Protein 6RI6 (pdb70)

Radius of gyration: 21.52 Å; Cα contacts (8 Å, |Δi|>4): 1426; chains: 1; bounding box: 58×52×53 Å

B-factor: mean 12.34, std 6.83, range [4.73, 103.17]

Secondary structure (P-SEA, 3-state):
cccccbbbbbbbbbbbccccbbbbbbbccccccccbbbbccccccccccccccccccccccccccccccccccccccccccccccccccccbbbbbcccccccccccccccccccccccccbbbbbbbbccccccccccccccccbbbbbcccccccccccccbbbbbcbbbcccbbbbcccccccbbbbbbbcccbbbbccccccccbbbbbcccccbbbbbcccccccccbbbbccccccccbbbbbbbccccccbbbbbbbbbcccccccccccccccccccccccccccccccccccccccccccccccccccccccccccccbbbbbbcccccccccccccccccccccaaaaaaacccccccccccccbbbbbccbbbbbbbbccccccccccccccbbbbcccccccccccccccccccccccccccccbbbbbbccccccccccccaaaaaaaccccccccccccccccccccccccaaaaaaaaaacc

Solvent-accessible surface area: 17647 Å² total

Organism: NCBI:txid2721089

Nearest PDB structures (foldseek):
  6rgh-assembly1_A  TM=1.002E+00  e=0.000E+00  Metuloidea murashkinskyi
  5mhv-assembly1_A  TM=1.002E+00  e=0.000E+00  Metuloidea murashkinskyi
  3t6v-assembly1_A  TM=9.988E-01  e=3.165E-100  Steccherinum ochraceum
  5ehf-assembly1_A  TM=9.924E-01  e=7.548E-89  Antrodiella faginea
  1a65-assembly1_A  TM=9.798E-01  e=1.348E-78  Coprinopsis cinerea

CATH classification: 2.60.40.420 (+2 more: 2.60.40.420, 2.60.40.420)

Structure (mmCIF, N/CA/C/O backbone):
data_6RI6
#
_entry.id   6RI6
#
_cell.length_a   56.150
_cell.length_b   84.180
_cell.length_c   112.200
_cell.angle_alpha   90.00
_cell.angle_beta   90.00
_cell.angle_gamma   90.00
#
_symmetry.space_group_name_H-M   'P 21 21 21'
#
loop_
_entity.id
_entity.type
_entity.pdbx_description
1 polymer 'Laccase 2'
2 branched 2-acetamido-2-deoxy-beta-D-glucopyranose-(1-4)-2-acetamido-2-deoxy-beta-D-glucopyranose
3 branched beta-D-mannopyranose-(1-4)-2-acetamido-2-deoxy-beta-D-glucopyranose-(1-4)-2-acetamido-2-deoxy-beta-D-glucopyranose
4 non-polymer 'COPPER (II) ION'
5 non-polymer 'FLUORIDE ION'
6 non-polymer 'OXYGEN MOLECULE'
7 water water
#
loop_
_atom_site.group_PDB
_atom_site.id
_atom_site.type_symbol
_atom_site.label_atom_id
_atom_site.label_alt_id
_atom_site.label_comp_id
_atom_site.label_asym_id
_atom_site.label_entity_id
_atom_site.label_seq_id
_atom_site.pdbx_PDB_ins_code
_atom_site.Cartn_x
_atom_site.Cartn_y
_atom_site.Cartn_z
_atom_site.occupancy
_atom_site.B_iso_or_equiv
_atom_site.auth_seq_id
_atom_site.auth_comp_id
_atom_site.auth_asym_id
_atom_site.auth_atom_id
_atom_site.pdbx_PDB_model_num
ATOM 1 N N . ALA A 1 1 ? 35.602 -5.030 20.623 1.00 36.28 1 ALA A N 1
ATOM 2 C CA . ALA A 1 1 ? 34.280 -4.922 21.300 1.00 30.50 1 ALA A CA 1
ATOM 3 C C . ALA A 1 1 ? 33.096 -5.178 20.353 1.00 17.73 1 ALA A C 1
ATOM 4 O O . ALA A 1 1 ? 31.968 -4.668 20.590 1.00 18.97 1 ALA A O 1
ATOM 13 N N . GLN A 1 2 ? 33.308 -5.969 19.289 1.00 14.38 2 GLN A N 1
ATOM 14 C CA . GLN A 1 2 ? 32.244 -6.472 18.475 1.00 11.68 2 GLN A CA 1
ATOM 15 C C . GLN A 1 2 ? 31.616 -7.679 19.188 1.00 12.43 2 GLN A C 1
ATOM 16 O O . GLN A 1 2 ? 32.275 -8.331 19.995 1.00 16.44 2 GLN A O 1
ATOM 28 N N . ILE A 1 3 ? 30.360 -7.927 18.938 1.00 10.13 3 ILE A N 1
ATOM 29 C CA . ILE A 1 3 ? 29.665 -9.075 19.527 1.00 10.04 3 ILE A CA 1
ATOM 30 C C . ILE A 1 3 ? 29.137 -9.948 18.399 1.00 9.29 3 ILE A C 1
ATOM 31 O O . ILE A 1 3 ? 28.949 -9.499 17.283 1.00 10.74 3 ILE A O 1
ATOM 47 N N . GLY A 1 4 ? 28.877 -11.196 18.718 1.00 10.23 4 GLY A N 1
ATOM 48 C CA . GLY A 1 4 ? 28.376 -12.140 17.757 1.00 10.91 4 GLY A CA 1
ATOM 49 C C . GLY A 1 4 ? 29.456 -13.049 17.223 1.00 10.18 4 GLY A C 1
ATOM 50 O O . GLY A 1 4 ? 30.631 -12.911 17.565 1.00 11.98 4 GLY A O 1
ATOM 54 N N . PRO A 1 5 ? 29.075 -14.025 16.382 1.00 10.03 5 PRO A N 1
ATOM 55 C CA . PRO A 1 5 ? 27.740 -14.126 15.780 1.00 9.54 5 PRO A CA 1
ATOM 56 C C . PRO A 1 5 ? 26.678 -14.712 16.703 1.00 9.28 5 PRO A C 1
ATOM 57 O O . PRO A 1 5 ? 25.478 -14.558 16.401 1.00 9.45 5 PRO A O 1
ATOM 68 N N . VAL A 1 6 ? 27.068 -15.341 17.824 1.00 9.71 6 VAL A N 1
ATOM 69 C CA . VAL A 1 6 ? 26.104 -15.796 18.826 1.00 9.79 6 VAL A CA 1
ATOM 70 C C . VAL A 1 6 ? 26.217 -14.829 20.013 1.00 9.88 6 VAL A C 1
ATOM 71 O O . VAL A 1 6 ? 27.297 -14.687 20.601 1.00 11.62 6 VAL A O 1
ATOM 84 N N . THR A 1 7 ? 25.124 -14.144 20.337 1.00 9.65 7 THR A N 1
ATOM 85 C CA . THR A 1 7 ? 25.153 -13.151 21.398 1.00 9.90 7 THR A CA 1
ATOM 86 C C . THR A 1 7 ? 23.760 -12.870 21.910 1.00 9.41 7 THR A C 1
ATOM 87 O O . THR A 1 7 ? 22.789 -12.957 21.157 1.00 9.76 7 THR A O 1
ATOM 97 N N . ASP A 1 8 ? 23.689 -12.443 23.169 1.00 9.62 8 ASP A N 1
ATOM 98 C CA . ASP A 1 8 ? 22.519 -11.776 23.666 1.00 9.87 8 ASP A CA 1
ATOM 99 C C . ASP A 1 8 ? 22.575 -10.301 23.233 1.00 9.37 8 ASP A C 1
ATOM 100 O O . ASP A 1 8 ? 23.658 -9.752 23.011 1.00 10.51 8 ASP A O 1
ATOM 109 N N . LEU A 1 9 ? 21.407 -9.672 23.192 1.00 8.61 9 LEU A N 1
ATOM 110 C CA . LEU A 1 9 ? 21.321 -8.242 22.881 1.00 8.50 9 LEU A CA 1
ATOM 111 C C . LEU A 1 9 ? 20.140 -7.700 23.678 1.00 8.26 9 LEU A C 1
ATOM 112 O O . LEU A 1 9 ? 18.998 -8.035 23.375 1.00 9.52 9 LEU A O 1
ATOM 128 N N . HIS A 1 10 ? 20.428 -6.878 24.687 1.00 8.52 10 HIS A N 1
ATOM 129 C CA . HIS A 1 10 ? 19.361 -6.319 25.513 1.00 8.53 10 HIS A CA 1
ATOM 130 C C . HIS A 1 10 ? 18.947 -4.964 24.961 1.00 7.86 10 HIS A C 1
ATOM 131 O O . HIS A 1 10 ? 19.790 -4.128 24.601 1.00 8.41 10 HIS A O 1
ATOM 144 N N . ILE A 1 11 ? 17.631 -4.762 24.923 1.00 7.64 11 ILE A N 1
ATOM 145 C CA . ILE A 1 11 ? 17.009 -3.541 24.449 1.00 7.77 11 ILE A CA 1
ATOM 146 C C . ILE A 1 11 ? 16.430 -2.832 25.653 1.00 7.47 11 ILE A C 1
ATOM 147 O O . ILE A 1 11 ? 15.542 -3.367 26.327 1.00 8.12 11 ILE A O 1
ATOM 163 N N . THR A 1 12 ? 16.963 -1.651 25.967 1.00 7.61 12 THR A N 1
ATOM 164 C CA . THR A 1 12 ? 16.632 -0.930 27.185 1.00 8.07 12 THR A CA 1
ATOM 165 C C . THR A 1 12 ? 16.285 0.515 26.890 1.00 7.80 12 THR A C 1
ATOM 166 O O . THR A 1 12 ? 16.592 1.055 25.836 1.00 8.65 12 THR A O 1
ATOM 176 N N . ASN A 1 13 ? 15.685 1.151 27.892 1.00 8.10 13 ASN A N 1
ATOM 177 C CA . ASN A 1 13 ? 15.562 2.590 27.921 1.00 8.16 13 ASN A CA 1
ATOM 178 C C . ASN A 1 13 ? 16.649 3.177 28.810 1.00 8.20 13 ASN A C 1
ATOM 179 O O . ASN A 1 13 ? 16.966 2.656 29.860 1.00 9.78 13 ASN A O 1
ATOM 188 N N . ALA A 1 14 ? 17.185 4.325 28.372 1.00 8.36 14 ALA A N 1
ATOM 189 C CA . ALA A 1 14 ? 18.184 5.052 29.149 1.00 8.73 14 ALA A CA 1
ATOM 190 C C . ALA A 1 14 ? 18.214 6.473 28.628 1.00 8.57 14 ALA A C 1
ATOM 191 O O . ALA A 1 14 ? 17.838 6.737 27.489 1.00 10.07 14 ALA A O 1
ATOM 198 N N . ASN A 1 15 ? 18.725 7.394 29.449 1.00 9.48 15 ASN A N 1
ATOM 199 C CA . ASN A 1 15 ? 19.039 8.723 29.000 1.00 9.92 15 ASN A CA 1
ATOM 200 C C . ASN A 1 15 ? 20.380 8.775 28.275 1.00 10.16 15 ASN A C 1
ATOM 201 O O . ASN A 1 15 ? 21.350 8.153 28.733 1.00 11.80 15 ASN A O 1
ATOM 210 N N . ILE A 1 16 ? 20.431 9.552 27.192 1.00 9.77 16 ILE A N 1
ATOM 211 C CA . ILE A 1 16 ? 21.697 9.834 26.521 1.00 9.78 16 ILE A CA 1
ATOM 212 C C . ILE A 1 16 ? 21.722 11.326 26.152 1.00 9.49 16 ILE A C 1
ATOM 213 O O . ILE A 1 16 ? 20.696 11.980 26.089 1.00 10.72 16 ILE A O 1
ATOM 229 N N . SER A 1 17 ? 22.925 11.810 25.883 1.00 9.97 17 SER A N 1
ATOM 230 C CA . SER A 1 17 ? 23.150 13.200 25.550 1.00 10.51 17 SER A CA 1
ATOM 231 C C . SER A 1 17 ? 24.220 13.320 24.470 1.00 10.99 17 SER A C 1
ATOM 232 O O . SER A 1 17 ? 25.280 13.916 24.699 1.00 13.32 17 SER A O 1
ATOM 239 N N . PRO A 1 18 ? 23.967 12.783 23.278 1.00 9.99 18 PRO A N 1
ATOM 240 C CA . PRO A 1 18 ? 25.029 12.661 22.250 1.00 11.00 18 PRO A CA 1
ATOM 241 C C . PRO A 1 18 ? 25.451 13.992 21.630 1.00 11.20 18 PRO A C 1
ATOM 242 O O . PRO A 1 18 ? 26.503 14.035 20.956 1.00 12.80 18 PRO A O 1
ATOM 253 N N . ASP A 1 19 ? 24.638 15.037 21.845 1.00 10.72 19 ASP A N 1
ATOM 254 C CA . ASP A 1 19 ? 24.873 16.388 21.388 1.00 10.79 19 ASP A CA 1
ATOM 255 C C . ASP A 1 19 ? 24.787 17.376 22.548 1.00 11.61 19 ASP A C 1
ATOM 256 O O . ASP A 1 19 ? 24.626 18.585 22.347 1.00 12.96 19 ASP A O 1
ATOM 265 N N . GLY A 1 20 ? 24.892 16.866 23.772 1.00 12.15 20 GLY A N 1
ATOM 266 C CA . GLY A 1 20 ? 24.793 17.690 24.966 1.00 13.98 20 GLY A CA 1
ATOM 267 C C . GLY A 1 20 ? 23.369 17.903 25.484 1.00 13.48 20 GLY A C 1
ATOM 268 O O . GLY A 1 20 ? 23.182 18.448 26.574 1.00 18.50 20 GLY A O 1
ATOM 272 N N . PHE A 1 21 ? 22.351 17.434 24.783 1.00 12.21 21 PHE A N 1
ATOM 273 C CA . PHE A 1 21 ? 20.955 17.563 25.204 1.00 11.93 21 PHE A CA 1
ATOM 274 C C . PHE A 1 21 ? 20.492 16.194 25.700 1.00 10.97 21 PHE A C 1
ATOM 275 O O . PHE A 1 21 ? 20.572 15.203 24.983 1.00 11.98 21 PHE A O 1
ATOM 292 N N . SER A 1 22 ? 20.021 16.102 26.931 1.00 10.68 22 SER A N 1
ATOM 293 C CA . SER A 1 22 ? 19.602 14.820 27.470 1.00 10.79 22 SER A CA 1
ATOM 294 C C . SER A 1 22 ? 18.170 14.467 27.063 1.00 10.13 22 SER A C 1
ATOM 295 O O . SER A 1 22 ? 17.261 15.288 27.216 1.00 11.39 22 SER A O 1
ATOM 302 N N . ARG A 1 23 ? 17.998 13.237 26.577 1.00 9.49 23 ARG A N 1
ATOM 303 C CA . ARG A 1 23 ? 16.669 12.687 26.348 1.00 9.34 23 ARG A CA 1
ATOM 304 C C . ARG A 1 23 ? 16.706 11.198 26.567 1.00 8.95 23 ARG A C 1
ATOM 305 O O . ARG A 1 23 ? 17.735 10.549 26.380 1.00 9.37 23 ARG A O 1
ATOM 326 N N . PRO A 1 24 ? 15.548 10.610 26.857 1.00 9.21 24 PRO A N 1
ATOM 327 C CA . PRO A 1 24 ? 15.449 9.159 26.904 1.00 9.71 24 PRO A CA 1
ATOM 328 C C . PRO A 1 24 ? 15.525 8.554 25.511 1.00 8.36 24 PRO A C 1
ATOM 329 O O . PRO A 1 24 ? 15.196 9.195 24.525 1.00 9.35 24 PRO A O 1
ATOM 340 N N . ALA A 1 25 ? 15.921 7.292 25.459 1.00 8.12 25 ALA A N 1
ATOM 341 C CA . ALA A 1 25 ? 16.178 6.587 24.192 1.00 7.85 25 ALA A CA 1
ATOM 342 C C . ALA A 1 25 ? 15.803 5.119 24.349 1.00 7.29 25 ALA A C 1
ATOM 343 O O . ALA A 1 25 ? 15.570 4.614 25.453 1.00 8.33 25 ALA A O 1
ATOM 350 N N . VAL A 1 26 ? 15.776 4.448 23.195 1.00 7.20 26 VAL A N 1
ATOM 351 C CA . VAL A 1 26 ? 15.672 2.996 23.052 1.00 7.25 26 VAL A CA 1
ATOM 352 C C . VAL A 1 26 ? 17.019 2.515 22.533 1.00 7.11 26 VAL A C 1
ATOM 353 O O . VAL A 1 26 ? 17.400 2.907 21.436 1.00 7.95 26 VAL A O 1
ATOM 366 N N . LEU A 1 27 ? 17.730 1.729 23.331 1.00 7.38 27 LEU A N 1
ATOM 367 C CA . LEU A 1 27 ? 19.094 1.346 23.019 1.00 7.34 27 LEU A CA 1
ATOM 368 C C . LEU A 1 27 ? 19.266 -0.142 22.966 1.00 7.20 27 LEU A C 1
ATOM 369 O O . LEU A 1 27 ? 18.738 -0.885 23.786 1.00 8.35 27 LEU A O 1
ATOM 385 N N . ALA A 1 28 ? 20.099 -0.580 22.008 1.00 7.07 28 ALA A N 1
ATOM 386 C CA . ALA A 1 28 ? 20.645 -1.925 22.002 1.00 7.61 28 ALA A CA 1
ATOM 387 C C . ALA A 1 28 ? 22.014 -1.897 22.640 1.00 8.00 28 ALA A C 1
ATOM 388 O O . ALA A 1 28 ? 22.853 -1.036 22.338 1.00 8.62 28 ALA A O 1
ATOM 395 N N . GLY A 1 29 ? 22.272 -2.844 23.559 1.00 8.62 29 GLY A N 1
ATOM 396 C CA . GLY A 1 29 ? 23.587 -2.912 24.167 1.00 9.55 29 GLY A CA 1
ATOM 397 C C . GLY A 1 29 ? 23.990 -1.689 24.957 1.00 9.86 29 GLY A C 1
ATOM 398 O O . GLY A 1 29 ? 25.184 -1.475 25.218 1.00 12.01 29 GLY A O 1
ATOM 402 N N . GLY A 1 30 ? 23.031 -0.894 25.391 1.00 9.40 30 GLY A N 1
ATOM 403 C CA . GLY A 1 30 ? 23.321 0.247 26.245 1.00 10.50 30 GLY A CA 1
ATOM 404 C C . GLY A 1 30 ? 23.940 1.444 25.614 1.00 9.54 30 GLY A C 1
ATOM 405 O O . GLY A 1 30 ? 24.299 2.363 26.370 1.00 11.22 30 GLY A O 1
ATOM 409 N N . THR A 1 31 ? 24.090 1.485 24.306 1.00 8.52 31 THR A N 1
ATOM 410 C CA . THR A 1 31 ? 24.800 2.570 23.660 1.00 8.79 31 THR A CA 1
ATOM 411 C C . THR A 1 31 ? 24.072 3.058 22.428 1.00 7.94 31 THR A C 1
ATOM 412 O O . THR A 1 31 ? 23.312 2.307 21.812 1.00 8.18 31 THR A O 1
ATOM 422 N N . PHE A 1 32 ? 24.378 4.295 22.036 1.00 8.46 32 PHE A N 1
ATOM 423 C CA . PHE A 1 32 ? 23.999 4.805 20.733 1.00 7.93 32 PHE A CA 1
ATOM 424 C C . PHE A 1 32 ? 25.227 5.149 19.917 1.00 7.93 32 PHE A C 1
ATOM 425 O O . PHE A 1 32 ? 26.031 5.987 20.368 1.00 9.04 32 PHE A O 1
ATOM 442 N N . PRO A 1 33 ? 25.372 4.649 18.697 1.00 8.05 33 PRO A N 1
ATOM 443 C CA . PRO A 1 33 ? 24.622 3.495 18.158 1.00 7.68 33 PRO A CA 1
ATOM 444 C C . PRO A 1 33 ? 24.900 2.264 18.988 1.00 7.08 33 PRO A C 1
ATOM 445 O O . PRO A 1 33 ? 25.772 2.249 19.870 1.00 7.75 33 PRO A O 1
ATOM 456 N N . GLY A 1 34 ? 24.142 1.217 18.712 1.00 7.04 34 GLY A N 1
ATOM 457 C CA . GLY A 1 34 ? 24.352 -0.051 19.361 1.00 7.30 34 GLY A CA 1
ATOM 458 C C . GLY A 1 34 ? 25.687 -0.647 18.992 1.00 7.69 34 GLY A C 1
ATOM 459 O O . GLY A 1 34 ? 26.362 -0.198 18.048 1.00 8.44 34 GLY A O 1
ATOM 463 N N . PRO A 1 35 ? 26.092 -1.688 19.709 1.00 7.99 35 PRO A N 1
ATOM 464 C CA . PRO A 1 35 ? 27.357 -2.368 19.423 1.00 8.74 35 PRO A CA 1
ATOM 465 C C . PRO A 1 35 ? 27.307 -2.993 18.023 1.00 8.14 35 PRO A C 1
ATOM 466 O O . PRO A 1 35 ? 26.264 -3.365 17.505 1.00 8.43 35 PRO A O 1
ATOM 477 N N . THR A 1 36 ? 28.500 -3.146 17.452 1.00 8.02 36 THR A N 1
ATOM 478 C CA . THR A 1 36 ? 28.609 -3.854 16.192 1.00 7.47 36 THR A CA 1
ATOM 479 C C . THR A 1 36 ? 28.381 -5.340 16.398 1.00 7.32 36 THR A C 1
ATOM 480 O O . THR A 1 36 ? 29.078 -5.961 17.199 1.00 8.82 36 THR A O 1
ATOM 490 N N . ILE A 1 37 ? 27.455 -5.900 15.625 1.00 7.21 37 ILE A N 1
ATOM 491 C CA . ILE A 1 37 ? 27.277 -7.336 15.532 1.00 7.26 37 ILE A CA 1
ATOM 492 C C . ILE A 1 37 ? 28.098 -7.791 14.346 1.00 7.32 37 ILE A C 1
ATOM 493 O O . ILE A 1 37 ? 27.998 -7.194 13.278 1.00 8.09 37 ILE A O 1
ATOM 509 N N . ALA A 1 38 ? 28.915 -8.834 14.514 1.00 7.81 38 ALA A N 1
ATOM 510 C CA . ALA A 1 38 ? 29.824 -9.238 13.458 1.00 7.82 38 ALA A CA 1
ATOM 511 C C . ALA A 1 38 ? 30.022 -10.739 13.447 1.00 7.79 38 ALA A C 1
ATOM 512 O O . ALA A 1 38 ? 29.911 -11.438 14.442 1.00 9.47 38 ALA A O 1
ATOM 519 N N . GLY A 1 39 ? 30.375 -11.201 12.245 1.00 8.04 39 GLY A N 1
ATOM 520 C CA . GLY A 1 39 ? 30.811 -12.566 12.022 1.00 8.54 39 GLY A CA 1
ATOM 521 C C . GLY A 1 39 ? 31.441 -12.644 10.643 1.00 8.27 39 GLY A C 1
ATOM 522 O O . GLY A 1 39 ? 31.719 -11.615 10.027 1.00 8.90 39 GLY A O 1
ATOM 526 N N . ASN A 1 40 ? 31.661 -13.874 10.198 1.00 8.39 40 ASN A N 1
ATOM 527 C CA . ASN A 1 40 ? 32.216 -14.135 8.877 1.00 8.38 40 ASN A CA 1
ATOM 528 C C . ASN A 1 40 ? 31.142 -14.651 7.930 1.00 8.06 40 ASN A C 1
ATOM 529 O O . ASN A 1 40 ? 30.110 -15.187 8.350 1.00 8.40 40 ASN A O 1
ATOM 538 N N . THR A 1 41 ? 31.403 -14.521 6.630 1.00 8.05 41 THR A N 1
ATOM 539 C CA . THR A 1 41 ? 30.467 -15.000 5.635 1.00 8.20 41 THR A CA 1
ATOM 540 C C . THR A 1 41 ? 30.115 -16.453 5.903 1.00 8.10 41 THR A C 1
ATOM 541 O O . THR A 1 41 ? 30.985 -17.272 6.243 1.00 8.76 41 THR A O 1
ATOM 551 N N . GLY A 1 42 ? 28.839 -16.774 5.740 1.0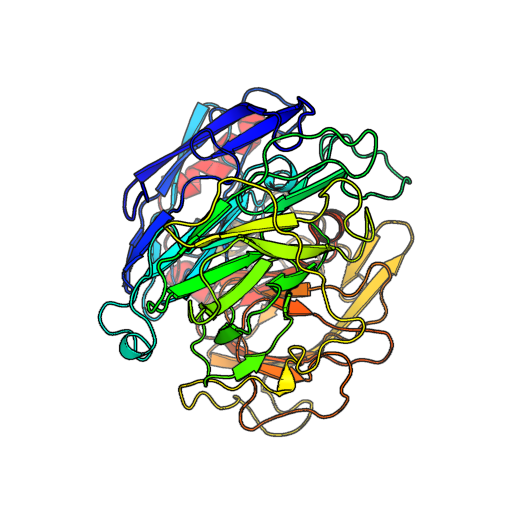0 8.64 42 GLY A N 1
ATOM 552 C CA . GLY A 1 42 ? 28.333 -18.090 5.992 1.00 9.07 42 GLY A CA 1
ATOM 553 C C . GLY A 1 42 ? 28.053 -18.449 7.426 1.00 9.24 42 GLY A C 1
ATOM 554 O O . GLY A 1 42 ? 27.526 -19.539 7.678 1.00 10.96 42 GLY A O 1
ATOM 558 N N . ASP A 1 43 ? 28.386 -17.584 8.375 1.00 8.94 43 ASP A N 1
ATOM 559 C CA . ASP A 1 43 ? 28.172 -17.929 9.763 1.00 9.19 43 ASP A CA 1
ATOM 560 C C . ASP A 1 43 ? 26.679 -18.028 10.111 1.00 8.77 43 ASP A C 1
ATOM 561 O O . ASP A 1 43 ? 25.824 -17.428 9.494 1.00 9.30 43 ASP A O 1
ATOM 570 N N . ASN A 1 44 ? 26.464 -18.798 11.193 1.00 9.44 44 ASN A N 1
ATOM 571 C CA . ASN A 1 44 ? 25.181 -18.836 11.893 1.00 9.11 44 ASN A CA 1
ATOM 572 C C . ASN A 1 44 ? 25.160 -17.754 12.955 1.00 9.18 44 ASN A C 1
ATOM 573 O O . ASN A 1 44 ? 25.874 -17.826 13.954 1.00 12.73 44 ASN A O 1
ATOM 582 N N . PHE A 1 45 ? 24.309 -16.753 12.758 1.00 8.50 45 PHE A N 1
ATOM 583 C CA . PHE A 1 45 ? 24.007 -15.756 13.781 1.00 8.53 45 PHE A CA 1
ATOM 584 C C . PHE A 1 45 ? 22.877 -16.254 14.636 1.00 8.60 45 PHE A C 1
ATOM 585 O O . PHE A 1 45 ? 21.860 -16.739 14.130 1.00 9.43 45 PHE A O 1
ATOM 602 N N . GLN A 1 46 ? 23.058 -16.135 15.953 1.00 8.58 46 GLN A N 1
ATOM 603 C CA A GLN A 1 46 ? 22.011 -16.427 16.919 0.50 9.48 46 GLN A CA 1
ATOM 604 C CA B GLN A 1 46 ? 21.962 -16.351 16.897 0.50 9.16 46 GLN A CA 1
ATOM 605 C C . GLN A 1 46 ? 21.963 -15.205 17.848 1.00 9.20 46 GLN A C 1
ATOM 606 O O . GLN A 1 46 ? 22.793 -15.115 18.763 1.00 9.78 46 GLN A O 1
ATOM 628 N N . ILE A 1 47 ? 21.073 -14.261 17.551 1.00 9.19 47 ILE A N 1
ATOM 629 C CA . ILE A 1 47 ? 21.005 -13.000 18.302 1.00 8.68 47 ILE A CA 1
ATOM 630 C C . ILE A 1 47 ? 19.772 -13.098 19.177 1.00 8.24 47 ILE A C 1
ATOM 631 O O . ILE A 1 47 ? 18.639 -13.016 18.677 1.00 8.96 47 ILE A O 1
ATOM 649 N N . THR A 1 48 ? 19.994 -13.344 20.470 1.00 8.49 48 THR A N 1
ATOM 650 C CA . THR A 1 48 ? 18.853 -13.461 21.398 1.00 8.87 48 THR A CA 1
ATOM 651 C C . THR A 1 48 ? 18.556 -12.075 21.914 1.00 8.41 48 THR A C 1
ATOM 652 O O . THR A 1 48 ? 19.324 -11.525 22.708 1.00 9.23 48 THR A O 1
ATOM 662 N N . VAL A 1 49 ? 17.458 -11.512 21.422 1.00 8.10 49 VAL A N 1
ATOM 663 C CA . VAL A 1 49 ? 17.047 -10.176 21.720 1.00 8.06 49 VAL A CA 1
ATOM 664 C C . VAL A 1 49 ? 16.153 -10.174 22.948 1.00 8.08 49 VAL A C 1
ATOM 665 O O . VAL A 1 49 ? 15.108 -10.826 22.954 1.00 9.27 49 VAL A O 1
ATOM 678 N N . PHE A 1 50 ? 16.615 -9.480 23.993 1.00 7.80 50 PHE A N 1
ATOM 679 C CA . PHE A 1 50 ? 15.873 -9.347 25.262 1.00 8.22 50 PHE A CA 1
ATOM 680 C C . PHE A 1 50 ? 15.203 -7.992 25.252 1.00 8.07 50 PHE A C 1
ATOM 681 O O . PHE A 1 50 ? 15.875 -6.953 25.282 1.00 8.94 50 PHE A O 1
ATOM 698 N N . ASN A 1 51 ? 13.864 -7.996 25.207 1.00 7.66 51 ASN A N 1
ATOM 699 C CA . ASN A 1 51 ? 13.128 -6.752 25.292 1.00 7.68 51 ASN A CA 1
ATOM 700 C C . ASN A 1 51 ? 12.933 -6.364 26.750 1.00 7.88 51 ASN A C 1
ATOM 701 O O . ASN A 1 51 ? 12.133 -7.008 27.447 1.00 8.90 51 ASN A O 1
ATOM 710 N N . ASP A 1 52 ? 13.697 -5.387 27.216 1.00 7.91 52 ASP A N 1
ATOM 711 C CA . ASP A 1 52 ? 13.626 -4.883 28.581 1.00 8.51 52 ASP A CA 1
ATOM 712 C C . ASP A 1 52 ? 13.029 -3.489 28.642 1.00 8.12 52 ASP A C 1
ATOM 713 O O . ASP A 1 52 ? 13.233 -2.739 29.629 1.00 9.20 52 ASP A O 1
ATOM 722 N N . LEU A 1 53 ? 12.284 -3.081 27.638 1.00 7.75 53 LEU A N 1
ATOM 723 C CA . LEU A 1 53 ? 11.744 -1.733 27.555 1.00 7.95 53 LEU A CA 1
ATOM 724 C C . LEU A 1 53 ? 10.568 -1.514 28.508 1.00 7.98 53 LEU A C 1
ATOM 725 O O . LEU A 1 53 ? 9.651 -2.328 28.575 1.00 9.19 53 LEU A O 1
ATOM 741 N N . THR A 1 54 ? 10.556 -0.369 29.183 1.00 7.54 54 THR A N 1
ATOM 742 C CA . THR A 1 54 ? 9.477 -0.055 30.106 1.00 8.10 54 THR A CA 1
ATOM 743 C C . THR A 1 54 ? 8.814 1.278 29.850 1.00 8.21 54 THR A C 1
ATOM 744 O O . THR A 1 54 ? 7.780 1.554 30.462 1.00 9.36 54 THR A O 1
ATOM 754 N N . ASP A 1 55 ? 9.383 2.140 28.993 1.00 8.35 55 ASP A N 1
ATOM 755 C CA . ASP A 1 55 ? 8.862 3.489 28.787 1.00 9.00 55 ASP A CA 1
ATOM 756 C C . ASP A 1 55 ? 7.934 3.509 27.585 1.00 8.55 55 ASP A C 1
ATOM 757 O O . ASP A 1 55 ? 8.384 3.401 26.448 1.00 8.54 55 ASP A O 1
ATOM 766 N N . PRO A 1 56 ? 6.617 3.623 27.778 1.00 9.45 56 PRO A N 1
ATOM 767 C CA . PRO A 1 56 ? 5.702 3.556 26.657 1.00 9.87 56 PRO A CA 1
ATOM 768 C C . PRO A 1 56 ? 5.795 4.713 25.693 1.00 9.15 56 PRO A C 1
ATOM 769 O O . PRO A 1 56 ? 5.287 4.609 24.569 1.00 9.43 56 PRO A O 1
ATOM 780 N N . SER A 1 57 ? 6.468 5.799 26.067 1.00 8.81 57 SER A N 1
ATOM 781 C CA . SER A 1 57 ? 6.582 6.920 25.170 1.00 9.26 57 SER A CA 1
ATOM 782 C C . SER A 1 57 ? 7.404 6.612 23.931 1.00 8.22 57 SER A C 1
ATOM 783 O O . SER A 1 57 ? 7.329 7.366 22.962 1.00 9.47 57 SER A O 1
ATOM 790 N N . MET A 1 58 ? 8.155 5.507 23.949 1.00 7.90 58 MET A N 1
ATOM 791 C CA . MET A 1 58 ? 8.933 5.063 22.780 1.00 7.63 58 MET A CA 1
ATOM 792 C C . MET A 1 58 ? 8.582 3.634 22.333 1.00 7.49 58 MET A C 1
ATOM 793 O O . MET A 1 58 ? 9.279 3.069 21.497 1.00 8.12 58 MET A O 1
ATOM 807 N N . LEU A 1 59 ? 7.458 3.143 22.877 1.00 7.88 59 LEU A N 1
ATOM 808 C CA . LEU A 1 59 ? 6.877 1.819 22.674 1.00 8.15 59 LEU A CA 1
ATOM 809 C C . LEU A 1 59 ? 7.667 0.791 23.474 1.00 7.93 59 LEU A C 1
ATOM 810 O O . LEU A 1 59 ? 8.882 0.720 23.394 1.00 8.40 59 LEU A O 1
ATOM 826 N N . THR A 1 60 ? 6.930 -0.063 24.222 1.00 7.88 60 THR A N 1
ATOM 827 C CA . THR A 1 60 ? 7.599 -1.107 24.977 1.00 7.98 60 THR A CA 1
ATOM 828 C C . THR A 1 60 ? 7.711 -2.440 24.244 1.00 7.71 60 THR A C 1
ATOM 829 O O . THR A 1 60 ? 8.360 -3.341 24.763 1.00 9.21 60 THR A O 1
ATOM 839 N N . ASP A 1 61 ? 7.093 -2.539 23.071 1.00 7.67 61 ASP A N 1
ATOM 840 C CA . ASP A 1 61 ? 7.307 -3.683 22.181 1.00 7.77 61 ASP A CA 1
ATOM 841 C C . ASP A 1 61 ? 8.517 -3.389 21.296 1.00 7.49 61 ASP A C 1
ATOM 842 O O . ASP A 1 61 ? 8.894 -2.227 21.130 1.00 7.91 61 ASP A O 1
ATOM 851 N N . THR A 1 62 ? 9.085 -4.432 20.652 1.00 7.29 62 THR A N 1
ATOM 852 C CA . THR A 1 62 ? 10.159 -4.181 19.687 1.00 7.03 62 THR A CA 1
ATOM 853 C C . THR A 1 62 ? 10.253 -5.332 18.708 1.00 6.90 62 THR A C 1
ATOM 854 O O . THR A 1 62 ? 9.708 -6.418 18.929 1.00 7.77 62 THR A O 1
ATOM 864 N N . SER A 1 63 ? 10.950 -5.090 17.607 1.00 6.77 63 SER A N 1
ATOM 865 C CA . SER A 1 63 ? 11.272 -6.120 16.628 1.00 6.75 63 SER A CA 1
ATOM 866 C C . SER A 1 63 ? 12.491 -5.608 15.886 1.00 6.44 63 SER A C 1
ATOM 867 O O . SER A 1 63 ? 12.574 -4.394 15.658 1.00 7.05 63 SER A O 1
ATOM 874 N N . ILE A 1 64 ? 13.452 -6.476 15.552 1.00 6.55 64 ILE A N 1
ATOM 875 C CA . ILE A 1 64 ? 14.707 -6.022 14.951 1.00 6.37 64 ILE A CA 1
ATOM 876 C C . ILE A 1 64 ? 14.886 -6.678 13.594 1.00 5.87 64 ILE A C 1
ATOM 877 O O . ILE A 1 64 ? 14.718 -7.873 13.439 1.00 6.48 64 ILE A O 1
ATOM 893 N N . HIS A 1 65 ? 15.255 -5.816 12.623 1.00 6.02 65 HIS A N 1
ATOM 894 C CA . HIS A 1 65 ? 15.601 -6.253 11.275 1.00 5.85 65 HIS A CA 1
ATOM 895 C C . HIS A 1 65 ? 17.094 -6.133 11.040 1.00 5.74 65 HIS A C 1
ATOM 896 O O . HIS A 1 65 ? 17.764 -5.196 11.501 1.00 6.33 65 HIS A O 1
ATOM 910 N N . TRP A 1 66 ? 17.601 -7.102 10.265 1.00 5.65 66 TRP A N 1
ATOM 911 C CA . TRP A 1 66 ? 19.023 -7.243 9.947 1.00 5.74 66 TRP A CA 1
ATOM 912 C C . TRP A 1 66 ? 19.137 -6.794 8.496 1.00 5.57 66 TRP A C 1
ATOM 913 O O . TRP A 1 66 ? 18.873 -7.568 7.547 1.00 6.11 66 TRP A O 1
ATOM 934 N N . HIS A 1 67 ? 19.395 -5.511 8.324 1.00 5.69 67 HIS A N 1
ATOM 935 C CA . HIS A 1 67 ? 19.200 -4.846 7.033 1.00 5.70 67 HIS A CA 1
ATOM 936 C C . HIS A 1 67 ? 20.185 -5.342 5.989 1.00 5.79 67 HIS A C 1
ATOM 937 O O . HIS A 1 67 ? 21.392 -5.214 6.144 1.00 6.92 67 HIS A O 1
ATOM 951 N N . GLY A 1 68 ? 19.612 -5.861 4.896 1.00 5.68 68 GLY A N 1
ATOM 952 C CA . GLY A 1 68 ? 20.397 -6.308 3.769 1.00 5.98 68 GLY A CA 1
ATOM 953 C C . GLY A 1 68 ? 20.761 -7.773 3.797 1.00 5.80 68 GLY A C 1
ATOM 954 O O . GLY A 1 68 ? 21.320 -8.262 2.810 1.00 6.49 68 GLY A O 1
ATOM 958 N N . LEU A 1 69 ? 20.477 -8.485 4.882 1.00 5.72 69 LEU A N 1
ATOM 959 C CA . LEU A 1 69 ? 20.708 -9.922 4.960 1.00 6.13 69 LEU A CA 1
ATOM 960 C C . LEU A 1 69 ? 19.496 -10.638 4.400 1.00 6.22 69 LEU A C 1
ATOM 961 O O . LEU A 1 69 ? 18.363 -10.324 4.739 1.00 7.44 69 LEU A O 1
ATOM 987 N N . PHE A 1 70 ? 19.737 -11.605 3.486 1.00 6.17 70 PHE A N 1
ATOM 988 C CA . PHE A 1 70 ? 18.652 -12.110 2.665 1.00 6.65 70 PHE A CA 1
ATOM 989 C C . PHE A 1 70 ? 17.670 -13.024 3.383 1.00 6.47 70 PHE A C 1
ATOM 990 O O . PHE A 1 70 ? 16.540 -13.176 2.902 1.00 6.69 70 PHE A O 1
ATOM 1007 N N . GLN A 1 71 ? 18.088 -13.664 4.483 1.00 6.34 71 GLN A N 1
ATOM 1008 C CA . GLN A 1 71 ? 17.150 -14.470 5.271 1.00 6.50 71 GLN A CA 1
ATOM 1009 C C . GLN A 1 71 ? 16.547 -15.600 4.470 1.00 6.59 71 GLN A C 1
ATOM 1010 O O . GLN A 1 71 ? 15.400 -16.013 4.720 1.00 6.83 71 GLN A O 1
ATOM 1022 N N . LYS A 1 72 ? 17.298 -16.197 3.529 1.00 6.85 72 LYS A N 1
ATOM 1023 C CA . LYS A 1 72 ? 16.710 -17.260 2.715 1.00 7.32 72 LYS A CA 1
ATOM 1024 C C . LYS A 1 72 ? 16.421 -18.468 3.574 1.00 7.07 72 LYS A C 1
ATOM 1025 O O . LYS A 1 72 ? 17.309 -19.015 4.240 1.00 7.91 72 LYS A O 1
ATOM 1044 N N . GLY A 1 73 ? 15.158 -18.906 3.582 1.00 7.47 73 GLY A N 1
ATOM 1045 C CA . GLY A 1 73 ? 14.712 -19.993 4.430 1.00 7.90 73 GLY A CA 1
ATOM 1046 C C . GLY A 1 73 ? 14.440 -19.603 5.860 1.00 7.96 73 GLY A C 1
ATOM 1047 O O . GLY A 1 73 ? 14.003 -20.477 6.630 1.00 8.83 73 GLY A O 1
ATOM 1051 N N . THR A 1 74 ? 14.678 -18.339 6.225 1.00 7.35 74 THR A N 1
ATOM 1052 C CA . THR A 1 74 ? 14.446 -17.830 7.564 1.00 7.76 74 THR A CA 1
ATOM 1053 C C . THR A 1 74 ? 13.690 -16.509 7.499 1.00 7.17 74 THR A C 1
ATOM 1054 O O . THR A 1 74 ? 13.986 -15.562 8.234 1.00 7.21 74 THR A O 1
ATOM 1064 N N . ASN A 1 75 ? 12.646 -16.448 6.653 1.00 7.08 75 ASN A N 1
ATOM 1065 C CA . ASN A 1 75 ? 11.893 -15.213 6.538 1.00 6.84 75 ASN A CA 1
ATOM 1066 C C . ASN A 1 75 ? 11.330 -14.749 7.871 1.00 6.78 75 ASN A C 1
ATOM 1067 O O . ASN A 1 75 ? 11.191 -13.554 8.121 1.00 6.85 75 ASN A O 1
ATOM 1076 N N . TRP A 1 76 ? 10.989 -15.725 8.740 1.00 6.80 76 TRP A N 1
ATOM 1077 C CA . TRP A 1 76 ? 10.474 -15.430 10.077 1.00 7.09 76 TRP A CA 1
ATOM 1078 C C . TRP A 1 76 ? 11.424 -14.631 10.956 1.00 7.05 76 TRP A C 1
ATOM 1079 O O . TRP A 1 76 ? 10.958 -14.102 11.974 1.00 7.36 76 TRP A O 1
ATOM 1100 N N . ALA A 1 77 ? 12.703 -14.592 10.605 1.00 6.81 77 ALA A N 1
ATOM 1101 C CA . ALA A 1 77 ? 13.729 -13.887 11.391 1.00 6.81 77 ALA A CA 1
ATOM 1102 C C . ALA A 1 77 ? 14.033 -12.501 10.833 1.00 6.56 77 ALA A C 1
ATOM 1103 O O . ALA A 1 77 ? 14.917 -11.814 11.330 1.00 6.97 77 ALA A O 1
ATOM 1110 N N . ASP A 1 78 ? 13.308 -12.073 9.780 1.00 6.40 78 ASP A N 1
ATOM 1111 C CA . ASP A 1 78 ? 13.678 -10.836 9.091 1.00 6.08 78 ASP A CA 1
ATOM 1112 C C . ASP A 1 78 ? 13.410 -9.575 9.928 1.00 6.31 78 ASP A C 1
ATOM 1113 O O . ASP A 1 78 ? 14.085 -8.563 9.754 1.00 6.68 78 ASP A O 1
ATOM 1122 N N . GLY A 1 79 ? 12.374 -9.600 10.775 1.00 6.36 79 GLY A N 1
ATOM 1123 C CA . GLY A 1 79 ? 12.122 -8.496 11.680 1.00 6.68 79 GLY A CA 1
ATOM 1124 C C . GLY A 1 79 ? 11.027 -7.462 11.379 1.00 6.63 79 GLY A C 1
ATOM 1125 O O . GLY A 1 79 ? 10.608 -6.815 12.350 1.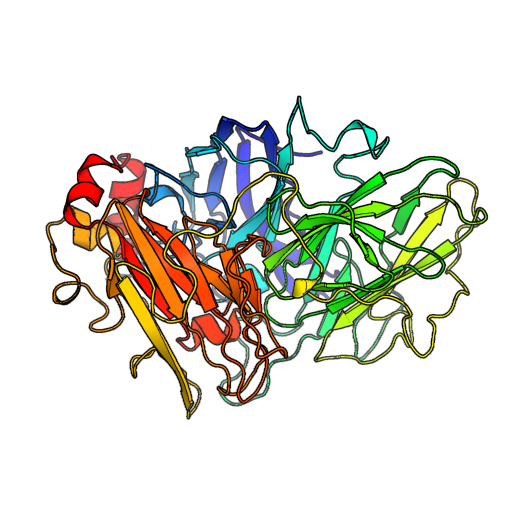00 7.39 79 GLY A O 1
ATOM 1129 N N . PRO A 1 80 ? 10.565 -7.204 10.158 1.00 6.22 80 PRO A N 1
ATOM 1130 C CA . PRO A 1 80 ? 9.569 -6.113 10.019 1.00 6.50 80 PRO A CA 1
ATOM 1131 C C . PRO A 1 80 ? 8.256 -6.481 10.694 1.00 6.43 80 PRO A C 1
ATOM 1132 O O . PRO A 1 80 ? 7.599 -7.481 10.380 1.00 6.90 80 PRO A O 1
ATOM 1143 N N . ALA A 1 81 ? 7.837 -5.624 11.625 1.00 7.24 81 ALA A N 1
ATOM 1144 C CA . ALA A 1 81 ? 6.644 -5.908 12.424 1.00 7.62 81 ALA A CA 1
ATOM 1145 C C . ALA A 1 81 ? 5.435 -5.989 11.509 1.00 7.09 81 ALA A C 1
ATOM 1146 O O . ALA A 1 81 ? 5.189 -5.133 10.660 1.00 8.05 81 ALA A O 1
ATOM 1153 N N . PHE A 1 82 ? 4.656 -7.059 11.716 1.00 6.96 82 PHE A N 1
ATOM 1154 C CA . PHE A 1 82 ? 3.410 -7.321 11.015 1.00 7.52 82 PHE A CA 1
ATOM 1155 C C . PHE A 1 82 ? 3.624 -7.700 9.546 1.00 7.19 82 PHE A C 1
ATOM 1156 O O . PHE A 1 82 ? 2.641 -7.943 8.827 1.00 7.88 82 PHE A O 1
ATOM 1173 N N . VAL A 1 83 ? 4.880 -7.882 9.145 1.00 7.08 83 VAL A N 1
ATOM 1174 C CA . VAL A 1 83 ? 5.208 -8.476 7.868 1.00 6.81 83 VAL A CA 1
ATOM 1175 C C . VAL A 1 83 ? 5.698 -9.902 8.099 1.00 6.85 83 VAL A C 1
ATOM 1176 O O . VAL A 1 83 ? 5.118 -10.852 7.580 1.00 7.74 83 VAL A O 1
ATOM 1189 N N . THR A 1 84 ? 6.733 -10.050 8.940 1.00 6.51 84 THR A N 1
ATOM 1190 C CA . THR A 1 84 ? 7.286 -11.365 9.224 1.00 6.48 84 THR A CA 1
ATOM 1191 C C . THR A 1 84 ? 7.105 -11.836 10.662 1.00 6.87 84 THR A C 1
ATOM 1192 O O . THR A 1 84 ? 7.362 -13.006 10.922 1.00 7.78 84 THR A O 1
ATOM 1202 N N . GLN A 1 85 ? 6.681 -10.959 11.579 1.00 6.89 85 GLN A N 1
ATOM 1203 C CA . GLN A 1 85 ? 6.475 -11.388 12.948 1.00 7.03 85 GLN A CA 1
ATOM 1204 C C . GLN A 1 85 ? 5.538 -10.404 13.649 1.00 7.02 85 GLN A C 1
ATOM 1205 O O . GLN A 1 85 ? 5.435 -9.244 13.255 1.00 7.69 85 GLN A O 1
ATOM 1217 N N . CYS A 1 86 ? 4.945 -10.852 14.774 1.00 7.36 86 CYS A N 1
ATOM 1218 C CA . CYS A 1 86 ? 4.474 -9.904 15.753 1.00 7.73 86 CYS A CA 1
ATOM 1219 C C . CYS A 1 86 ? 5.640 -9.417 16.604 1.00 7.46 86 CYS A C 1
ATOM 1220 O O . CYS A 1 86 ? 6.602 -10.149 16.809 1.00 7.75 86 CYS A O 1
ATOM 1225 N N . PRO A 1 87 ? 5.550 -8.194 17.158 1.00 7.77 87 PRO A N 1
ATOM 1226 C CA . PRO A 1 87 ? 6.612 -7.709 18.039 1.00 7.74 87 PRO A CA 1
ATOM 1227 C C . PRO A 1 87 ? 6.825 -8.605 19.252 1.00 7.50 87 PRO A C 1
ATOM 1228 O O . PRO A 1 87 ? 5.897 -9.244 19.746 1.00 8.55 87 PRO A O 1
ATOM 1239 N N . ILE A 1 88 ? 8.043 -8.532 19.759 1.00 7.64 88 ILE A N 1
ATOM 1240 C CA . ILE A 1 88 ? 8.435 -9.076 21.059 1.00 7.70 88 ILE A CA 1
ATOM 1241 C C . ILE A 1 88 ? 7.899 -8.145 22.149 1.00 7.82 88 ILE A C 1
ATOM 1242 O O . ILE A 1 88 ? 8.116 -6.928 22.057 1.00 8.21 88 ILE A O 1
ATOM 1258 N N . ILE A 1 89 ? 7.232 -8.697 23.155 1.00 8.50 89 ILE A N 1
ATOM 1259 C CA . ILE A 1 89 ? 6.720 -7.873 24.234 1.00 9.00 89 ILE A CA 1
ATOM 1260 C C . ILE A 1 89 ? 7.737 -7.731 25.345 1.00 9.13 89 ILE A C 1
ATOM 1261 O O . ILE A 1 89 ? 8.680 -8.517 25.468 1.00 9.43 89 ILE A O 1
ATOM 1277 N N . THR A 1 90 ? 7.532 -6.706 26.193 1.00 9.19 90 THR A N 1
ATOM 1278 C CA . THR A 1 90 ? 8.493 -6.460 27.242 1.00 9.76 90 THR A CA 1
ATOM 1279 C C . THR A 1 90 ? 8.550 -7.620 28.214 1.00 9.87 90 THR A C 1
ATOM 1280 O O . THR A 1 90 ? 7.552 -8.277 28.507 1.00 10.69 90 THR A O 1
ATOM 1290 N N . GLY A 1 91 ? 9.744 -7.870 28.705 1.00 10.15 91 GLY A N 1
ATOM 1291 C CA . GLY A 1 91 ? 9.992 -8.962 29.613 1.00 11.04 91 GLY A CA 1
ATOM 1292 C C . GLY A 1 91 ? 10.194 -10.303 28.936 1.00 11.62 91 GLY A C 1
ATOM 1293 O O . GLY A 1 91 ? 10.379 -11.311 29.638 1.00 14.15 91 GLY A O 1
ATOM 1297 N N . GLN A 1 92 ? 10.171 -10.324 27.627 1.00 9.94 92 GLN A N 1
ATOM 1298 C CA . GLN A 1 92 ? 10.381 -11.543 26.863 1.00 10.06 92 GLN A CA 1
ATOM 1299 C C . GLN A 1 92 ? 11.602 -11.367 25.955 1.00 9.48 92 GLN A C 1
ATOM 1300 O O . GLN A 1 92 ? 12.107 -10.271 25.748 1.00 9.75 92 GLN A O 1
ATOM 1312 N N . SER A 1 93 ? 12.059 -12.495 25.432 1.00 10.45 93 SER A N 1
ATOM 1313 C CA . SER A 1 93 ? 13.183 -12.522 24.507 1.00 9.78 93 SER A CA 1
ATOM 1314 C C . SER A 1 93 ? 12.866 -13.385 23.311 1.00 9.61 93 SER A C 1
ATOM 1315 O O . SER A 1 93 ? 11.923 -14.187 23.342 1.00 10.69 93 SER A O 1
ATOM 1322 N N . PHE A 1 94 ? 13.689 -13.263 22.269 1.00 9.44 94 PHE A N 1
ATOM 1323 C CA . PHE A 1 94 ? 13.453 -13.993 21.015 1.00 9.17 94 PHE A CA 1
ATOM 1324 C C . PHE A 1 94 ? 14.779 -14.183 20.309 1.00 8.58 94 PHE A C 1
ATOM 1325 O O . PHE A 1 94 ? 15.537 -13.228 20.135 1.00 8.99 94 PHE A O 1
ATOM 1342 N N . ASP A 1 95 ? 15.060 -15.434 19.918 1.00 9.06 95 ASP A N 1
ATOM 1343 C CA . ASP A 1 95 ? 16.308 -15.771 19.231 1.00 9.09 95 ASP A CA 1
ATOM 1344 C C . ASP A 1 95 ? 16.146 -15.667 17.721 1.00 8.66 95 ASP A C 1
ATOM 1345 O O . ASP A 1 95 ? 15.507 -16.507 17.073 1.00 9.94 95 ASP A O 1
ATOM 1354 N N . TYR A 1 96 ? 16.759 -14.636 17.161 1.00 8.11 96 TYR A N 1
ATOM 1355 C CA . TYR A 1 96 ? 16.889 -14.497 15.703 1.00 7.83 96 TYR A CA 1
ATOM 1356 C C . TYR A 1 96 ? 18.072 -15.374 15.282 1.00 7.96 96 TYR A C 1
ATOM 1357 O O . TYR A 1 96 ? 19.225 -15.020 15.472 1.00 8.70 96 TYR A O 1
ATOM 1374 N N . ASN A 1 97 ? 17.729 -16.544 14.706 1.00 8.56 97 ASN A N 1
ATOM 1375 C CA . ASN A 1 97 ? 18.678 -17.621 14.404 1.00 8.71 97 ASN A CA 1
ATOM 1376 C C . ASN A 1 97 ? 18.693 -17.811 12.894 1.00 8.39 97 ASN A C 1
ATOM 1377 O O . ASN A 1 97 ? 17.727 -18.330 12.336 1.00 9.97 97 ASN A O 1
ATOM 1386 N N . PHE A 1 98 ? 19.748 -17.328 12.234 1.00 8.03 98 PHE A N 1
ATOM 1387 C CA . PHE A 1 98 ? 19.793 -17.320 10.785 1.00 8.08 98 PHE A CA 1
ATOM 1388 C C . PHE A 1 98 ? 21.215 -17.485 10.317 1.00 7.90 98 PHE A C 1
ATOM 1389 O O . PHE A 1 98 ? 22.156 -17.477 11.111 1.00 9.21 98 PHE A O 1
ATOM 1406 N N . ASN A 1 99 ? 21.393 -17.680 9.021 1.00 8.30 99 ASN A N 1
ATOM 1407 C CA . ASN A 1 99 ? 22.711 -17.841 8.424 1.00 8.42 99 ASN A CA 1
ATOM 1408 C C . ASN A 1 99 ? 22.898 -16.785 7.349 1.00 8.04 99 ASN A C 1
ATOM 1409 O O . ASN A 1 99 ? 21.918 -16.262 6.814 1.00 8.36 99 ASN A O 1
ATOM 1418 N N . VAL A 1 100 ? 24.162 -16.509 7.023 1.00 8.13 100 VAL A N 1
ATOM 1419 C CA . VAL A 1 100 ? 24.492 -15.499 6.004 1.00 7.92 100 VAL A CA 1
ATOM 1420 C C . VAL A 1 100 ? 25.339 -16.125 4.877 1.00 8.16 100 VAL A C 1
ATOM 1421 O O . VAL A 1 100 ? 26.437 -15.622 4.521 1.00 9.55 100 VAL A O 1
ATOM 1444 N N . PRO A 1 101 ? 24.831 -17.173 4.217 1.00 8.39 101 PRO A N 1
ATOM 1445 C CA . PRO A 1 101 ? 25.547 -17.715 3.068 1.00 8.81 101 PRO A CA 1
ATOM 1446 C C . PRO A 1 101 ? 25.660 -16.687 1.959 1.00 8.29 101 PRO A C 1
ATOM 1447 O O . PRO A 1 101 ? 24.712 -15.966 1.682 1.00 8.39 101 PRO A O 1
ATOM 1458 N N . GLY A 1 102 ? 26.806 -16.669 1.285 1.00 8.64 102 GLY A N 1
ATOM 1459 C CA . GLY A 1 102 ? 26.940 -15.916 0.068 1.00 8.90 102 GLY A CA 1
ATOM 1460 C C . GLY A 1 102 ? 26.942 -14.406 0.207 1.00 8.41 102 GLY A C 1
ATOM 1461 O O . GLY A 1 102 ? 26.857 -13.712 -0.804 1.00 10.92 102 GLY A O 1
ATOM 1465 N N . GLN A 1 103 ? 26.996 -13.898 1.438 1.00 7.56 103 GLN A N 1
ATOM 1466 C CA . GLN A 1 103 ? 27.031 -12.469 1.672 1.00 7.32 103 GLN A CA 1
ATOM 1467 C C . GLN A 1 103 ? 28.241 -12.112 2.507 1.00 7.17 103 GLN A C 1
ATOM 1468 O O . GLN A 1 103 ? 28.587 -12.837 3.461 1.00 7.87 103 GLN A O 1
ATOM 1480 N N . ALA A 1 104 ? 28.836 -10.973 2.206 1.00 7.11 104 ALA A N 1
ATOM 1481 C CA . ALA A 1 104 ? 29.952 -10.444 2.991 1.00 7.10 104 ALA A CA 1
ATOM 1482 C C . ALA A 1 104 ? 30.011 -8.956 2.679 1.00 6.99 104 ALA A C 1
ATOM 1483 O O . ALA A 1 104 ? 30.016 -8.578 1.502 1.00 8.06 104 ALA A O 1
ATOM 1490 N N . GLY A 1 105 ? 30.036 -8.132 3.708 1.00 6.82 105 GLY A N 1
ATOM 1491 C CA . GLY A 1 105 ? 30.020 -6.712 3.516 1.00 6.76 105 GLY A CA 1
ATOM 1492 C C . GLY A 1 105 ? 29.510 -6.012 4.748 1.00 6.39 105 GLY A C 1
ATOM 1493 O O . GLY A 1 105 ? 29.539 -6.555 5.854 1.00 7.12 105 GLY A O 1
ATOM 1497 N N . THR A 1 106 ? 29.055 -4.788 4.526 1.00 6.27 106 THR A N 1
ATOM 1498 C CA . THR A 1 106 ? 28.676 -3.870 5.576 1.00 6.22 106 THR A CA 1
ATOM 1499 C C . THR A 1 106 ? 27.155 -3.737 5.599 1.00 6.08 106 THR A C 1
ATOM 1500 O O . THR A 1 106 ? 26.571 -3.345 4.573 1.00 6.40 106 THR A O 1
ATOM 1510 N N . PHE A 1 107 ? 26.558 -4.058 6.728 1.00 6.16 107 PHE A N 1
ATOM 1511 C CA . PHE A 1 107 ? 25.125 -4.068 6.940 1.00 6.04 107 PHE A CA 1
ATOM 1512 C C . PHE A 1 107 ? 24.831 -3.271 8.224 1.00 5.95 107 PHE A C 1
ATOM 1513 O O . PHE A 1 107 ? 25.704 -2.625 8.779 1.00 6.59 107 PHE A O 1
ATOM 1530 N N . TRP A 1 108 ? 23.576 -3.328 8.697 1.00 5.91 108 TRP A N 1
ATOM 1531 C CA . TRP A 1 108 ? 23.224 -2.698 9.955 1.00 5.70 108 TRP A CA 1
ATOM 1532 C C . TRP A 1 108 ? 21.960 -3.376 10.487 1.00 5.66 108 TRP A C 1
ATOM 1533 O O . TRP A 1 108 ? 21.337 -4.155 9.756 1.00 6.56 108 TRP A O 1
ATOM 1554 N N . TYR A 1 109 ? 21.635 -3.101 11.727 1.00 5.88 109 TYR A N 1
ATOM 1555 C CA . TYR A 1 109 ? 20.424 -3.611 12.332 1.00 5.82 109 TYR A CA 1
ATOM 1556 C C . TYR A 1 109 ? 19.660 -2.448 12.942 1.00 5.59 109 TYR A C 1
ATOM 1557 O O . TYR A 1 109 ? 20.247 -1.448 13.371 1.00 6.09 109 TYR A O 1
ATOM 1574 N N . HIS A 1 110 ? 18.338 -2.589 13.002 1.00 5.84 110 HIS A N 1
ATOM 1575 C CA . HIS A 1 110 ? 17.518 -1.516 13.502 1.00 6.11 110 HIS A CA 1
ATOM 1576 C C . HIS A 1 110 ? 16.166 -2.032 13.909 1.00 5.59 110 HIS A C 1
ATOM 1577 O O . HIS A 1 110 ? 15.658 -3.017 13.374 1.00 6.14 110 HIS A O 1
ATOM 1591 N N . SER A 1 111 ? 15.517 -1.325 14.858 1.00 5.86 111 SER A N 1
ATOM 1592 C CA . SER A 1 111 ? 14.109 -1.619 15.103 1.00 5.98 111 SER A CA 1
ATOM 1593 C C . SER A 1 111 ? 13.339 -1.500 13.798 1.00 5.84 111 SER A C 1
ATOM 1594 O O . SER A 1 111 ? 13.600 -0.628 12.956 1.00 6.13 111 SER A O 1
ATOM 1601 N N . HIS A 1 112 ? 12.325 -2.360 13.686 1.00 5.99 112 HIS A N 1
ATOM 1602 C CA . HIS A 1 112 ? 11.436 -2.332 12.539 1.00 6.03 112 HIS A CA 1
ATOM 1603 C C . HIS A 1 112 ? 9.990 -2.356 13.015 1.00 6.54 112 HIS A C 1
ATOM 1604 O O . HIS A 1 112 ? 9.137 -3.007 12.414 1.00 7.42 112 HIS A O 1
ATOM 1618 N N . LEU A 1 113 ? 9.754 -1.617 14.106 1.00 6.82 113 LEU A N 1
ATOM 1619 C CA . LEU A 1 113 ? 8.413 -1.357 14.646 1.00 7.02 113 LEU A CA 1
ATOM 1620 C C . LEU A 1 113 ? 8.216 0.158 14.637 1.00 6.69 113 LEU A C 1
ATOM 1621 O O . LEU A 1 113 ? 8.986 0.875 15.280 1.00 7.39 113 LEU A O 1
ATOM 1637 N N . SER A 1 114 ? 7.179 0.634 13.953 1.00 7.15 114 SER A N 1
ATOM 1638 C CA . SER A 1 114 ? 6.874 2.048 13.950 1.00 7.50 114 SER A CA 1
ATOM 1639 C C . SER A 1 114 ? 8.138 2.841 13.593 1.00 7.14 114 SER A C 1
ATOM 1640 O O . SER A 1 114 ? 8.926 2.395 12.757 1.00 8.10 114 SER A O 1
ATOM 1647 N N . THR A 1 115 ? 8.324 3.982 14.235 1.00 7.29 115 THR A N 1
ATOM 1648 C CA . THR A 1 115 ? 9.496 4.843 14.081 1.00 7.17 115 THR A CA 1
ATOM 1649 C C . THR A 1 115 ? 10.478 4.666 15.211 1.00 6.87 115 THR A C 1
ATOM 1650 O O . THR A 1 115 ? 11.315 5.516 15.485 1.00 7.28 115 THR A O 1
ATOM 1660 N N . GLN A 1 116 ? 10.438 3.492 15.870 1.00 6.72 116 GLN A N 1
ATOM 1661 C CA . GLN A 1 116 ? 11.271 3.258 17.040 1.00 6.59 116 GLN A CA 1
ATOM 1662 C C . GLN A 1 116 ? 12.767 3.308 16.740 1.00 6.30 116 GLN A C 1
ATOM 1663 O O . GLN A 1 116 ? 13.528 3.670 17.643 1.00 6.75 116 GLN A O 1
ATOM 1675 N N . TYR A 1 117 ? 13.225 2.949 15.538 1.00 6.28 117 TYR A N 1
ATOM 1676 C CA . TYR A 1 117 ? 14.671 3.011 15.364 1.00 6.21 117 TYR A CA 1
ATOM 1677 C C . TYR A 1 117 ? 15.164 4.447 15.480 1.00 6.19 117 TYR A C 1
ATOM 1678 O O . TYR A 1 117 ? 16.324 4.670 15.877 1.00 6.45 117 TYR A O 1
ATOM 1695 N N . CYS A 1 118 ? 14.329 5.438 15.169 1.00 6.23 118 CYS A N 1
ATOM 1696 C CA . CYS A 1 118 ? 14.752 6.810 15.317 1.00 6.51 118 CYS A CA 1
ATOM 1697 C C . CYS A 1 118 ? 15.099 7.121 16.780 1.00 6.57 118 CYS A C 1
ATOM 1698 O O . CYS A 1 118 ? 16.018 7.901 17.058 1.00 7.19 118 CYS A O 1
ATOM 1705 N N . ASP A 1 119 ? 14.376 6.498 17.724 1.00 6.48 119 ASP A N 1
ATOM 1706 C CA . ASP A 1 119 ? 14.604 6.685 19.140 1.00 6.85 119 ASP A CA 1
ATOM 1707 C C . ASP A 1 119 ? 15.868 6.003 19.666 1.00 6.83 119 ASP A C 1
ATOM 1708 O O . ASP A 1 119 ? 16.182 6.162 20.852 1.00 7.25 119 ASP A O 1
ATOM 1717 N N . GLY A 1 120 ? 16.604 5.262 18.821 1.00 6.63 120 GLY A N 1
ATOM 1718 C CA . GLY A 1 120 ? 17.955 4.870 19.151 1.00 6.83 120 GLY A CA 1
ATOM 1719 C C . GLY A 1 120 ? 18.360 3.468 18.817 1.00 6.31 120 GLY A C 1
ATOM 1720 O O . GLY A 1 120 ? 19.545 3.170 18.911 1.00 6.73 120 GLY A O 1
ATOM 1724 N N . LEU A 1 121 ? 17.439 2.614 18.404 1.00 6.40 121 LEU A N 1
ATOM 1725 C CA . LEU A 1 121 ? 17.755 1.193 18.229 1.00 6.12 121 LEU A CA 1
ATOM 1726 C C . LEU A 1 121 ? 18.293 0.991 16.808 1.00 5.96 121 LEU A C 1
ATOM 1727 O O . LEU A 1 121 ? 17.552 0.654 15.877 1.00 6.16 121 LEU A O 1
ATOM 1743 N N . ARG A 1 122 ? 19.596 1.214 16.669 1.00 6.08 122 ARG A N 1
ATOM 1744 C CA . ARG A 1 122 ? 20.282 1.161 15.371 1.00 6.50 122 ARG A CA 1
ATOM 1745 C C . ARG A 1 122 ? 21.731 0.866 15.655 1.00 6.24 122 ARG A C 1
ATOM 1746 O O . ARG A 1 122 ? 22.316 1.496 16.543 1.00 7.45 122 ARG A O 1
ATOM 1767 N N . GLY A 1 123 ? 22.358 -0.024 14.872 1.00 6.24 123 GLY A N 1
ATOM 1768 C CA . GLY A 1 123 ? 23.780 -0.267 15.033 1.00 7.13 123 GLY A CA 1
ATOM 1769 C C . GLY A 1 123 ? 24.343 -0.985 13.828 1.00 6.82 123 GLY A C 1
ATOM 1770 O O . GLY A 1 123 ? 23.598 -1.468 12.978 1.00 6.72 123 GLY A O 1
ATOM 1774 N N . PRO A 1 124 ? 25.677 -1.069 13.715 1.00 7.00 124 PRO A N 1
ATOM 1775 C CA . PRO A 1 124 ? 26.306 -1.721 12.568 1.00 7.15 124 PRO A CA 1
ATOM 1776 C C . PRO A 1 124 ? 26.275 -3.227 12.661 1.00 6.74 124 PRO A C 1
ATOM 1777 O O . PRO A 1 124 ? 26.264 -3.806 13.745 1.00 7.43 124 PRO A O 1
ATOM 1788 N N . PHE A 1 125 ? 26.350 -3.871 11.479 1.00 6.56 125 PHE A N 1
ATOM 1789 C CA . PHE A 1 125 ? 26.333 -5.329 11.383 1.00 6.49 125 PHE A CA 1
ATOM 1790 C C . PHE A 1 125 ? 27.303 -5.672 10.269 1.00 6.55 125 PHE A C 1
ATOM 1791 O O . PHE A 1 125 ? 27.041 -5.323 9.111 1.00 7.25 125 PHE A O 1
ATOM 1808 N N . VAL A 1 126 ? 28.444 -6.291 10.586 1.00 6.62 126 VAL A N 1
ATOM 1809 C CA . VAL A 1 126 ? 29.495 -6.510 9.589 1.00 6.77 126 VAL A CA 1
ATOM 1810 C C . VAL A 1 126 ? 29.726 -7.992 9.416 1.00 6.70 126 VAL A C 1
ATOM 1811 O O . VAL A 1 126 ? 29.905 -8.730 10.378 1.00 7.88 126 VAL A O 1
ATOM 1824 N N . VAL A 1 127 ? 29.721 -8.416 8.127 1.00 6.84 127 VAL A N 1
ATOM 1825 C CA . VAL A 1 127 ? 30.005 -9.793 7.774 1.00 6.91 127 VAL A CA 1
ATOM 1826 C C . VAL A 1 127 ? 31.345 -9.771 7.015 1.00 7.27 127 VAL A C 1
ATOM 1827 O O . VAL A 1 127 ? 31.398 -9.359 5.858 1.00 7.35 127 VAL A O 1
ATOM 1840 N N . TYR A 1 128 ? 32.414 -10.161 7.711 1.00 8.16 128 TYR A N 1
ATOM 1841 C CA . TYR A 1 128 ? 33.747 -10.160 7.128 1.00 8.22 128 TYR A CA 1
ATOM 1842 C C . TYR A 1 128 ? 33.936 -11.324 6.159 1.00 7.94 128 TYR A C 1
ATOM 1843 O O . TYR A 1 128 ? 33.278 -12.353 6.261 1.00 9.02 128 TYR A O 1
ATOM 1860 N N . ASP A 1 129 ? 34.890 -11.159 5.244 1.00 8.65 129 ASP A N 1
ATOM 1861 C CA . ASP A 1 129 ? 35.234 -12.208 4.273 1.00 8.70 129 ASP A CA 1
ATOM 1862 C C . ASP A 1 129 ? 36.695 -12.597 4.497 1.00 8.70 129 ASP A C 1
ATOM 1863 O O . ASP A 1 129 ? 37.586 -11.808 4.192 1.00 9.10 129 ASP A O 1
ATOM 1872 N N . PRO A 1 130 ? 36.947 -13.814 5.005 1.00 9.07 130 PRO A N 1
ATOM 1873 C CA . PRO A 1 130 ? 38.318 -14.255 5.196 1.00 10.49 130 PRO A CA 1
ATOM 1874 C C . PRO A 1 130 ? 39.139 -14.272 3.921 1.00 10.67 130 PRO A C 1
ATOM 1875 O O . PRO A 1 130 ? 40.362 -14.287 3.980 1.00 13.49 130 PRO A O 1
ATOM 1886 N N . ASN A 1 131 ? 38.476 -14.353 2.769 1.00 9.90 131 ASN A N 1
ATOM 1887 C CA . ASN A 1 131 ? 39.100 -14.405 1.452 1.00 11.71 131 ASN A CA 1
ATOM 1888 C C . ASN A 1 131 ? 38.660 -13.191 0.613 1.00 11.50 131 ASN A C 1
ATOM 1889 O O . ASN A 1 131 ? 38.534 -13.268 -0.577 1.00 13.36 131 ASN A O 1
ATOM 1901 N N . ASP A 1 132 ? 38.477 -12.039 1.294 1.00 10.34 132 ASP A N 1
ATOM 1902 C CA . ASP A 1 132 ? 37.952 -10.831 0.641 1.00 10.18 132 ASP A CA 1
ATOM 1903 C C . ASP A 1 132 ? 38.787 -10.526 -0.596 1.00 10.73 132 ASP A C 1
ATOM 1904 O O . ASP A 1 132 ? 40.018 -10.340 -0.464 1.00 11.02 132 ASP A O 1
ATOM 1913 N N . PRO A 1 133 ? 38.193 -10.377 -1.767 1.00 10.28 133 PRO A N 1
ATOM 1914 C CA . PRO A 1 133 ? 38.997 -10.041 -2.949 1.00 10.91 133 PRO A CA 1
ATOM 1915 C C . PRO A 1 133 ? 39.611 -8.663 -2.867 1.00 10.46 133 PRO A C 1
ATOM 1916 O O . PRO A 1 133 ? 40.537 -8.382 -3.615 1.00 12.04 133 PRO A O 1
ATOM 1927 N N . ASN A 1 134 ? 39.100 -7.787 -1.982 1.00 9.98 134 ASN A N 1
ATOM 1928 C CA . ASN A 1 134 ? 39.647 -6.485 -1.773 1.00 9.97 134 ASN A CA 1
ATOM 1929 C C . ASN A 1 134 ? 40.685 -6.409 -0.652 1.00 10.13 134 ASN A C 1
ATOM 1930 O O . ASN A 1 134 ? 41.157 -5.302 -0.355 1.00 10.65 134 ASN A O 1
ATOM 1939 N N . ALA A 1 135 ? 41.051 -7.535 -0.042 1.00 10.50 135 ALA A N 1
ATOM 1940 C CA . ALA A 1 135 ? 41.883 -7.485 1.175 1.00 11.05 135 ALA A CA 1
ATOM 1941 C C . ALA A 1 135 ? 43.199 -6.762 0.999 1.00 10.43 135 ALA A C 1
ATOM 1942 O O . ALA A 1 135 ? 43.688 -6.134 1.932 1.00 11.95 135 ALA A O 1
ATOM 1949 N N . SER A 1 136 ? 43.811 -6.882 -0.176 1.00 10.25 136 SER A N 1
ATOM 1950 C CA . SER A 1 136 ? 45.126 -6.299 -0.385 1.00 10.66 136 SER A CA 1
ATOM 1951 C C . SER A 1 136 ? 45.089 -4.803 -0.613 1.00 9.88 136 SER A C 1
ATOM 1952 O O . SER A 1 136 ? 46.144 -4.195 -0.742 1.00 11.78 136 SER A O 1
ATOM 1963 N N . LEU A 1 137 ? 43.901 -4.189 -0.632 1.00 10.27 137 LEU A N 1
ATOM 1964 C CA . LEU A 1 137 ? 43.792 -2.763 -0.839 1.00 10.66 137 LEU A CA 1
ATOM 1965 C C . LEU A 1 137 ? 43.956 -1.941 0.457 1.00 10.80 137 LEU A C 1
ATOM 1966 O O . LEU A 1 137 ? 44.017 -0.705 0.391 1.00 12.45 137 LEU A O 1
ATOM 1982 N N . TYR A 1 138 ? 44.001 -2.593 1.616 1.00 10.46 138 TYR A N 1
ATOM 1983 C CA . TYR A 1 138 ? 44.086 -1.867 2.876 1.00 10.84 138 TYR A CA 1
ATOM 1984 C C . TYR A 1 138 ? 44.766 -2.728 3.909 1.00 11.07 138 TYR A C 1
ATOM 1985 O O . TYR A 1 138 ? 44.945 -3.942 3.767 1.00 11.89 138 TYR A O 1
ATOM 2002 N N . ASP A 1 139 ? 45.150 -2.045 4.995 1.00 11.31 139 ASP A N 1
ATOM 2003 C CA . ASP A 1 139 ? 45.863 -2.598 6.103 1.00 12.32 139 ASP A CA 1
ATOM 2004 C C . ASP A 1 139 ? 44.968 -2.856 7.310 1.00 12.79 139 ASP A C 1
ATOM 2005 O O . ASP A 1 139 ? 45.224 -3.782 8.058 1.00 20.09 139 ASP A O 1
ATOM 2014 N N . VAL A 1 140 ? 44.000 -1.996 7.577 1.00 10.41 140 VAL A N 1
ATOM 2015 C CA . VAL A 1 140 ? 43.232 -2.004 8.817 1.00 10.19 140 VAL A CA 1
ATOM 2016 C C . VAL A 1 140 ? 41.739 -2.059 8.447 1.00 9.15 140 VAL A C 1
ATOM 2017 O O . VAL A 1 140 ? 41.277 -1.254 7.642 1.00 9.92 140 VAL A O 1
ATOM 2030 N N . ASP A 1 141 ? 41.018 -2.974 9.105 1.00 9.62 141 ASP A N 1
ATOM 2031 C CA . ASP A 1 141 ? 39.553 -3.113 8.906 1.00 9.32 141 ASP A CA 1
ATOM 2032 C C . ASP A 1 141 ? 39.007 -3.732 10.175 1.00 9.29 141 ASP A C 1
ATOM 2033 O O . ASP A 1 141 ? 39.144 -4.932 10.374 1.00 10.86 141 ASP A O 1
ATOM 2042 N N . ASP A 1 142 ? 38.455 -2.902 11.066 1.00 9.42 142 ASP A N 1
ATOM 2043 C CA . ASP A 1 142 ? 38.003 -3.410 12.370 1.00 10.06 142 ASP A CA 1
ATOM 2044 C C . ASP A 1 142 ? 37.001 -2.437 12.934 1.00 9.03 142 ASP A C 1
ATOM 2045 O O . ASP A 1 142 ? 36.454 -1.588 12.223 1.00 9.33 142 ASP A O 1
ATOM 2054 N N . ASP A 1 143 ? 36.652 -2.570 14.215 1.00 9.74 143 ASP A N 1
ATOM 2055 C CA . ASP A 1 143 ? 35.602 -1.714 14.737 1.00 10.08 143 ASP A CA 1
ATOM 2056 C C . ASP A 1 143 ? 35.962 -0.246 14.680 1.00 10.32 143 ASP A C 1
ATOM 2057 O O . ASP A 1 143 ? 35.073 0.608 14.650 1.00 12.79 143 ASP A O 1
ATOM 2066 N N . THR A 1 144 ? 37.260 0.082 14.658 1.00 10.09 144 THR A N 1
ATOM 2067 C CA . THR A 1 144 ? 37.737 1.457 14.619 1.00 10.90 144 THR A CA 1
ATOM 2068 C C . THR A 1 144 ? 37.623 2.084 13.239 1.00 10.29 144 THR A C 1
ATOM 2069 O O . THR A 1 144 ? 37.863 3.279 13.104 1.00 13.37 144 THR A O 1
ATOM 2079 N N . THR A 1 145 ? 37.246 1.311 12.218 1.00 8.75 145 THR A N 1
ATOM 2080 C CA . THR A 1 145 ? 37.116 1.838 10.874 1.00 8.54 145 THR A CA 1
ATOM 2081 C C . THR A 1 145 ? 35.658 1.896 10.419 1.00 7.78 145 THR A C 1
ATOM 2082 O O . THR A 1 145 ? 35.400 2.216 9.267 1.00 8.78 145 THR A O 1
ATOM 2092 N N . ILE A 1 146 ? 34.710 1.649 11.306 1.00 8.04 146 ILE A N 1
ATOM 2093 C CA . ILE A 1 146 ? 33.289 1.822 11.009 1.00 7.80 146 ILE A CA 1
ATOM 2094 C C . ILE A 1 146 ? 32.916 3.277 11.306 1.00 7.88 146 ILE A C 1
ATOM 2095 O O . ILE A 1 146 ? 33.264 3.800 12.380 1.00 9.44 146 ILE A O 1
ATOM 2111 N N . ILE A 1 147 ? 32.238 3.915 10.371 1.00 7.24 147 ILE A N 1
ATOM 2112 C CA . ILE A 1 147 ? 31.790 5.303 10.509 1.00 7.44 147 ILE A CA 1
ATOM 2113 C C . ILE A 1 147 ? 30.270 5.297 10.333 1.00 6.83 147 ILE A C 1
ATOM 2114 O O . ILE A 1 147 ? 29.798 5.060 9.226 1.00 8.24 147 ILE A O 1
ATOM 2130 N N . THR A 1 148 ? 29.522 5.580 11.391 1.00 6.77 148 THR A N 1
ATOM 2131 C CA . THR A 1 148 ? 28.083 5.698 11.288 1.00 6.58 148 THR A CA 1
ATOM 2132 C C . THR A 1 148 ? 27.677 7.158 11.174 1.00 6.46 148 THR A C 1
ATOM 2133 O O . THR A 1 148 ? 28.230 8.039 11.859 1.00 7.06 148 THR A O 1
ATOM 2143 N N . LEU A 1 149 ? 26.672 7.403 10.335 1.00 6.30 149 LEU A N 1
ATOM 2144 C CA . LEU A 1 149 ? 26.042 8.721 10.177 1.00 6.47 149 LEU A CA 1
ATOM 2145 C C . LEU A 1 149 ? 24.607 8.616 10.630 1.00 6.31 149 LEU A C 1
ATOM 2146 O O . LEU A 1 149 ? 23.855 7.779 10.115 1.00 7.09 149 LEU A O 1
ATOM 2162 N N . ALA A 1 150 ? 24.223 9.461 11.600 1.00 6.74 150 ALA A N 1
ATOM 2163 C CA . ALA A 1 150 ? 22.890 9.397 12.182 1.00 6.79 150 ALA A CA 1
ATOM 2164 C C . ALA A 1 150 ? 22.299 10.773 12.335 1.00 6.72 150 ALA A C 1
ATOM 2165 O O . ALA A 1 150 ? 22.964 11.730 12.740 1.00 8.09 150 ALA A O 1
ATOM 2172 N N . ASP A 1 151 ? 20.991 10.847 12.108 1.00 6.58 151 ASP A N 1
ATOM 2173 C CA . ASP A 1 151 ? 20.160 11.963 12.498 1.00 6.66 151 ASP A CA 1
ATOM 2174 C C . ASP A 1 151 ? 19.663 11.735 13.932 1.00 6.77 151 ASP A C 1
ATOM 2175 O O . ASP A 1 151 ? 19.341 10.613 14.317 1.00 8.09 151 ASP A O 1
ATOM 2184 N N . TRP A 1 152 ? 19.573 12.825 14.682 1.00 7.28 152 TRP A N 1
ATOM 2185 C CA . TRP A 1 152 ? 19.175 12.726 16.083 1.00 7.28 152 TRP A CA 1
ATOM 2186 C C . TRP A 1 152 ? 18.189 13.837 16.382 1.00 7.34 152 TRP A C 1
ATOM 2187 O O . TRP A 1 152 ? 18.390 14.983 15.958 1.00 8.41 152 TRP A O 1
ATOM 2208 N N . TYR A 1 153 ? 17.125 13.465 17.094 1.00 7.46 153 TYR A N 1
ATOM 2209 C CA . TYR A 1 153 ? 15.992 14.346 17.341 1.00 8.05 153 TYR A CA 1
ATOM 2210 C C . TYR A 1 153 ? 15.858 14.591 18.831 1.00 7.89 153 TYR A C 1
ATOM 2211 O O . TYR A 1 153 ? 15.965 13.675 19.626 1.00 8.82 153 TYR A O 1
ATOM 2228 N N . HIS A 1 154 ? 15.523 15.823 19.216 1.00 8.36 154 HIS A N 1
ATOM 2229 C CA . HIS A 1 154 ? 15.232 16.087 20.625 1.00 8.93 154 HIS A CA 1
ATOM 2230 C C . HIS A 1 154 ? 13.822 15.656 20.985 1.00 9.43 154 HIS A C 1
ATOM 2231 O O . HIS A 1 154 ? 13.627 15.145 22.096 1.00 13.69 154 HIS A O 1
ATOM 2244 N N . THR A 1 155 ? 12.882 15.790 20.087 1.00 9.47 155 THR A N 1
ATOM 2245 C CA . THR A 1 155 ? 11.529 15.312 20.240 1.00 9.20 155 THR A CA 1
ATOM 2246 C C . THR A 1 155 ? 11.492 13.808 20.002 1.00 8.67 155 THR A C 1
ATOM 2247 O O . THR A 1 155 ? 12.071 13.330 19.046 1.00 9.38 155 THR A O 1
ATOM 2257 N N . LEU A 1 156 ? 10.801 13.087 20.875 1.00 8.91 156 LEU A N 1
ATOM 2258 C CA . LEU A 1 156 ? 10.632 11.645 20.741 1.00 8.52 156 LEU A CA 1
ATOM 2259 C C . LEU A 1 156 ? 9.819 11.311 19.495 1.00 8.33 156 LEU A C 1
ATOM 2260 O O . LEU A 1 156 ? 8.890 12.034 19.112 1.00 9.57 156 LEU A O 1
ATOM 2270 N N . ALA A 1 157 ? 10.147 10.181 18.853 1.00 7.83 157 ALA A N 1
ATOM 2271 C CA . ALA A 1 157 ? 9.504 9.815 17.588 1.00 8.28 157 ALA A CA 1
ATOM 2272 C C . ALA A 1 157 ? 8.003 9.730 17.676 1.00 8.80 157 ALA A C 1
ATOM 2273 O O . ALA A 1 157 ? 7.302 10.215 16.760 1.00 10.21 157 ALA A O 1
ATOM 2280 N N . GLN A 1 158 ? 7.465 9.133 18.743 1.00 8.78 158 GLN A N 1
ATOM 2281 C CA . GLN A 1 158 ? 6.033 9.008 18.894 1.00 9.91 158 GLN A CA 1
ATOM 2282 C C . GLN A 1 158 ? 5.349 10.328 19.186 1.00 10.99 158 GLN A C 1
ATOM 2283 O O . GLN A 1 158 ? 4.129 10.406 19.130 1.00 14.36 158 GLN A O 1
ATOM 2295 N N . GLN A 1 159 ? 6.136 11.339 19.566 1.00 11.22 159 GLN A N 1
ATOM 2296 C CA . GLN A 1 159 ? 5.662 12.632 20.028 1.00 12.25 159 GLN A CA 1
ATOM 2297 C C . GLN A 1 159 ? 5.861 13.709 18.987 1.00 12.41 159 GLN A C 1
ATOM 2298 O O . GLN A 1 159 ? 5.625 14.864 19.275 1.00 14.51 159 GLN A O 1
ATOM 2310 N N . GLU A 1 160 ? 6.262 13.345 17.769 1.00 12.61 160 GLU A N 1
ATOM 2311 C CA . GLU A 1 160 ? 6.395 14.308 16.712 1.00 13.59 160 GLU A CA 1
ATOM 2312 C C . GLU A 1 160 ? 4.984 14.742 16.368 1.00 16.79 160 GLU A C 1
ATOM 2313 O O . GLU A 1 160 ? 4.144 13.893 15.998 1.00 20.33 160 GLU A O 1
ATOM 2325 N N . PRO A 1 161 ? 4.668 16.052 16.498 1.00 17.95 161 PRO A N 1
ATOM 2326 C CA . PRO A 1 161 ? 3.281 16.453 16.328 1.00 22.68 161 PRO A CA 1
ATOM 2327 C C . PRO A 1 161 ? 2.765 16.244 14.928 1.00 26.21 161 PRO A C 1
ATOM 2328 O O . PRO A 1 161 ? 3.442 16.465 13.960 1.00 30.06 161 PRO A O 1
ATOM 2339 N N . ILE A 1 162 ? 1.496 15.845 14.854 1.00 32.35 162 ILE A N 1
ATOM 2340 C CA . ILE A 1 162 ? 0.748 15.734 13.592 1.00 37.07 162 ILE A CA 1
ATOM 2341 C C . ILE A 1 162 ? 0.694 17.102 12.907 1.00 33.29 162 ILE A C 1
ATOM 2342 O O . ILE A 1 162 ? 0.332 18.095 13.535 1.00 39.82 162 ILE A O 1
ATOM 2358 N N . GLY A 1 163 ? 1.094 17.164 11.637 1.00 35.09 163 GLY A N 1
ATOM 2359 C CA . GLY A 1 163 ? 0.980 18.403 10.851 1.00 34.60 163 GLY A CA 1
ATOM 2360 C C . GLY A 1 163 ? 2.100 19.436 10.946 1.00 33.16 163 GLY A C 1
ATOM 2361 O O . GLY A 1 163 ? 2.002 20.509 10.326 1.00 35.51 163 GLY A O 1
ATOM 2365 N N . ALA A 1 164 ? 3.156 19.133 11.706 1.00 29.72 164 ALA A N 1
ATOM 2366 C CA . ALA A 1 164 ? 4.365 19.958 11.768 1.00 29.18 164 ALA A CA 1
ATOM 2367 C C . ALA A 1 164 ? 5.515 19.237 11.024 1.00 25.27 164 ALA A C 1
ATOM 2368 O O . ALA A 1 164 ? 5.551 18.027 10.973 1.00 22.28 164 ALA A O 1
ATOM 2375 N N . ALA A 1 165 ? 6.404 19.990 10.395 1.00 19.57 165 ALA A N 1
ATOM 2376 C CA . ALA A 1 165 ? 7.535 19.445 9.680 1.00 13.94 165 ALA A CA 1
ATOM 2377 C C . ALA A 1 165 ? 8.493 18.801 10.654 1.00 14.44 165 ALA A C 1
ATOM 2378 O O . ALA A 1 165 ? 8.767 19.380 11.720 1.00 21.14 165 ALA A O 1
ATOM 2385 N N . ILE A 1 166 ? 8.999 17.641 10.287 1.00 11.59 166 ILE A N 1
ATOM 2386 C CA . ILE A 1 166 ? 9.936 16.893 11.126 1.00 11.03 166 ILE A CA 1
ATOM 2387 C C . ILE A 1 166 ? 11.329 17.141 10.565 1.00 11.14 166 ILE A C 1
ATOM 2388 O O . ILE A 1 166 ? 11.621 16.796 9.428 1.00 13.42 166 ILE A O 1
ATOM 2404 N N A THR A 1 167 ? 12.211 17.769 11.347 0.50 10.68 167 THR A N 1
ATOM 2405 N N B THR A 1 167 ? 12.220 17.590 11.447 0.50 11.11 167 THR A N 1
ATOM 2406 C CA A THR A 1 167 ? 13.655 17.736 11.074 0.50 10.04 167 THR A CA 1
ATOM 2407 C CA B THR A 1 167 ? 13.576 17.978 11.129 0.50 12.67 167 THR A CA 1
ATOM 2408 C C . THR A 1 167 ? 14.434 17.446 12.327 1.00 10.09 167 THR A C 1
ATOM 2409 O O . THR A 1 167 ? 13.978 17.562 13.459 1.00 10.57 167 THR A O 1
ATOM 2428 N N . ALA A 1 168 ? 15.644 16.958 12.063 1.00 9.50 168 ALA A N 1
ATOM 2429 C CA . ALA A 1 168 ? 16.525 16.548 13.147 1.00 8.71 168 ALA A CA 1
ATOM 2430 C C . ALA A 1 168 ? 17.121 17.782 13.837 1.00 8.84 168 ALA A C 1
ATOM 2431 O O . ALA A 1 168 ? 17.082 18.903 13.345 1.00 10.15 168 ALA A O 1
ATOM 2438 N N . ASP A 1 169 ? 17.690 17.515 15.006 1.00 8.47 169 ASP A N 1
ATOM 2439 C CA . ASP A 1 169 ? 18.379 18.510 15.815 1.00 8.67 169 ASP A CA 1
ATOM 2440 C C . ASP A 1 169 ? 19.873 18.367 15.846 1.00 8.57 169 ASP A C 1
ATOM 2441 O O . ASP A 1 169 ? 20.547 19.305 16.300 1.00 9.70 169 ASP A O 1
ATOM 2450 N N . ALA A 1 170 ? 20.450 17.249 15.386 1.00 8.34 170 ALA A N 1
ATOM 2451 C CA . ALA A 1 170 ? 21.897 17.078 15.328 1.00 8.46 170 ALA A CA 1
ATOM 2452 C C . ALA A 1 170 ? 22.199 15.986 14.326 1.00 7.87 170 ALA A C 1
ATOM 2453 O O . ALA A 1 170 ? 21.433 15.036 14.162 1.00 8.76 170 ALA A O 1
ATOM 2460 N N . THR A 1 171 ? 23.358 16.113 13.705 1.00 7.69 171 THR A N 1
ATOM 2461 C CA . THR A 1 171 ? 24.047 15.019 13.008 1.00 7.46 171 THR A CA 1
ATOM 2462 C C . THR A 1 171 ? 25.048 14.394 13.940 1.00 7.23 171 THR A C 1
ATOM 2463 O O . THR A 1 171 ? 25.888 15.122 14.514 1.00 8.03 171 THR A O 1
ATOM 2473 N N . LEU A 1 172 ? 24.985 13.077 14.082 1.00 7.05 172 LEU A N 1
ATOM 2474 C CA . LEU A 1 172 ? 25.907 12.329 14.921 1.00 7.16 172 LEU A CA 1
ATOM 2475 C C . LEU A 1 172 ? 26.768 11.446 14.031 1.00 7.00 172 LEU A C 1
ATOM 2476 O O . LEU A 1 172 ? 26.248 10.661 13.219 1.00 7.74 172 LEU A O 1
ATOM 2492 N N . ILE A 1 173 ? 28.090 11.561 14.205 1.00 7.20 173 ILE A N 1
ATOM 2493 C CA . ILE A 1 173 ? 29.055 10.736 13.495 1.00 7.04 173 ILE A CA 1
ATOM 2494 C C . ILE A 1 173 ? 29.680 9.862 14.548 1.00 7.36 173 ILE A C 1
ATOM 2495 O O . ILE A 1 173 ? 30.203 10.393 15.549 1.00 7.73 173 ILE A O 1
ATOM 2511 N N . ASN A 1 174 ? 29.576 8.552 14.416 1.00 7.45 174 ASN A N 1
ATOM 2512 C CA . ASN A 1 174 ? 30.025 7.645 15.483 1.00 7.70 174 ASN A CA 1
ATOM 2513 C C . ASN A 1 174 ? 29.417 8.049 16.824 1.00 7.99 174 ASN A C 1
ATOM 2514 O O . ASN A 1 174 ? 30.075 7.993 17.876 1.00 9.41 174 ASN A O 1
ATOM 2523 N N . GLY A 1 175 ? 28.142 8.445 16.799 1.00 7.76 175 GLY A N 1
ATOM 2524 C CA . GLY A 1 175 ? 27.394 8.701 18.014 1.00 8.22 175 GLY A CA 1
ATOM 2525 C C . GLY A 1 175 ? 27.523 10.069 18.649 1.00 8.02 175 GLY A C 1
ATOM 2526 O O . GLY A 1 175 ? 26.861 10.308 19.646 1.00 9.34 175 GLY A O 1
ATOM 2530 N N . LEU A 1 176 ? 28.365 10.955 18.091 1.00 7.92 176 LEU A N 1
ATOM 2531 C CA . LEU A 1 176 ? 28.603 12.256 18.697 1.00 8.14 176 LEU A CA 1
ATOM 2532 C C . LEU A 1 176 ? 28.479 13.329 17.645 1.00 7.92 176 LEU A C 1
ATOM 2533 O O . LEU A 1 176 ? 28.817 13.146 16.476 1.00 7.77 176 LEU A O 1
ATOM 2549 N N . GLY A 1 177 ? 28.013 14.501 18.067 1.00 8.70 177 GLY A N 1
ATOM 2550 C CA . GLY A 1 177 ? 27.946 15.641 17.202 1.00 8.47 177 GLY A CA 1
ATOM 2551 C C . GLY A 1 177 ? 27.234 16.759 17.928 1.00 9.58 177 GLY A C 1
ATOM 2552 O O . GLY A 1 177 ? 26.878 16.589 19.062 1.00 15.94 177 GLY A O 1
ATOM 2556 N N . ARG A 1 178 ? 27.074 17.913 17.274 1.00 9.23 178 ARG A N 1
ATOM 2557 C CA . ARG A 1 178 ? 26.589 19.088 17.959 1.00 9.31 178 ARG A CA 1
ATOM 2558 C C . ARG A 1 178 ? 25.224 19.499 17.424 1.00 9.03 178 ARG A C 1
ATOM 2559 O O . ARG A 1 178 ? 24.853 19.283 16.254 1.00 9.47 178 ARG A O 1
ATOM 2580 N N . SER A 1 179 ? 24.440 20.113 18.298 1.00 9.89 179 SER A N 1
ATOM 2581 C CA . SER A 1 179 ? 23.078 20.472 17.943 1.00 10.17 179 SER A CA 1
ATOM 2582 C C . SER A 1 179 ? 23.016 21.679 17.018 1.00 10.20 179 SER A C 1
ATOM 2583 O O . SER A 1 179 ? 23.832 22.617 17.129 1.00 11.57 179 SER A O 1
ATOM 2590 N N . PHE A 1 180 ? 22.034 21.688 16.122 1.00 10.78 180 PHE A N 1
ATOM 2591 C CA . PHE A 1 180 ? 21.916 22.765 15.133 1.00 11.54 180 PHE A CA 1
ATOM 2592 C C . PHE A 1 180 ? 21.504 24.096 15.743 1.00 13.27 180 PHE A C 1
ATOM 2593 O O . PHE A 1 180 ? 21.887 25.132 15.235 1.00 17.09 180 PHE A O 1
ATOM 2610 N N . THR A 1 181 ? 20.667 24.038 16.774 1.00 13.93 181 THR A N 1
ATOM 2611 C CA . THR A 1 181 ? 20.251 25.216 17.518 1.00 16.20 181 THR A CA 1
ATOM 2612 C C . THR A 1 181 ? 20.718 25.035 18.929 1.00 15.90 181 THR A C 1
ATOM 2613 O O . THR A 1 181 ? 20.952 23.914 19.395 1.00 15.68 181 THR A O 1
ATOM 2623 N N . ASN A 1 182 ? 20.919 26.165 19.618 1.00 17.96 182 ASN A N 1
ATOM 2624 C CA . ASN A 1 182 ? 21.488 26.108 20.962 1.00 19.95 182 ASN A CA 1
ATOM 2625 C C . ASN A 1 182 ? 22.754 25.257 21.022 1.00 18.27 182 ASN A C 1
ATOM 2626 O O . ASN A 1 182 ? 22.950 24.396 21.906 1.00 20.37 182 ASN A O 1
ATOM 2635 N N . THR A 1 183 ? 23.615 25.474 20.040 1.00 17.84 183 THR A N 1
ATOM 2636 C CA . THR A 1 183 ? 24.778 24.623 19.882 1.00 16.49 183 THR A CA 1
ATOM 2637 C C . THR A 1 183 ? 25.688 24.741 21.090 1.00 18.44 183 THR A C 1
ATOM 2638 O O . THR A 1 183 ? 26.044 25.852 21.518 1.00 21.06 183 THR A O 1
ATOM 2648 N N . THR A 1 184 ? 26.087 23.612 21.645 1.00 17.49 184 THR A N 1
ATOM 2649 C CA . THR A 1 184 ? 27.130 23.621 22.662 1.00 18.71 184 THR A CA 1
ATOM 2650 C C . THR A 1 184 ? 28.326 22.814 22.207 1.00 15.50 184 THR A C 1
ATOM 2651 O O . THR A 1 184 ? 28.231 21.953 21.319 1.00 14.63 184 THR A O 1
ATOM 2661 N N . ALA A 1 185 ? 29.464 23.107 22.801 1.00 16.50 185 ALA A N 1
ATOM 2662 C CA . ALA A 1 185 ? 30.723 22.511 22.391 1.00 15.59 185 ALA A CA 1
ATOM 2663 C C . ALA A 1 185 ? 30.922 21.151 23.003 1.00 14.28 185 ALA A C 1
ATOM 2664 O O . ALA A 1 185 ? 31.928 20.901 23.649 1.00 17.04 185 ALA A O 1
ATOM 2671 N N . SER A 1 186 ? 29.951 20.274 22.771 1.00 13.25 186 SER A N 1
ATOM 2672 C CA . SER A 1 186 ? 29.994 18.904 23.241 1.00 13.05 186 SER A CA 1
ATOM 2673 C C . SER A 1 186 ? 31.061 18.126 22.465 1.00 10.83 186 SER A C 1
ATOM 2674 O O . SER A 1 186 ? 31.461 18.538 21.359 1.00 11.02 186 SER A O 1
ATOM 2681 N N . PRO A 1 187 ? 31.523 16.973 22.965 1.00 10.97 187 PRO A N 1
ATOM 2682 C CA . PRO A 1 187 ? 32.614 16.312 22.302 1.00 10.91 187 PRO A CA 1
ATOM 2683 C C . PRO A 1 187 ? 32.263 15.843 20.893 1.00 9.91 187 PRO A C 1
ATOM 2684 O O . PRO A 1 187 ? 31.189 15.291 20.646 1.00 11.55 187 PRO A O 1
ATOM 2695 N N . LEU A 1 188 ? 33.229 15.984 20.001 1.00 9.67 188 LEU A N 1
ATOM 2696 C CA . LEU A 1 188 ? 33.163 15.416 18.648 1.00 9.22 188 LEU A CA 1
ATOM 2697 C C . LEU A 1 188 ? 33.836 14.062 18.610 1.00 9.22 188 LEU A C 1
ATOM 2698 O O . LEU A 1 188 ? 34.808 13.791 19.342 1.00 9.96 188 LEU A O 1
ATOM 2714 N N . SER A 1 189 ? 33.366 13.202 17.696 1.00 8.44 189 SER A N 1
ATOM 2715 C CA . SER A 1 189 ? 34.046 11.947 17.468 1.00 8.26 189 SER A CA 1
ATOM 2716 C C . SER A 1 189 ? 35.410 12.167 16.815 1.00 8.46 189 SER A C 1
ATOM 2717 O O . SER A 1 189 ? 35.551 13.049 15.951 1.00 8.98 189 SER A O 1
ATOM 2724 N N . VAL A 1 190 ? 36.347 11.286 17.169 1.00 8.86 190 VAL A N 1
ATOM 2725 C CA . VAL A 1 190 ? 37.686 11.270 16.599 1.00 9.18 190 VAL A CA 1
ATOM 2726 C C . VAL A 1 190 ? 37.890 9.927 15.962 1.00 9.31 190 VAL A C 1
ATOM 2727 O O . VAL A 1 190 ? 37.676 8.890 16.609 1.00 10.33 190 VAL A O 1
ATOM 2740 N N . ILE A 1 191 ? 38.315 9.913 14.703 1.00 9.35 191 ILE A N 1
ATOM 2741 C CA . ILE A 1 191 ? 38.722 8.716 13.990 1.00 9.92 191 ILE A CA 1
ATOM 2742 C C . ILE A 1 191 ? 40.233 8.848 13.843 1.00 10.43 191 ILE A C 1
ATOM 2743 O O . ILE A 1 191 ? 40.699 9.849 13.298 1.00 10.74 191 ILE A O 1
ATOM 2761 N N . THR A 1 192 ? 40.968 7.881 14.351 1.00 11.49 192 THR A N 1
ATOM 2762 C CA . THR A 1 192 ? 42.414 7.960 14.383 1.00 12.03 192 THR A CA 1
ATOM 2763 C C . THR A 1 192 ? 43.038 7.055 13.330 1.00 11.92 192 THR A C 1
ATOM 2764 O O . THR A 1 192 ? 42.621 5.918 13.161 1.00 14.08 192 THR A O 1
ATOM 2774 N N . VAL A 1 193 ? 44.028 7.603 12.618 1.00 11.25 193 VAL A N 1
ATOM 2775 C CA . VAL A 1 193 ? 44.772 6.865 11.614 1.00 11.82 193 VAL A CA 1
ATOM 2776 C C . VAL A 1 193 ? 46.276 7.096 11.852 1.00 11.97 193 VAL A C 1
ATOM 2777 O O . VAL A 1 193 ? 46.687 8.052 12.518 1.00 13.91 193 VAL A O 1
ATOM 2790 N N . GLN A 1 194 ? 47.067 6.180 11.286 1.00 13.02 194 GLN A N 1
ATOM 2791 C CA . GLN A 1 194 ? 48.521 6.250 11.330 1.00 13.61 194 GLN A CA 1
ATOM 2792 C C . GLN A 1 194 ? 49.064 6.582 9.945 1.00 13.89 194 GLN A C 1
ATOM 2793 O O . GLN A 1 194 ? 48.743 5.863 8.993 1.00 13.83 194 GLN A O 1
ATOM 2805 N N . SER A 1 195 ? 49.879 7.641 9.857 1.00 14.95 195 SER A N 1
ATOM 2806 C CA . SER A 1 195 ? 50.492 8.050 8.603 1.00 14.74 195 SER A CA 1
ATOM 2807 C C . SER A 1 195 ? 51.119 6.852 7.893 1.00 14.15 195 SER A C 1
ATOM 2808 O O . SER A 1 195 ? 51.911 6.090 8.456 1.00 16.03 195 SER A O 1
ATOM 2815 N N . GLY A 1 196 ? 50.762 6.672 6.636 1.00 12.99 196 GLY A N 1
ATOM 2816 C CA . GLY A 1 196 ? 51.268 5.613 5.785 1.00 13.12 196 GLY A CA 1
ATOM 2817 C C . GLY A 1 196 ? 50.378 4.401 5.664 1.00 12.93 196 GLY A C 1
ATOM 2818 O O . GLY A 1 196 ? 50.500 3.687 4.686 1.00 14.67 196 GLY A O 1
ATOM 2822 N N . LYS A 1 197 ? 49.454 4.184 6.593 1.00 13.46 197 LYS A N 1
ATOM 2823 C CA . LYS A 1 197 ? 48.583 3.035 6.505 1.00 13.76 197 LYS A CA 1
ATOM 2824 C C . LYS A 1 197 ? 47.318 3.362 5.680 1.00 12.53 197 LYS A C 1
ATOM 2825 O O . LYS A 1 197 ? 46.982 4.504 5.434 1.00 14.09 197 LYS A O 1
ATOM 2844 N N . ARG A 1 198 ? 46.662 2.277 5.308 1.00 11.47 198 ARG A N 1
ATOM 2845 C CA A ARG A 1 198 ? 45.447 2.324 4.501 0.50 10.57 198 ARG A CA 1
ATOM 2846 C CA B ARG A 1 198 ? 45.401 2.309 4.493 0.50 11.26 198 ARG A CA 1
ATOM 2847 C C . ARG A 1 198 ? 44.312 1.623 5.280 1.00 10.02 198 ARG A C 1
ATOM 2848 O O . ARG A 1 198 ? 44.535 0.553 5.861 1.00 10.43 198 ARG A O 1
ATOM 2888 N N . TYR A 1 199 ? 43.134 2.209 5.238 1.00 9.64 199 TYR A N 1
ATOM 2889 C CA . TYR A 1 199 ? 42.025 1.792 6.080 1.00 9.11 199 TYR A CA 1
ATOM 2890 C C . TYR A 1 199 ? 40.807 1.482 5.228 1.00 8.75 199 TYR A C 1
ATOM 2891 O O . TYR A 1 199 ? 40.446 2.251 4.338 1.00 9.58 199 TYR A O 1
ATOM 2908 N N . ARG A 1 200 ? 40.127 0.376 5.572 1.00 8.42 200 ARG A N 1
ATOM 2909 C CA . ARG A 1 200 ? 38.795 0.101 4.994 1.00 8.23 200 ARG A CA 1
ATOM 2910 C C . ARG A 1 200 ? 37.778 0.792 5.884 1.00 7.75 200 ARG A C 1
ATOM 2911 O O . ARG A 1 200 ? 37.359 0.255 6.918 1.00 8.74 200 ARG A O 1
ATOM 2932 N N . MET A 1 201 ? 37.391 1.998 5.503 1.00 7.72 201 MET A N 1
ATOM 2933 C CA . MET A 1 201 ? 36.341 2.719 6.225 1.00 7.39 201 MET A CA 1
ATOM 2934 C C . MET A 1 201 ? 34.993 2.200 5.760 1.00 7.13 201 MET A C 1
ATOM 2935 O O . MET A 1 201 ? 34.685 2.211 4.575 1.00 8.45 201 MET A O 1
ATOM 2957 N N . ARG A 1 202 ? 34.206 1.735 6.715 1.00 6.83 202 ARG A N 1
ATOM 2958 C CA . ARG A 1 202 ? 32.872 1.175 6.453 1.00 6.77 202 ARG A CA 1
ATOM 2959 C C . ARG A 1 202 ? 31.864 2.225 6.884 1.00 6.61 202 ARG A C 1
ATOM 2960 O O . ARG A 1 202 ? 31.599 2.418 8.066 1.00 7.20 202 ARG A O 1
ATOM 2981 N N . LEU A 1 203 ? 31.356 2.948 5.885 1.00 6.60 203 LEU A N 1
ATOM 2982 C CA . LEU A 1 203 ? 30.472 4.094 6.066 1.00 6.45 203 LEU A CA 1
ATOM 2983 C C . LEU A 1 203 ? 29.027 3.597 6.042 1.00 6.25 203 LEU A C 1
ATOM 2984 O O . LEU A 1 203 ? 28.575 3.037 5.048 1.00 6.93 203 LEU A O 1
ATOM 3000 N N . VAL A 1 204 ? 28.328 3.812 7.147 1.00 6.22 204 VAL A N 1
ATOM 3001 C CA . VAL A 1 204 ? 26.975 3.272 7.335 1.00 6.17 204 VAL A CA 1
ATOM 3002 C C . VAL A 1 204 ? 26.037 4.429 7.612 1.00 5.98 204 VAL A C 1
ATOM 3003 O O . VAL A 1 204 ? 26.186 5.115 8.629 1.00 6.67 204 VAL A O 1
ATOM 3016 N N . SER A 1 205 ? 25.043 4.627 6.743 1.00 6.05 205 SER A N 1
ATOM 3017 C CA . SER A 1 205 ? 23.949 5.537 7.086 1.00 6.01 205 SER A CA 1
ATOM 3018 C C . SER A 1 205 ? 22.921 4.773 7.913 1.00 5.74 205 SER A C 1
ATOM 301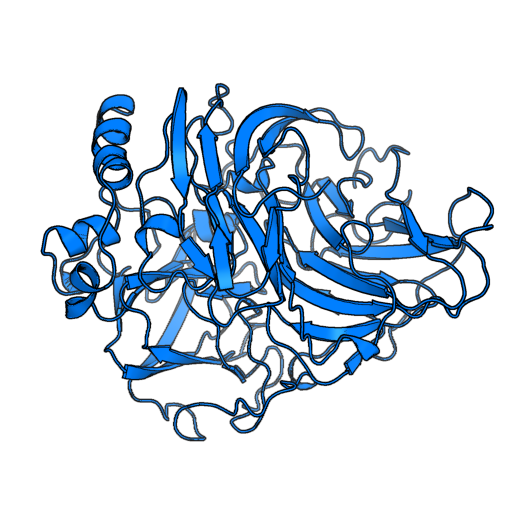9 O O . SER A 1 205 ? 22.256 3.879 7.404 1.00 6.65 205 SER A O 1
ATOM 3026 N N . ILE A 1 206 ? 22.788 5.194 9.174 1.00 5.85 206 ILE A N 1
ATOM 3027 C CA . ILE A 1 206 ? 21.735 4.701 10.050 1.00 6.06 206 ILE A CA 1
ATOM 3028 C C . ILE A 1 206 ? 20.642 5.780 10.189 1.00 5.76 206 ILE A C 1
ATOM 3029 O O . ILE A 1 206 ? 19.901 5.816 11.170 1.00 6.51 206 ILE A O 1
ATOM 3045 N N . SER A 1 207 ? 20.506 6.616 9.168 1.00 6.25 207 SER A N 1
ATOM 3046 C CA . SER A 1 207 ? 19.555 7.710 9.183 1.00 6.34 207 SER A CA 1
ATOM 3047 C C . SER A 1 207 ? 18.112 7.238 9.159 1.00 6.01 207 SER A C 1
ATOM 3048 O O . SER A 1 207 ? 17.770 6.286 8.431 1.00 6.56 207 SER A O 1
ATOM 3055 N N . CYS A 1 208 ? 17.262 7.960 9.892 1.00 6.22 208 CYS A N 1
ATOM 3056 C CA . CYS A 1 208 ? 15.821 7.900 9.746 1.00 6.44 208 CYS A CA 1
ATOM 3057 C C . CYS A 1 208 ? 15.290 8.759 8.617 1.00 6.23 208 CYS A C 1
ATOM 3058 O O . CYS A 1 208 ? 14.104 8.640 8.281 1.00 7.04 208 CYS A O 1
ATOM 3065 N N . ASP A 1 209 ? 16.100 9.650 8.052 1.00 6.33 209 ASP A N 1
ATOM 3066 C CA . ASP A 1 209 ? 15.568 10.580 7.042 1.00 6.55 209 ASP A CA 1
ATOM 3067 C C . ASP A 1 209 ? 16.669 11.162 6.163 1.00 6.42 209 ASP A C 1
ATOM 3068 O O . ASP A 1 209 ? 16.770 10.772 4.998 1.00 7.09 209 ASP A O 1
ATOM 3077 N N . PRO A 1 210 ? 17.486 12.119 6.639 1.00 6.70 210 PRO A N 1
ATOM 3078 C CA . PRO A 1 210 ? 18.322 12.835 5.682 1.00 6.72 210 PRO A CA 1
ATOM 3079 C C . PRO A 1 210 ? 19.341 11.964 4.997 1.00 6.51 210 PRO A C 1
ATOM 3080 O O . PRO A 1 210 ? 19.864 10.985 5.557 1.00 6.93 210 PRO A O 1
ATOM 3091 N N . ASN A 1 211 ? 19.651 12.403 3.774 1.00 6.55 211 ASN A N 1
ATOM 3092 C CA . ASN A 1 211 ? 20.871 11.999 3.099 1.00 6.49 211 ASN A CA 1
ATOM 3093 C C . ASN A 1 211 ? 22.001 12.945 3.523 1.00 6.53 211 ASN A C 1
ATOM 3094 O O . ASN A 1 211 ? 21.734 14.079 3.923 1.00 7.36 211 ASN A O 1
ATOM 3103 N N . TYR A 1 212 ? 23.232 12.449 3.439 1.00 6.47 212 TYR A N 1
ATOM 3104 C CA . TYR A 1 212 ? 24.394 13.229 3.830 1.00 6.81 212 TYR A CA 1
ATOM 3105 C C . TYR A 1 212 ? 25.360 13.369 2.672 1.00 7.16 212 TYR A C 1
ATOM 3106 O O . TYR A 1 212 ? 25.604 12.397 1.944 1.00 7.90 212 TYR A O 1
ATOM 3123 N N . LEU A 1 213 ? 25.957 14.554 2.550 1.00 6.76 213 LEU A N 1
ATOM 3124 C CA . LEU A 1 213 ? 27.137 14.750 1.701 1.00 7.48 213 LEU A CA 1
ATOM 3125 C C . LEU A 1 213 ? 28.337 14.551 2.581 1.00 7.08 213 LEU A C 1
ATOM 3126 O O . LEU A 1 213 ? 28.650 15.406 3.445 1.00 7.81 213 LEU A O 1
ATOM 3142 N N . PHE A 1 214 ? 29.005 13.404 2.439 1.00 7.20 214 PHE A N 1
ATOM 3143 C CA . PHE A 1 214 ? 30.098 12.993 3.309 1.00 7.21 214 PHE A CA 1
ATOM 3144 C C . PHE A 1 214 ? 31.437 13.244 2.623 1.00 7.08 214 PHE A C 1
ATOM 3145 O O . PHE A 1 214 ? 31.627 12.872 1.453 1.00 7.55 214 PHE A O 1
ATOM 3162 N N . SER A 1 215 ? 32.360 13.886 3.334 1.00 7.75 215 SER A N 1
ATOM 3163 C CA . SER A 1 215 ? 33.709 14.108 2.812 1.00 8.06 215 SER A CA 1
ATOM 3164 C C . SER A 1 215 ? 34.682 14.219 3.959 1.00 8.13 215 SER A C 1
ATOM 3165 O O . SER A 1 215 ? 34.301 14.341 5.119 1.00 8.32 215 SER A O 1
ATOM 3172 N N . ILE A 1 216 ? 35.969 14.171 3.612 1.00 8.86 216 ILE A N 1
ATOM 3173 C CA . ILE A 1 216 ? 37.055 14.276 4.555 1.00 9.11 216 ILE A CA 1
ATOM 3174 C C . ILE A 1 216 ? 38.046 15.273 3.983 1.00 9.25 216 ILE A C 1
ATOM 3175 O O . ILE A 1 216 ? 38.644 15.036 2.934 1.00 10.40 216 ILE A O 1
ATOM 3191 N N . ASP A 1 217 ? 38.227 16.403 4.670 1.00 9.38 217 ASP A N 1
ATOM 3192 C CA . ASP A 1 217 ? 39.100 17.452 4.112 1.00 10.05 217 ASP A CA 1
ATOM 3193 C C . ASP A 1 217 ? 40.470 16.851 3.836 1.00 10.77 217 ASP A C 1
ATOM 3194 O O . ASP A 1 217 ? 41.032 16.104 4.659 1.00 10.86 217 ASP A O 1
ATOM 3203 N N . GLY A 1 218 ? 41.029 17.236 2.698 1.00 11.25 218 GLY A N 1
ATOM 3204 C CA . GLY A 1 218 ? 42.380 16.877 2.333 1.00 12.85 218 GLY A CA 1
ATOM 3205 C C . GLY A 1 218 ? 42.509 15.509 1.761 1.00 12.49 218 GLY A C 1
ATOM 3206 O O . GLY A 1 218 ? 43.603 15.156 1.270 1.00 14.27 218 GLY A O 1
ATOM 3210 N N . HIS A 1 219 ? 41.450 14.700 1.823 1.00 11.59 219 HIS A N 1
ATOM 3211 C CA . HIS A 1 219 ? 41.545 13.305 1.497 1.00 11.69 219 HIS A CA 1
ATOM 3212 C C A HIS A 1 219 ? 40.558 13.024 0.363 0.50 8.60 219 HIS A C 1
ATOM 3213 C C B HIS A 1 219 ? 40.529 12.585 0.542 0.50 15.89 219 HIS A C 1
ATOM 3214 O O A HIS A 1 219 ? 39.578 13.713 0.142 0.50 7.84 219 HIS A O 1
ATOM 3215 O O B HIS A 1 219 ? 39.297 12.541 0.791 0.50 22.03 219 HIS A O 1
ATOM 3228 N N A ASP A 1 220 ? 40.801 11.896 -0.294 0.50 8.34 220 ASP A N 1
ATOM 3229 N N B ASP A 1 220 ? 41.045 11.812 -0.400 0.50 13.00 220 ASP A N 1
ATOM 3230 C CA A ASP A 1 220 ? 39.817 11.273 -1.172 0.50 8.71 220 ASP A CA 1
ATOM 3231 C CA B ASP A 1 220 ? 40.170 11.061 -1.320 0.50 11.68 220 ASP A CA 1
ATOM 3232 C C . ASP A 1 220 ? 39.579 9.827 -0.673 1.00 9.60 220 ASP A C 1
ATOM 3233 O O . ASP A 1 220 ? 40.084 9.399 0.358 1.00 10.79 220 ASP A O 1
ATOM 3250 N N . MET A 1 221 ? 38.607 9.204 -1.339 1.00 8.90 221 MET A N 1
ATOM 3251 C CA . MET A 1 221 ? 37.972 7.991 -0.821 1.00 8.79 221 MET A CA 1
ATOM 3252 C C . MET A 1 221 ? 37.806 7.036 -1.995 1.00 8.46 221 MET A C 1
ATOM 3253 O O . MET A 1 221 ? 37.185 7.421 -2.988 1.00 10.33 221 MET A O 1
ATOM 3267 N N . THR A 1 222 ? 38.316 5.811 -1.877 1.00 8.25 222 THR A N 1
ATOM 3268 C CA . THR A 1 222 ? 38.232 4.866 -2.999 1.00 8.30 222 THR A CA 1
ATOM 3269 C C . THR A 1 222 ? 37.199 3.807 -2.676 1.00 7.92 222 THR A C 1
ATOM 3270 O O . THR A 1 222 ? 37.446 2.913 -1.853 1.00 8.02 222 THR A O 1
ATOM 3280 N N . ILE A 1 223 ? 36.014 3.922 -3.265 1.00 7.77 223 ILE A N 1
ATOM 3281 C CA . ILE A 1 223 ? 34.920 3.008 -2.968 1.00 7.55 223 ILE A CA 1
ATOM 3282 C C . ILE A 1 223 ? 35.227 1.612 -3.495 1.00 7.31 223 ILE A C 1
ATOM 3283 O O . ILE A 1 223 ? 35.627 1.451 -4.655 1.00 8.16 223 ILE A O 1
ATOM 3299 N N . ILE A 1 224 ? 35.005 0.619 -2.635 1.00 7.16 224 ILE A N 1
ATOM 3300 C CA . ILE A 1 224 ? 35.227 -0.786 -2.926 1.00 7.27 224 ILE A CA 1
ATOM 3301 C C . ILE A 1 224 ? 34.032 -1.673 -2.617 1.00 6.94 224 ILE A C 1
ATOM 3302 O O . ILE A 1 224 ? 34.086 -2.881 -2.873 1.00 7.36 224 ILE A O 1
ATOM 3318 N N . GLU A 1 225 ? 32.978 -1.122 -2.001 1.00 6.76 225 GLU A N 1
ATOM 3319 C CA . GLU A 1 225 ? 31.798 -1.912 -1.633 1.00 6.58 225 GLU A CA 1
ATOM 3320 C C . GLU A 1 225 ? 30.613 -0.950 -1.602 1.00 6.35 225 GLU A C 1
ATOM 3321 O O . GLU A 1 225 ? 30.745 0.167 -1.106 1.00 6.90 225 GLU A O 1
ATOM 3333 N N . VAL A 1 226 ? 29.456 -1.434 -2.075 1.00 6.28 226 VAL A N 1
ATOM 3334 C CA . VAL A 1 226 ? 28.201 -0.672 -2.126 1.00 6.14 226 VAL A CA 1
ATOM 3335 C C . VAL A 1 226 ? 27.111 -1.581 -1.562 1.00 5.92 226 VAL A C 1
ATOM 3336 O O . VAL A 1 226 ? 26.785 -2.595 -2.179 1.00 6.20 226 VAL A O 1
ATOM 3349 N N . ASP A 1 227 ? 26.552 -1.232 -0.388 1.00 6.03 227 ASP A N 1
ATOM 3350 C CA . ASP A 1 227 ? 25.452 -2.033 0.176 1.00 5.83 227 ASP A CA 1
ATOM 3351 C C . ASP A 1 227 ? 25.730 -3.543 0.140 1.00 6.01 227 ASP A C 1
ATOM 3352 O O . ASP A 1 227 ? 24.879 -4.335 -0.251 1.00 6.58 227 ASP A O 1
ATOM 3361 N N . GLY A 1 228 ? 26.934 -3.951 0.573 1.00 6.32 228 GLY A N 1
ATOM 3362 C CA . GLY A 1 228 ? 27.277 -5.358 0.583 1.00 6.88 228 GLY A CA 1
ATOM 3363 C C . GLY A 1 228 ? 27.873 -5.921 -0.679 1.00 7.19 228 GLY A C 1
ATOM 3364 O O . GLY A 1 228 ? 28.339 -7.064 -0.673 1.00 9.39 228 GLY A O 1
ATOM 3368 N N . VAL A 1 229 ? 27.872 -5.156 -1.767 1.00 6.60 229 VAL A N 1
ATOM 3369 C CA . VAL A 1 229 ? 28.316 -5.649 -3.069 1.00 6.92 229 VAL A CA 1
ATOM 3370 C C . VAL A 1 229 ? 29.693 -5.081 -3.383 1.00 6.93 229 VAL A C 1
ATOM 3371 O O . VAL A 1 229 ? 29.878 -3.861 -3.461 1.00 7.22 229 VAL A O 1
ATOM 3384 N N . ASN A 1 230 ? 30.668 -5.958 -3.592 1.00 7.01 230 ASN A N 1
ATOM 3385 C CA . ASN 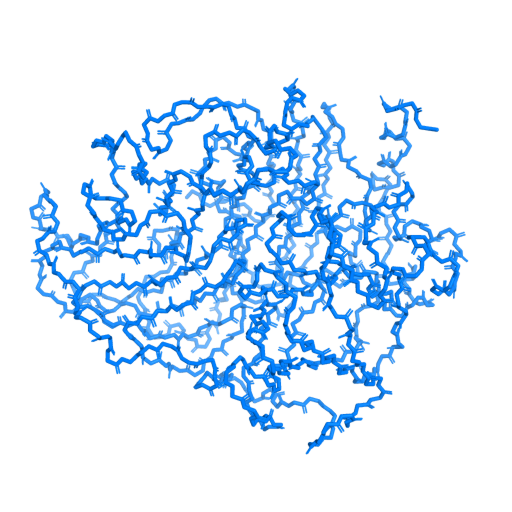A 1 230 ? 32.000 -5.488 -3.943 1.00 7.32 230 ASN A CA 1
ATOM 3386 C C . ASN A 1 230 ? 31.958 -4.720 -5.257 1.00 7.12 230 ASN A C 1
ATOM 3387 O O . ASN A 1 230 ? 31.309 -5.166 -6.220 1.00 7.46 230 ASN A O 1
ATOM 3396 N N . SER A 1 231 ? 32.652 -3.591 -5.299 1.00 7.28 231 SER A N 1
ATOM 3397 C CA . SER A 1 231 ? 32.722 -2.770 -6.487 1.00 7.41 231 SER A CA 1
ATOM 3398 C C . SER A 1 231 ? 34.145 -2.710 -7.020 1.00 7.49 231 SER A C 1
ATOM 3399 O O . SER A 1 231 ? 35.106 -2.882 -6.274 1.00 8.40 231 SER A O 1
ATOM 3406 N N . GLN A 1 232 ? 34.259 -2.375 -8.304 1.00 8.00 232 GLN A N 1
ATOM 3407 C CA . GLN A 1 232 ? 35.510 -1.844 -8.830 1.00 8.30 232 GLN A CA 1
ATOM 3408 C C . GLN A 1 232 ? 35.887 -0.601 -8.041 1.00 8.38 232 GLN A C 1
ATOM 3409 O O . GLN A 1 232 ? 35.029 0.121 -7.534 1.00 8.59 232 GLN A O 1
ATOM 3427 N N . GLN A 1 233 ? 37.182 -0.329 -7.926 1.00 8.81 233 GLN A N 1
ATOM 3428 C CA . GLN A 1 233 ? 37.646 0.847 -7.204 1.00 8.89 233 GLN A CA 1
ATOM 3429 C C . GLN A 1 233 ? 37.148 2.098 -7.918 1.00 9.05 233 GLN A C 1
ATOM 3430 O O . GLN A 1 233 ? 37.376 2.267 -9.113 1.00 11.12 233 GLN A O 1
ATOM 3442 N N . LEU A 1 234 ? 36.526 3.006 -7.165 1.00 8.44 234 LEU A N 1
ATOM 3443 C CA . LEU A 1 234 ? 36.063 4.278 -7.690 1.00 8.57 234 LEU A CA 1
ATOM 3444 C C . LEU A 1 234 ? 36.470 5.381 -6.732 1.00 8.46 234 LEU A C 1
ATOM 3445 O O . LEU A 1 234 ? 36.000 5.436 -5.606 1.00 8.78 234 LEU A O 1
ATOM 3461 N N . THR A 1 235 ? 37.384 6.257 -7.165 1.00 9.34 235 THR A N 1
ATOM 3462 C CA . THR A 1 235 ? 37.873 7.324 -6.290 1.00 9.31 235 THR A CA 1
ATOM 3463 C C . THR A 1 235 ? 36.976 8.546 -6.411 1.00 9.23 235 THR A C 1
ATOM 3464 O O . THR A 1 235 ? 36.694 9.026 -7.521 1.00 10.94 235 THR A O 1
ATOM 3474 N N . VAL A 1 236 ? 36.532 9.029 -5.267 1.00 8.67 236 VAL A N 1
ATOM 3475 C CA . VAL A 1 236 ? 35.670 10.197 -5.148 1.00 8.51 236 VAL A CA 1
ATOM 3476 C C . VAL A 1 236 ? 36.191 11.083 -4.045 1.00 8.67 236 VAL A C 1
ATOM 3477 O O . VAL A 1 236 ? 36.963 10.647 -3.193 1.00 9.79 236 VAL A O 1
ATOM 3490 N N . ASP A 1 237 ? 35.753 12.348 -4.014 1.00 8.61 237 ASP A N 1
ATOM 3491 C CA . ASP A 1 237 ? 36.055 13.221 -2.890 1.00 8.65 237 ASP A CA 1
ATOM 3492 C C . ASP A 1 237 ? 34.820 13.627 -2.094 1.00 8.25 237 ASP A C 1
ATOM 3493 O O . ASP A 1 237 ? 34.960 14.343 -1.103 1.00 8.98 237 ASP A O 1
ATOM 3502 N N . GLN A 1 238 ? 33.639 13.127 -2.463 1.00 8.57 238 GLN A N 1
ATOM 3503 C CA . GLN A 1 238 ? 32.422 13.353 -1.713 1.00 8.51 238 GLN A CA 1
ATOM 3504 C C . GLN A 1 238 ? 31.485 12.223 -2.033 1.00 8.37 238 GLN A C 1
ATOM 3505 O O . GLN A 1 238 ? 31.447 11.778 -3.183 1.00 8.81 238 GLN A O 1
ATOM 3517 N N . ILE A 1 239 ? 30.751 11.748 -1.024 1.00 7.86 239 ILE A N 1
ATOM 3518 C CA . ILE A 1 239 ? 29.758 10.704 -1.181 1.00 7.64 239 ILE A CA 1
ATOM 3519 C C . ILE A 1 239 ? 28.422 11.199 -0.685 1.00 7.58 239 ILE A C 1
ATOM 3520 O O . ILE A 1 239 ? 28.279 11.462 0.529 1.00 7.95 239 ILE A O 1
ATOM 3536 N N . GLN A 1 240 ? 27.425 11.294 -1.561 1.00 7.33 240 GLN A N 1
ATOM 3537 C CA . GLN A 1 240 ? 26.049 11.515 -1.138 1.00 7.76 240 GLN A CA 1
ATOM 3538 C C . GLN A 1 240 ? 25.466 10.156 -0.784 1.00 7.32 240 GLN A C 1
ATOM 3539 O O . GLN A 1 240 ? 25.325 9.299 -1.662 1.00 8.48 240 GLN A O 1
ATOM 3551 N N . ILE A 1 241 ? 25.191 9.955 0.502 1.00 6.80 241 ILE A N 1
ATOM 3552 C CA . ILE A 1 241 ? 24.754 8.673 1.033 1.00 6.53 241 ILE A CA 1
ATOM 3553 C C . ILE A 1 241 ? 23.350 8.834 1.603 1.00 6.27 241 ILE A C 1
ATOM 3554 O O . ILE A 1 241 ? 23.091 9.677 2.468 1.00 6.78 241 ILE A O 1
ATOM 3570 N N . PHE A 1 242 ? 22.434 8.006 1.089 1.00 6.05 242 PHE A N 1
ATOM 3571 C CA . PHE A 1 242 ? 21.026 8.058 1.477 1.00 6.24 242 PHE A CA 1
ATOM 3572 C C . PHE A 1 242 ? 20.758 7.113 2.634 1.00 5.97 242 PHE A C 1
ATOM 3573 O O . PHE A 1 242 ? 21.557 6.217 2.931 1.00 6.22 242 PHE A O 1
ATOM 3590 N N . ALA A 1 243 ? 19.608 7.327 3.271 1.00 6.18 243 ALA A N 1
ATOM 3591 C CA . ALA A 1 243 ? 19.255 6.542 4.460 1.00 5.92 243 ALA A CA 1
ATOM 3592 C C . ALA A 1 243 ? 19.394 5.063 4.159 1.00 5.65 243 ALA A C 1
ATOM 3593 O O . ALA A 1 243 ? 18.848 4.562 3.189 1.00 6.29 243 ALA A O 1
ATOM 3600 N N . ALA A 1 244 ? 20.113 4.360 5.054 1.00 5.65 244 ALA A N 1
ATOM 3601 C CA . ALA A 1 244 ? 20.260 2.912 5.071 1.00 5.67 244 ALA A CA 1
ATOM 3602 C C . ALA A 1 244 ? 21.323 2.349 4.125 1.00 5.48 244 ALA A C 1
ATOM 3603 O O . ALA A 1 244 ? 21.586 1.156 4.177 1.00 5.88 244 ALA A O 1
ATOM 3610 N N . GLN A 1 245 ? 21.926 3.205 3.284 1.00 5.54 245 GLN A N 1
ATOM 3611 C CA . GLN A 1 245 ? 22.992 2.778 2.392 1.00 5.58 245 GLN A CA 1
ATOM 3612 C C . GLN A 1 245 ? 24.306 2.591 3.153 1.00 5.63 245 GLN A C 1
ATOM 3613 O O . GLN A 1 245 ? 24.508 3.130 4.242 1.00 5.95 245 GLN A O 1
ATOM 3625 N N . ARG A 1 246 ? 25.201 1.814 2.529 1.00 5.73 246 ARG A N 1
ATOM 3626 C CA . ARG A 1 246 ? 26.543 1.624 3.041 1.00 5.88 246 ARG A CA 1
ATOM 3627 C C . ARG A 1 246 ? 27.549 1.700 1.908 1.00 5.90 246 ARG A C 1
ATOM 3628 O O . ARG A 1 246 ? 27.269 1.233 0.792 1.00 6.44 246 ARG A O 1
ATOM 3649 N N . TYR A 1 247 ? 28.724 2.204 2.228 1.00 6.26 247 TYR A N 1
ATOM 3650 C CA . TYR A 1 247 ? 29.892 2.099 1.331 1.00 6.72 247 TYR A CA 1
ATOM 3651 C C . TYR A 1 247 ? 31.082 1.681 2.142 1.00 7.29 247 TYR A C 1
ATOM 3652 O O . TYR A 1 247 ? 31.250 2.186 3.243 1.00 9.41 247 TYR A O 1
ATOM 3669 N N . SER A 1 248 ? 31.950 0.844 1.582 1.00 6.83 248 SER A N 1
ATOM 3670 C CA . SER A 1 248 ? 33.319 0.825 2.084 1.00 6.87 248 SER A CA 1
ATOM 3671 C C . SER A 1 248 ? 34.186 1.642 1.168 1.00 6.86 248 SER A C 1
ATOM 3672 O O . SER A 1 248 ? 34.044 1.553 -0.056 1.00 7.25 248 SER A O 1
ATOM 3679 N N . PHE A 1 249 ? 35.101 2.409 1.742 1.00 7.11 249 PHE A N 1
ATOM 3680 C CA . PHE A 1 249 ? 36.074 3.124 0.949 1.00 7.74 249 PHE A CA 1
ATOM 3681 C C . PHE A 1 249 ? 37.440 2.971 1.594 1.00 7.58 249 PHE A C 1
ATOM 3682 O O . PHE A 1 249 ? 37.568 2.947 2.822 1.00 8.36 249 PHE A O 1
ATOM 3699 N N . VAL A 1 250 ? 38.459 2.901 0.746 1.00 7.98 250 VAL A N 1
ATOM 3700 C CA . VAL A 1 250 ? 39.829 2.960 1.218 1.00 8.53 250 VAL A CA 1
ATOM 3701 C C . VAL A 1 250 ? 40.194 4.410 1.491 1.00 8.44 250 VAL A C 1
ATOM 3702 O O . VAL A 1 250 ? 40.062 5.277 0.615 1.00 8.98 250 VAL A O 1
ATOM 3715 N N . LEU A 1 251 ? 40.648 4.646 2.728 1.00 8.65 251 LEU A N 1
ATOM 3716 C CA . LEU A 1 251 ? 41.254 5.912 3.140 1.00 9.28 251 LEU A CA 1
ATOM 3717 C C . LEU A 1 251 ? 42.724 5.667 3.257 1.00 9.80 251 LEU A C 1
ATOM 3718 O O . LEU A 1 251 ? 43.180 4.821 4.054 1.00 10.38 251 LEU A O 1
ATOM 3741 N N . ASN A 1 252 ? 43.507 6.368 2.441 1.00 10.20 252 ASN A N 1
ATOM 3742 C CA . ASN A 1 252 ? 44.981 6.318 2.510 1.00 11.10 252 ASN A CA 1
ATOM 3743 C C . ASN A 1 252 ? 45.391 7.473 3.425 1.00 11.45 252 ASN A C 1
ATOM 3744 O O . ASN A 1 252 ? 45.070 8.637 3.128 1.00 13.56 252 ASN A O 1
ATOM 3759 N N . ALA A 1 253 ? 46.067 7.144 4.527 1.00 10.59 253 ALA A N 1
ATOM 3760 C CA . ALA A 1 253 ? 46.521 8.176 5.473 1.00 10.77 253 ALA A CA 1
ATOM 3761 C C . ALA A 1 253 ? 47.804 8.817 4.900 1.00 11.35 253 ALA A C 1
ATOM 3762 O O . ALA A 1 253 ? 48.892 8.660 5.443 1.00 12.99 253 ALA A O 1
ATOM 3769 N N . ASN A 1 254 ? 47.615 9.559 3.813 1.00 12.21 254 ASN A N 1
ATOM 3770 C CA . ASN A 1 254 ? 48.707 10.055 2.965 1.00 12.89 254 ASN A CA 1
ATOM 3771 C C . ASN A 1 254 ? 48.853 11.557 2.987 1.00 13.43 254 ASN A C 1
ATOM 3772 O O . ASN A 1 254 ? 49.520 12.124 2.099 1.00 15.15 254 ASN A O 1
ATOM 3781 N N . GLN A 1 255 ? 48.229 12.233 3.952 1.00 12.12 255 GLN A N 1
ATOM 3782 C CA . GLN A 1 255 ? 48.353 13.656 4.120 1.00 11.66 255 GLN A CA 1
ATOM 3783 C C . GLN A 1 255 ? 49.290 13.933 5.316 1.00 11.17 255 GLN A C 1
ATOM 3784 O O . GLN A 1 255 ? 49.605 13.049 6.108 1.00 11.81 255 GLN A O 1
ATOM 3796 N N . PRO A 1 256 ? 49.738 15.173 5.478 1.00 11.68 256 PRO A N 1
ATOM 3797 C CA . PRO A 1 256 ? 50.630 15.463 6.617 1.00 11.95 256 PRO A CA 1
ATOM 3798 C C . PRO A 1 256 ? 49.978 15.099 7.920 1.00 11.47 256 PRO A C 1
ATOM 3799 O O . PRO A 1 256 ? 48.788 15.305 8.136 1.00 12.21 256 PRO A O 1
ATOM 3810 N N . VAL A 1 257 ? 50.779 14.614 8.870 1.00 11.80 257 VAL A N 1
ATOM 3811 C CA . VAL A 1 257 ? 50.249 14.369 10.213 1.00 11.91 257 VAL A CA 1
ATOM 3812 C C . VAL A 1 257 ? 49.569 15.627 10.710 1.00 12.02 257 VAL A C 1
ATOM 3813 O O . VAL A 1 257 ? 50.161 16.728 10.725 1.00 13.90 257 VAL A O 1
ATOM 3826 N N . GLY A 1 258 ? 48.321 15.468 11.142 1.00 11.87 258 GLY A N 1
ATOM 3827 C CA . GLY A 1 258 ? 47.507 16.601 11.503 1.00 11.67 258 GLY A CA 1
ATOM 3828 C C . GLY A 1 258 ? 46.093 16.177 11.789 1.00 10.86 258 GLY A C 1
ATOM 3829 O O . GLY A 1 258 ? 45.790 14.990 11.932 1.00 11.53 258 GLY A O 1
ATOM 3833 N N . ASN A 1 259 ? 45.230 17.187 11.838 1.00 10.60 259 ASN A N 1
ATOM 3834 C CA . ASN A 1 259 ? 43.797 17.071 12.082 1.00 10.24 259 ASN A CA 1
ATOM 3835 C C . ASN A 1 259 ? 43.024 17.560 10.871 1.00 9.75 259 ASN A C 1
ATOM 3836 O O . ASN A 1 259 ? 43.326 18.628 10.346 1.00 10.74 259 ASN A O 1
ATOM 3845 N N . TYR A 1 260 ? 42.022 16.779 10.466 1.00 9.50 260 TYR A N 1
ATOM 3846 C CA . TYR A 1 260 ? 41.258 17.074 9.271 1.00 9.02 260 TYR A CA 1
ATOM 3847 C C . TYR A 1 260 ? 39.786 16.960 9.584 1.00 9.02 260 TYR A C 1
ATOM 3848 O O . TYR A 1 260 ? 39.372 15.974 10.215 1.00 9.52 260 TYR A O 1
ATOM 3865 N N . TRP A 1 261 ? 38.948 17.887 9.129 1.00 8.76 261 TRP A N 1
ATOM 3866 C CA . TRP A 1 261 ? 37.518 17.740 9.375 1.00 8.63 261 TRP A CA 1
ATOM 3867 C C . TRP A 1 261 ? 36.931 16.592 8.534 1.00 8.39 261 TRP A C 1
ATOM 3868 O O . TRP A 1 261 ? 37.173 16.487 7.351 1.00 9.63 261 TRP A O 1
ATOM 3889 N N . ILE A 1 262 ? 36.080 15.825 9.211 1.00 8.43 262 ILE A N 1
ATOM 3890 C CA . ILE A 1 262 ? 35.157 14.880 8.599 1.00 8.13 262 ILE A CA 1
ATOM 3891 C C . ILE A 1 262 ? 33.791 15.583 8.556 1.00 7.79 262 ILE A C 1
ATOM 3892 O O . ILE A 1 262 ? 33.322 16.072 9.596 1.00 8.59 262 ILE A O 1
ATOM 3908 N N . ARG A 1 263 ? 33.183 15.649 7.384 1.00 7.75 263 ARG A N 1
ATOM 3909 C CA . ARG A 1 263 ? 31.972 16.417 7.156 1.00 7.93 263 ARG A CA 1
ATOM 3910 C C . ARG A 1 263 ? 30.850 15.493 6.753 1.00 7.28 263 ARG A C 1
ATOM 3911 O O . ARG A 1 263 ? 31.026 14.623 5.889 1.00 7.94 263 ARG A O 1
ATOM 3932 N N . ALA A 1 264 ? 29.656 15.735 7.313 1.00 7.24 264 ALA A N 1
ATOM 3933 C CA . ALA A 1 264 ? 28.456 14.998 6.896 1.00 7.45 264 ALA A CA 1
ATOM 3934 C C . ALA A 1 264 ? 27.310 16.003 6.875 1.00 7.22 264 ALA A C 1
ATOM 3935 O O . ALA A 1 264 ? 26.742 16.311 7.912 1.00 7.93 264 ALA A O 1
ATOM 3942 N N . GLN A 1 265 ? 27.024 16.550 5.688 1.00 7.55 265 GLN A N 1
ATOM 3943 C CA . GLN A 1 265 ? 26.017 17.613 5.555 1.00 7.65 265 GLN A CA 1
ATOM 3944 C C . GLN A 1 265 ? 24.667 17.003 5.243 1.00 7.40 265 GLN A C 1
ATOM 3945 O O . GLN A 1 265 ? 24.487 16.487 4.121 1.00 7.64 265 GLN A O 1
ATOM 3957 N N . PRO A 1 266 ? 23.680 17.048 6.147 1.00 7.39 266 PRO A N 1
ATOM 3958 C CA . PRO A 1 266 ? 22.354 16.524 5.822 1.00 7.43 266 PRO A CA 1
ATOM 3959 C C . PRO A 1 266 ? 21.613 17.435 4.848 1.00 7.81 266 PRO A C 1
ATOM 3960 O O . PRO A 1 266 ? 21.862 18.648 4.788 1.00 8.82 266 PRO A O 1
ATOM 3971 N N . ASN A 1 267 ? 20.632 16.874 4.141 1.00 7.63 267 ASN A N 1
ATOM 3972 C CA . ASN A 1 267 ? 19.855 17.645 3.193 1.00 8.16 267 ASN A CA 1
ATOM 3973 C C . ASN A 1 267 ? 18.755 18.474 3.852 1.00 9.59 267 ASN A C 1
ATOM 3974 O O . ASN A 1 267 ? 18.123 19.277 3.154 1.00 13.37 267 ASN A O 1
ATOM 3983 N N . SER A 1 268 ? 18.493 18.286 5.112 1.00 9.05 268 SER A N 1
ATOM 3984 C CA . SER A 1 268 ? 17.588 19.067 5.923 1.00 9.45 268 SER A CA 1
ATOM 3985 C C . SER A 1 268 ? 18.292 19.283 7.272 1.00 9.17 268 SER A C 1
ATOM 3986 O O . SER A 1 268 ? 19.305 18.667 7.554 1.00 10.08 268 SER A O 1
ATOM 3993 N N . GLY A 1 269 ? 17.704 20.132 8.103 1.00 10.11 269 GLY A N 1
ATOM 3994 C CA . GLY A 1 269 ? 18.369 20.492 9.338 1.00 10.93 269 GLY A CA 1
ATOM 3995 C C . GLY A 1 269 ? 19.500 21.485 9.078 1.00 10.71 269 GLY A C 1
ATOM 3996 O O . GLY A 1 269 ? 19.509 22.195 8.078 1.00 11.46 269 GLY A O 1
ATOM 4000 N N . GLY A 1 270 ? 20.451 21.557 10.006 1.00 10.88 270 GLY A N 1
ATOM 4001 C CA . GLY A 1 270 ? 21.424 22.624 9.970 1.00 11.47 270 GLY A CA 1
ATOM 4002 C C . GLY A 1 270 ? 22.331 22.550 8.756 1.00 10.97 270 GLY A C 1
ATOM 4003 O O . GLY A 1 270 ? 22.848 21.484 8.402 1.00 10.81 270 GLY A O 1
ATOM 4007 N N . GLN A 1 271 ? 22.501 23.699 8.120 1.00 11.78 271 GLN A N 1
ATOM 4008 C CA . GLN A 1 271 ? 23.342 23.827 6.941 1.00 12.31 271 GLN A CA 1
ATOM 4009 C C . GLN A 1 271 ? 24.668 24.459 7.342 1.00 12.47 271 GLN A C 1
ATOM 4010 O O . GLN A 1 271 ? 24.723 25.495 8.020 1.00 15.24 271 GLN A O 1
ATOM 4022 N N . GLY A 1 272 ? 25.752 23.826 6.920 1.00 11.72 272 GLY A N 1
ATOM 4023 C CA . GLY A 1 272 ? 27.091 24.294 7.217 1.00 12.77 272 GLY A CA 1
ATOM 4024 C C . GLY A 1 272 ? 27.634 23.643 8.462 1.00 11.33 272 GLY A C 1
ATOM 4025 O O . GLY A 1 272 ? 27.186 22.596 8.906 1.00 10.88 272 GLY A O 1
ATOM 4029 N N . PHE A 1 273 ? 28.678 24.284 9.007 1.00 11.44 273 PHE A N 1
ATOM 4030 C CA . PHE A 1 273 ? 29.533 23.695 10.008 1.00 11.29 273 PHE A CA 1
ATOM 4031 C C . PHE A 1 273 ? 29.811 24.632 11.165 1.00 12.66 273 PHE A C 1
ATOM 4032 O O . PHE A 1 273 ? 30.742 24.391 11.957 1.00 13.11 273 PHE A O 1
ATOM 4049 N N . ASP A 1 274 ? 29.014 25.695 11.289 1.00 13.47 274 ASP A N 1
ATOM 4050 C CA . ASP A 1 274 ? 29.228 26.663 12.370 1.00 15.45 274 ASP A CA 1
ATOM 4051 C C . ASP A 1 274 ? 29.195 25.949 13.727 1.00 13.94 274 ASP A C 1
ATOM 4052 O O . ASP A 1 274 ? 28.306 25.172 14.011 1.00 13.31 274 ASP A O 1
ATOM 4061 N N . GLY A 1 275 ? 30.163 26.286 14.570 1.00 14.69 275 GLY A N 1
ATOM 4062 C CA . GLY A 1 275 ? 30.229 25.707 15.905 1.00 13.31 275 GLY A CA 1
ATOM 4063 C C . GLY A 1 275 ? 30.592 24.231 15.943 1.00 12.15 275 GLY A C 1
ATOM 4064 O O . GLY A 1 275 ? 30.511 23.582 16.977 1.00 12.37 275 GLY A O 1
ATOM 4068 N N . GLY A 1 276 ? 30.977 23.687 14.788 1.00 12.28 276 GLY A N 1
ATOM 4069 C CA . GLY A 1 276 ? 31.322 22.285 14.686 1.00 11.36 276 GLY A CA 1
ATOM 4070 C C . GLY A 1 276 ? 30.145 21.331 14.524 1.00 9.71 276 GLY A C 1
ATOM 4071 O O . GLY A 1 276 ? 30.319 20.134 14.736 1.00 10.35 276 GLY A O 1
ATOM 4075 N N . ILE A 1 277 ? 28.972 21.838 14.114 1.00 9.88 277 ILE A N 1
ATOM 4076 C CA . ILE A 1 277 ? 27.918 20.937 13.693 1.00 8.98 277 ILE A CA 1
ATOM 4077 C C . ILE A 1 277 ? 28.326 20.134 12.455 1.00 8.24 277 ILE A C 1
ATOM 4078 O O . ILE A 1 277 ? 29.224 20.560 11.705 1.00 8.80 277 ILE A O 1
ATOM 4094 N N . ASN A 1 278 ? 27.668 19.016 12.247 1.00 7.83 278 ASN A N 1
ATOM 4095 C CA . ASN A 1 278 ? 27.861 18.231 11.013 1.00 7.58 278 ASN A CA 1
ATOM 4096 C C . ASN A 1 278 ? 29.303 17.746 10.813 1.00 7.61 278 ASN A C 1
ATOM 4097 O O . ASN A 1 278 ? 29.731 17.510 9.697 1.00 8.08 278 ASN A O 1
ATOM 4106 N N . SER A 1 279 ? 30.023 17.573 11.932 1.00 7.79 279 SER A N 1
ATOM 4107 C CA . SER A 1 279 ? 31.461 17.392 11.900 1.00 8.33 279 SER A CA 1
ATOM 4108 C C . SER A 1 279 ? 31.946 16.297 12.843 1.00 7.88 279 SER A C 1
ATOM 4109 O O . SER A 1 279 ? 31.400 16.080 13.936 1.00 8.33 279 SER A O 1
ATOM 4116 N N . ALA A 1 280 ? 33.058 15.691 12.453 1.00 8.00 280 ALA A N 1
ATOM 4117 C CA . ALA A 1 280 ? 33.921 14.854 13.286 1.00 8.03 280 ALA A CA 1
ATOM 4118 C C . ALA A 1 280 ? 35.370 15.182 12.920 1.00 7.99 280 ALA A C 1
ATOM 4119 O O . ALA A 1 280 ? 35.622 16.032 12.055 1.00 8.45 280 ALA A O 1
ATOM 4126 N N . ILE A 1 281 ? 36.311 14.511 13.570 1.00 8.33 281 ILE A N 1
ATOM 4127 C CA . ILE A 1 281 ? 37.730 14.817 13.385 1.00 8.36 281 ILE A CA 1
ATOM 4128 C C . ILE A 1 281 ? 38.465 13.557 12.962 1.00 8.27 281 ILE A C 1
ATOM 4129 O O . ILE A 1 281 ? 38.380 12.529 13.633 1.00 9.21 281 ILE A O 1
ATOM 4145 N N . LEU A 1 282 ? 39.227 13.670 11.871 1.00 8.69 282 LEU A N 1
ATOM 4146 C CA . LEU A 1 282 ? 40.227 12.673 11.490 1.00 9.15 282 LEU A CA 1
ATOM 4147 C C . LEU A 1 282 ? 41.551 13.139 12.061 1.00 9.16 282 LEU A C 1
ATOM 4148 O O . LEU A 1 282 ? 42.053 14.184 11.707 1.00 10.18 282 LEU A O 1
ATOM 4164 N N . ARG A 1 283 ? 42.083 12.353 12.989 1.00 9.50 283 ARG A N 1
ATOM 4165 C CA . ARG A 1 283 ? 43.339 12.704 13.687 1.00 10.33 283 ARG A CA 1
ATOM 4166 C C . ARG A 1 283 ? 44.406 11.672 13.379 1.00 10.66 283 ARG A C 1
ATOM 4167 O O . ARG A 1 283 ? 44.206 10.458 13.579 1.00 11.78 283 ARG A O 1
ATOM 4188 N N . TYR A 1 284 ? 45.550 12.139 12.892 1.00 10.69 284 TYR A N 1
ATOM 4189 C CA . TYR A 1 284 ? 46.697 11.270 12.713 1.00 11.17 284 TYR A CA 1
ATOM 4190 C C . TYR A 1 284 ? 47.407 11.071 14.064 1.00 11.56 284 TYR A C 1
ATOM 4191 O O . TYR A 1 284 ? 47.561 12.007 14.846 1.00 13.16 284 TYR A O 1
ATOM 4208 N N . GLU A 1 285 ? 47.912 9.857 14.261 1.00 12.75 285 GLU A N 1
ATOM 4209 C CA . GLU A 1 285 ? 48.783 9.621 15.401 1.00 14.55 285 GLU A CA 1
ATOM 4210 C C . GLU A 1 285 ? 49.928 10.610 15.371 1.00 14.38 285 GLU A C 1
ATOM 4211 O O . GLU A 1 285 ? 50.553 10.820 14.345 1.00 15.37 285 GLU A O 1
ATOM 4223 N N . GLY A 1 286 ? 50.179 11.213 16.532 1.00 16.39 286 GLY A N 1
ATOM 4224 C CA . GLY A 1 286 ? 51.216 12.230 16.681 1.00 18.34 286 GLY A CA 1
ATOM 4225 C C . GLY A 1 286 ? 50.759 13.659 16.446 1.00 17.43 286 GLY A C 1
ATOM 4226 O O . GLY A 1 286 ? 51.523 14.584 16.716 1.00 19.44 286 GLY A O 1
ATOM 4230 N N . ALA A 1 287 ? 49.532 13.853 15.942 1.00 15.38 287 ALA A N 1
ATOM 4231 C CA . ALA A 1 287 ? 49.007 15.193 15.781 1.00 14.82 287 ALA A CA 1
ATOM 4232 C C . ALA A 1 287 ? 48.691 15.816 17.135 1.00 14.71 287 ALA A C 1
ATOM 4233 O O . ALA A 1 287 ? 48.414 15.117 18.091 1.00 16.04 287 ALA A O 1
ATOM 4240 N N . THR A 1 288 ? 48.711 17.133 17.192 1.00 16.30 288 THR A N 1
ATOM 4241 C CA . THR A 1 288 ? 48.257 17.863 18.344 1.00 18.20 288 THR A CA 1
ATOM 4242 C C . THR A 1 288 ? 46.763 17.587 18.585 1.00 16.41 288 THR A C 1
ATOM 4243 O O . THR A 1 288 ? 45.997 17.430 17.655 1.00 17.62 288 THR A O 1
ATOM 4253 N N . VAL A 1 289 ? 46.362 17.505 19.847 1.00 16.40 289 VAL A N 1
ATOM 4254 C CA . VAL A 1 289 ? 44.960 17.318 20.196 1.00 16.44 289 VAL A CA 1
ATOM 4255 C C . VAL A 1 289 ? 44.289 18.673 20.154 1.00 15.61 289 VAL A C 1
ATOM 4256 O O . VAL A 1 289 ? 44.317 19.444 21.104 1.00 19.32 289 VAL A O 1
ATOM 4269 N N . GLU A 1 290 ? 43.734 18.992 18.990 1.00 15.16 290 GLU A N 1
ATOM 4270 C CA . GLU A 1 290 ? 43.116 20.269 18.709 1.00 14.44 290 GLU A CA 1
ATOM 4271 C C . GLU A 1 290 ? 42.202 20.068 17.507 1.00 13.26 290 GLU A C 1
ATOM 4272 O O . GLU A 1 290 ? 42.331 19.093 16.768 1.00 13.86 290 GLU A O 1
ATOM 4284 N N . ASP A 1 291 ? 41.296 20.997 17.287 1.00 12.02 291 ASP A N 1
ATOM 4285 C CA . ASP A 1 291 ? 40.413 20.900 16.163 1.00 11.47 291 ASP A CA 1
ATOM 4286 C C . ASP A 1 291 ? 41.164 21.090 14.858 1.00 11.47 291 ASP A C 1
ATOM 4287 O O . ASP A 1 291 ? 42.140 21.878 14.798 1.00 12.01 291 ASP A O 1
ATOM 4296 N N . PRO A 1 292 ? 40.710 20.479 13.771 1.00 10.74 292 PRO A N 1
ATOM 4297 C CA . PRO A 1 292 ? 41.219 20.826 12.461 1.00 10.09 292 PRO A CA 1
ATOM 4298 C C . PRO A 1 292 ? 41.024 22.300 12.147 1.00 9.75 292 PRO A C 1
ATOM 4299 O O . PRO A 1 292 ? 40.077 22.943 12.615 1.00 11.59 292 PRO A O 1
ATOM 4310 N N . THR A 1 293 ? 41.877 22.786 11.258 1.00 9.30 293 THR A N 1
ATOM 4311 C CA . THR A 1 293 ? 41.749 24.100 10.681 1.00 9.96 293 THR A CA 1
ATOM 4312 C C . THR A 1 293 ? 41.523 24.071 9.173 1.00 9.71 293 THR A C 1
ATOM 4313 O O . THR A 1 293 ? 41.544 25.107 8.508 1.00 11.25 293 THR A O 1
ATOM 4323 N N . THR A 1 294 ? 41.271 22.896 8.620 1.00 9.57 294 THR A N 1
ATOM 4324 C CA . THR A 1 294 ? 41.046 22.710 7.209 1.00 10.44 294 THR A CA 1
ATOM 4325 C C . THR A 1 294 ? 39.702 23.253 6.781 1.00 9.88 294 THR A C 1
ATOM 4326 O O . THR A 1 294 ? 38.796 23.455 7.594 1.00 11.14 294 THR A O 1
ATOM 4336 N N . THR A 1 295 ? 39.575 23.502 5.480 1.00 11.84 295 THR A N 1
ATOM 4337 C CA . THR A 1 295 ? 38.302 23.903 4.897 1.00 14.50 295 THR A CA 1
ATOM 4338 C C . THR A 1 295 ? 37.930 22.967 3.746 1.00 13.73 295 THR A C 1
ATOM 4339 O O . THR A 1 295 ? 38.814 22.421 3.073 1.00 17.97 295 THR A O 1
ATOM 4349 N N . ALA A 1 296 ? 36.646 22.870 3.486 1.00 12.35 296 ALA A N 1
ATOM 4350 C CA . ALA A 1 296 ? 36.160 22.191 2.300 1.00 11.06 296 ALA A CA 1
ATOM 4351 C C . ALA A 1 296 ? 36.421 23.050 1.070 1.00 9.52 296 ALA A C 1
ATOM 4352 O O . ALA A 1 296 ? 36.484 24.291 1.194 1.00 10.49 296 ALA A O 1
ATOM 4359 N N . PRO A 1 297 ? 36.456 22.460 -0.110 1.00 9.89 297 PRO A N 1
ATOM 4360 C CA . PRO A 1 297 ? 36.384 23.250 -1.324 1.00 9.15 297 PRO A CA 1
ATOM 4361 C C . PRO A 1 297 ? 34.995 23.856 -1.493 1.00 9.14 297 PRO A C 1
ATOM 4362 O O . PRO A 1 297 ? 34.040 23.370 -0.896 1.00 10.16 297 PRO A O 1
ATOM 4373 N N . THR A 1 298 ? 34.909 24.860 -2.369 1.00 9.20 298 THR A N 1
ATOM 4374 C CA . THR A 1 298 ? 33.603 25.360 -2.741 1.00 9.74 298 THR A CA 1
ATOM 4375 C C . THR A 1 298 ? 32.838 24.349 -3.573 1.00 10.15 298 THR A C 1
ATOM 4376 O O . THR A 1 298 ? 31.618 24.198 -3.437 1.00 12.34 298 THR A O 1
ATOM 4386 N N . THR A 1 299 ? 33.550 23.660 -4.464 1.00 10.81 299 THR A N 1
ATOM 4387 C CA . THR A 1 299 ? 32.988 22.665 -5.355 1.00 11.20 299 THR A CA 1
ATOM 4388 C C . THR A 1 299 ? 33.872 21.438 -5.282 1.00 10.25 299 THR A C 1
ATOM 4389 O O . THR A 1 299 ? 35.109 21.536 -5.458 1.00 10.84 299 THR A O 1
ATOM 4399 N N . PHE A 1 300 ? 33.278 20.282 -5.072 1.00 10.21 300 PHE A N 1
ATOM 4400 C CA . PHE A 1 300 ? 34.000 19.027 -5.020 1.00 10.35 300 PHE A CA 1
ATOM 4401 C C . PHE A 1 300 ? 34.385 18.599 -6.425 1.00 11.18 300 PHE A C 1
ATOM 4402 O O . PHE A 1 300 ? 33.658 18.863 -7.391 1.00 13.79 300 PHE A O 1
ATOM 4419 N N . SER A 1 301 ? 35.559 17.982 -6.537 1.00 10.95 301 SER A N 1
ATOM 4420 C CA . SER A 1 301 ? 36.087 17.633 -7.837 1.00 12.22 301 SER A CA 1
ATOM 4421 C C . SER A 1 301 ? 35.543 16.355 -8.446 1.00 11.05 301 SER A C 1
ATOM 4422 O O . SER A 1 301 ? 35.473 16.215 -9.678 1.00 12.73 301 SER A O 1
ATOM 4429 N N . ASN A 1 302 ? 35.220 15.391 -7.594 1.00 10.13 302 ASN A N 1
ATOM 4430 C CA . ASN A 1 302 ? 34.878 14.034 -8.026 1.00 10.38 302 ASN A CA 1
ATOM 4431 C C . ASN A 1 302 ? 33.797 13.481 -7.136 1.00 9.87 302 ASN A C 1
ATOM 4432 O O . ASN A 1 302 ? 34.015 12.493 -6.418 1.00 10.07 302 ASN A O 1
ATOM 4441 N N . PRO A 1 303 ? 32.608 14.086 -7.124 1.00 9.60 303 PRO A N 1
ATOM 4442 C CA . PRO A 1 303 ? 31.529 13.535 -6.311 1.00 9.90 303 PRO A CA 1
ATOM 4443 C C . PRO A 1 303 ? 31.124 12.154 -6.840 1.00 9.42 303 PRO A C 1
ATOM 4444 O O . PRO A 1 303 ? 31.189 11.873 -8.042 1.00 9.86 303 PRO A O 1
ATOM 4455 N N . LEU A 1 304 ? 30.648 11.312 -5.942 1.00 8.98 304 LEU A N 1
ATOM 4456 C CA . LEU A 1 304 ? 30.066 10.044 -6.360 1.00 8.34 304 LEU A CA 1
ATOM 4457 C C . LEU A 1 304 ? 28.836 10.301 -7.233 1.00 8.43 304 LEU A C 1
ATOM 4458 O O . LEU A 1 304 ? 27.917 11.053 -6.873 1.00 9.47 304 LEU A O 1
ATOM 4474 N N . VAL A 1 305 ? 28.801 9.575 -8.363 1.00 8.49 305 VAL A N 1
ATOM 4475 C CA . VAL A 1 305 ? 27.644 9.494 -9.246 1.00 8.35 305 VAL A CA 1
ATOM 4476 C C . VAL A 1 305 ? 27.350 7.998 -9.379 1.00 8.03 305 VAL A C 1
ATOM 4477 O O . VAL A 1 305 ? 28.287 7.209 -9.665 1.00 8.33 305 VAL A O 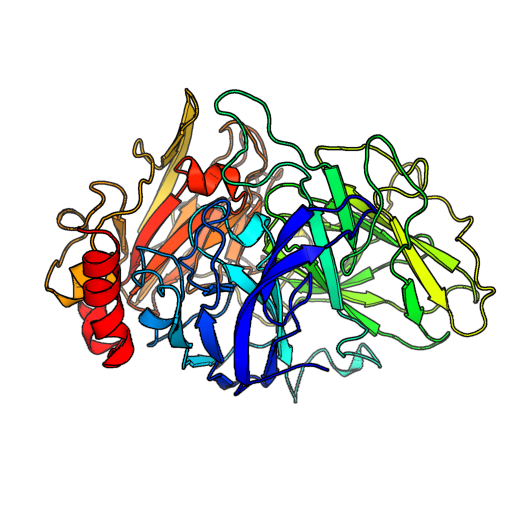1
ATOM 4490 N N . GLU A 1 306 ? 26.130 7.563 -9.114 1.00 7.47 306 GLU A N 1
ATOM 4491 C CA . GLU A 1 306 ? 25.859 6.145 -8.960 1.00 7.29 306 GLU A CA 1
ATOM 4492 C C . GLU A 1 306 ? 26.163 5.331 -10.203 1.00 7.17 306 GLU A C 1
ATOM 4493 O O . GLU A 1 306 ? 26.544 4.157 -10.100 1.00 7.37 306 GLU A O 1
ATOM 4505 N N . THR A 1 307 ? 25.984 5.921 -11.386 1.00 7.36 307 THR A N 1
ATOM 4506 C CA . THR A 1 307 ? 26.264 5.215 -12.638 1.00 7.47 307 THR A CA 1
ATOM 4507 C C . THR A 1 307 ? 27.749 4.978 -12.859 1.00 7.80 307 THR A C 1
ATOM 4508 O O . THR A 1 307 ? 28.110 4.151 -13.721 1.00 8.40 307 THR A O 1
ATOM 4518 N N . ASP A 1 308 ? 28.622 5.627 -12.089 1.00 7.65 308 ASP A N 1
ATOM 4519 C CA . ASP A 1 308 ? 30.052 5.362 -12.182 1.00 8.25 308 ASP A CA 1
ATOM 4520 C C . ASP A 1 308 ? 30.464 4.083 -11.457 1.00 7.99 308 ASP A C 1
ATOM 4521 O O . ASP A 1 308 ? 31.589 3.616 -11.647 1.00 9.19 308 ASP A O 1
ATOM 4530 N N . LEU A 1 309 ? 29.604 3.569 -10.563 1.00 7.62 309 LEU A N 1
ATOM 4531 C CA . LEU A 1 309 ? 29.922 2.369 -9.812 1.00 7.60 309 LEU A CA 1
ATOM 4532 C C . LEU A 1 309 ? 29.679 1.119 -10.671 1.00 7.60 309 LEU A C 1
ATOM 4533 O O . LEU A 1 309 ? 28.684 1.059 -11.405 1.00 8.67 309 LEU A O 1
ATOM 4549 N N . HIS A 1 310 ? 30.540 0.120 -10.523 1.00 7.65 310 HIS A N 1
ATOM 4550 C CA . HIS A 1 310 ? 30.327 -1.143 -11.231 1.00 7.88 310 HIS A CA 1
ATOM 4551 C C . HIS A 1 310 ? 30.750 -2.273 -10.320 1.00 7.75 310 HIS A C 1
ATOM 4552 O O . HIS A 1 310 ? 31.701 -2.143 -9.557 1.00 8.44 310 HIS A O 1
ATOM 4565 N N . PRO A 1 311 ? 30.062 -3.427 -10.385 1.00 7.59 311 PRO A N 1
ATOM 4566 C CA . PRO A 1 311 ? 30.467 -4.564 -9.556 1.00 7.77 311 PRO A CA 1
ATOM 4567 C C . PRO A 1 311 ? 31.880 -5.014 -9.851 1.00 7.90 311 PRO A C 1
ATOM 4568 O O . PRO A 1 311 ? 32.345 -4.987 -10.996 1.00 8.64 311 PRO A O 1
ATOM 4579 N N . LEU A 1 312 ? 32.558 -5.510 -8.819 1.00 7.98 312 LEU A N 1
ATOM 4580 C CA . LEU A 1 312 ? 33.844 -6.160 -8.975 1.00 8.78 312 LEU A CA 1
ATOM 4581 C C . LEU A 1 312 ? 33.702 -7.473 -9.749 1.00 9.49 312 LEU A C 1
ATOM 4582 O O . LEU A 1 312 ? 34.518 -7.767 -10.634 1.00 11.44 312 LEU A O 1
ATOM 4598 N N . ALA A 1 313 ? 32.692 -8.249 -9.406 1.00 9.91 313 ALA A N 1
ATOM 4599 C CA . ALA A 1 313 ? 32.372 -9.483 -10.115 1.00 10.95 313 ALA A CA 1
ATOM 4600 C C . ALA A 1 313 ? 31.553 -9.195 -11.352 1.00 10.18 313 ALA A C 1
ATOM 4601 O O . ALA A 1 313 ? 30.943 -8.138 -11.488 1.00 10.67 313 ALA A O 1
ATOM 4608 N N . ASP A 1 314 ? 31.484 -10.185 -12.237 1.00 11.62 314 ASP A N 1
ATOM 4609 C CA . ASP A 1 314 ? 30.678 -10.068 -13.436 1.00 11.81 314 ASP A CA 1
ATOM 4610 C C . ASP A 1 314 ? 29.234 -10.441 -13.104 1.00 10.96 314 ASP A C 1
ATOM 4611 O O . ASP A 1 314 ? 28.821 -11.583 -13.248 1.00 14.11 314 ASP A O 1
ATOM 4620 N N . LEU A 1 315 ? 28.472 -9.470 -12.616 1.00 10.39 315 LEU A N 1
ATOM 4621 C CA . LEU A 1 315 ? 27.114 -9.697 -12.163 1.00 10.17 315 LEU A CA 1
ATOM 4622 C C . LEU A 1 315 ? 26.072 -9.537 -13.255 1.00 10.16 315 LEU A C 1
ATOM 4623 O O . LEU A 1 315 ? 24.977 -10.127 -13.146 1.00 11.63 315 LEU A O 1
ATOM 4639 N N . GLY A 1 316 ? 26.363 -8.716 -14.251 1.00 9.96 316 GLY A N 1
ATOM 4640 C CA . GLY A 1 316 ? 25.411 -8.465 -15.322 1.00 10.58 316 GLY A CA 1
ATOM 4641 C C . GLY A 1 316 ? 24.109 -7.861 -14.821 1.00 8.99 316 GLY A C 1
ATOM 4642 O O . GLY A 1 316 ? 24.019 -7.208 -13.773 1.00 9.16 316 GLY A O 1
ATOM 4646 N N . VAL A 1 317 ? 23.072 -8.098 -15.628 1.00 9.47 317 VAL A N 1
ATOM 4647 C CA . VAL A 1 317 ? 21.697 -7.671 -15.356 1.00 9.03 317 VAL A CA 1
ATOM 4648 C C . VAL A 1 317 ? 20.799 -8.786 -15.844 1.00 9.08 317 VAL A C 1
ATOM 4649 O O . VAL A 1 317 ? 20.883 -9.137 -17.015 1.00 11.02 317 VAL A O 1
ATOM 4662 N N . PRO A 1 318 ? 19.885 -9.290 -15.030 1.00 8.91 318 PRO A N 1
ATOM 4663 C CA . PRO A 1 318 ? 18.997 -10.347 -15.526 1.00 9.45 318 PRO A CA 1
ATOM 4664 C C . PRO A 1 318 ? 17.961 -9.759 -16.482 1.00 8.88 318 PRO A C 1
ATOM 4665 O O . PRO A 1 318 ? 17.666 -8.565 -16.456 1.00 9.58 318 PRO A O 1
ATOM 4676 N N . GLY A 1 319 ? 17.383 -10.642 -17.293 1.00 9.46 319 GLY A N 1
ATOM 4677 C CA . GLY A 1 319 ? 16.377 -10.220 -18.257 1.00 10.09 319 GLY A CA 1
ATOM 4678 C C . GLY A 1 319 ? 16.956 -9.771 -19.568 1.00 10.25 319 GLY A C 1
ATOM 4679 O O . GLY A 1 319 ? 18.053 -10.159 -19.950 1.00 13.81 319 GLY A O 1
ATOM 4683 N N . GLN A 1 320 ? 16.199 -8.943 -20.267 1.00 9.96 320 GLN A N 1
ATOM 4684 C CA . GLN A 1 320 ? 16.533 -8.484 -21.611 1.00 10.14 320 GLN A CA 1
ATOM 4685 C C . GLN A 1 320 ? 16.837 -6.994 -21.569 1.00 9.49 320 GLN A C 1
ATOM 4686 O O . GLN A 1 320 ? 16.270 -6.270 -20.723 1.00 9.73 320 GLN A O 1
ATOM 4698 N N . PRO A 1 321 ? 17.646 -6.489 -22.487 1.00 9.13 321 PRO A N 1
ATOM 4699 C CA . PRO A 1 321 ? 18.190 -5.146 -22.355 1.00 9.02 321 PRO A CA 1
ATOM 4700 C C . PRO A 1 321 ? 17.287 -4.039 -22.915 1.00 8.46 321 PRO A C 1
ATOM 4701 O O . PRO A 1 321 ? 17.674 -3.302 -23.838 1.00 8.90 321 PRO A O 1
ATOM 4712 N N . PHE A 1 322 ? 16.096 -3.926 -22.327 1.00 8.21 322 PHE A N 1
ATOM 4713 C CA . PHE A 1 322 ? 15.144 -2.875 -22.675 1.00 8.16 322 PHE A CA 1
ATOM 4714 C C . PHE A 1 322 ? 14.074 -2.816 -21.602 1.00 8.08 322 PHE A C 1
ATOM 4715 O O . PHE A 1 322 ? 13.855 -3.794 -20.848 1.00 8.65 322 PHE A O 1
ATOM 4732 N N . ARG A 1 323 ? 13.370 -1.692 -21.548 1.00 8.52 323 ARG A N 1
ATOM 4733 C CA . ARG A 1 323 ? 12.342 -1.504 -20.529 1.00 8.79 323 ARG A CA 1
ATOM 4734 C C . ARG A 1 323 ? 11.276 -2.551 -20.698 1.00 8.43 323 ARG A C 1
ATOM 4735 O O . ARG A 1 323 ? 10.820 -2.819 -21.808 1.00 9.28 323 ARG A O 1
ATOM 4756 N N . GLY A 1 324 ? 10.839 -3.158 -19.587 1.00 8.81 324 GLY A N 1
ATOM 4757 C CA . GLY A 1 324 ? 9.869 -4.218 -19.641 1.00 10.13 324 GLY A CA 1
ATOM 4758 C C . GLY A 1 324 ? 10.416 -5.573 -20.014 1.00 9.80 324 GLY A C 1
ATOM 4759 O O . GLY A 1 324 ? 9.635 -6.527 -20.095 1.00 11.04 324 GLY A O 1
ATOM 4763 N N . GLY A 1 325 ? 11.738 -5.672 -20.195 1.00 9.41 325 GLY A N 1
ATOM 4764 C CA . GLY A 1 325 ? 12.373 -6.919 -20.588 1.00 10.18 325 GLY A CA 1
ATOM 4765 C C . GLY A 1 325 ? 12.623 -7.855 -19.399 1.00 9.30 325 GLY A C 1
ATOM 4766 O O . GLY A 1 325 ? 13.757 -8.180 -19.051 1.00 10.67 325 GLY A O 1
ATOM 4770 N N . ALA A 1 326 ? 11.535 -8.259 -18.780 1.00 10.01 326 ALA A N 1
ATOM 4771 C CA . ALA A 1 326 ? 11.554 -9.116 -17.610 1.00 9.49 326 ALA A CA 1
ATOM 4772 C C . ALA A 1 326 ? 10.337 -10.003 -17.639 1.00 9.86 326 ALA A C 1
ATOM 4773 O O . ALA A 1 326 ? 9.350 -9.722 -18.314 1.00 11.69 326 ALA A O 1
ATOM 4780 N N . ASP A 1 327 ? 10.356 -11.096 -16.884 1.00 9.71 327 ASP A N 1
ATOM 4781 C CA . ASP A 1 327 ? 9.177 -11.960 -16.747 1.00 10.42 327 ASP A CA 1
ATOM 4782 C C . ASP A 1 327 ? 8.020 -11.262 -16.092 1.00 10.34 327 ASP A C 1
ATOM 4783 O O . ASP A 1 327 ? 6.861 -11.469 -16.458 1.00 12.10 327 ASP A O 1
ATOM 4792 N N . ASP A 1 328 ? 8.317 -10.424 -15.076 1.00 9.84 328 ASP A N 1
ATOM 4793 C CA . ASP A 1 328 ? 7.269 -9.719 -14.342 1.00 9.76 328 ASP A CA 1
ATOM 4794 C C . ASP A 1 328 ? 7.702 -8.240 -14.249 1.00 9.52 328 ASP A C 1
ATOM 4795 O O . ASP A 1 328 ? 8.348 -7.836 -13.287 1.00 10.13 328 ASP A O 1
ATOM 4804 N N . PRO A 1 329 ? 7.395 -7.455 -15.277 1.00 9.74 329 PRO A N 1
ATOM 4805 C CA . PRO A 1 329 ? 7.777 -6.045 -15.278 1.00 10.00 329 PRO A CA 1
ATOM 4806 C C . PRO A 1 329 ? 6.689 -5.224 -14.617 1.00 9.80 329 PRO A C 1
ATOM 4807 O O . PRO A 1 329 ? 5.512 -5.295 -15.001 1.00 12.77 329 PRO A O 1
ATOM 4818 N N . LEU A 1 330 ? 7.067 -4.461 -13.611 1.00 9.16 330 LEU A N 1
ATOM 4819 C CA . LEU A 1 330 ? 6.168 -3.609 -12.834 1.00 9.21 330 LEU A CA 1
ATOM 4820 C C . LEU A 1 330 ? 6.569 -2.174 -12.943 1.00 8.71 330 LEU A C 1
ATOM 4821 O O . LEU A 1 330 ? 7.760 -1.843 -13.071 1.00 8.81 330 LEU A O 1
ATOM 4837 N N . VAL A 1 331 ? 5.585 -1.297 -12.812 1.00 8.74 331 VAL A N 1
ATOM 4838 C CA . VAL A 1 331 ? 5.792 0.152 -12.696 1.00 8.71 331 VAL A CA 1
ATOM 4839 C C . VAL A 1 331 ? 4.920 0.567 -11.526 1.00 9.44 331 VAL A C 1
ATOM 4840 O O . VAL A 1 331 ? 3.698 0.413 -11.577 1.00 12.64 331 VAL A O 1
ATOM 4853 N N . LEU A 1 332 ? 5.511 1.078 -10.455 1.00 8.55 332 LEU A N 1
ATOM 4854 C CA . LEU A 1 332 ? 4.720 1.471 -9.297 1.00 8.85 332 LEU A CA 1
ATOM 4855 C C . LEU A 1 332 ? 4.375 2.941 -9.385 1.00 9.22 332 LEU A C 1
ATOM 4856 O O . LEU A 1 332 ? 5.202 3.777 -9.710 1.00 11.65 332 LEU A O 1
ATOM 4872 N N . ASN A 1 333 ? 3.130 3.262 -9.004 1.00 9.39 333 ASN A N 1
ATOM 4873 C CA . ASN A 1 333 ? 2.669 4.648 -8.897 1.00 9.78 333 ASN A CA 1
ATOM 4874 C C . ASN A 1 333 ? 2.853 5.070 -7.432 1.00 9.32 333 ASN A C 1
ATOM 4875 O O . ASN A 1 333 ? 2.126 4.628 -6.548 1.00 10.04 333 ASN A O 1
ATOM 4884 N N . LEU A 1 334 ? 3.894 5.866 -7.208 1.00 8.93 334 LEU A N 1
ATOM 4885 C CA . LEU A 1 334 ? 4.341 6.261 -5.874 1.00 9.11 334 LEU A CA 1
ATOM 4886 C C . LEU A 1 334 ? 3.819 7.674 -5.647 1.00 9.24 334 LEU A C 1
ATOM 4887 O O . LEU A 1 334 ? 4.181 8.582 -6.416 1.00 11.22 334 LEU A O 1
ATOM 4903 N N . ALA A 1 335 ? 2.991 7.872 -4.627 1.00 8.92 335 ALA A N 1
ATOM 4904 C CA . ALA A 1 335 ? 2.317 9.169 -4.468 1.00 9.28 335 ALA A CA 1
ATOM 4905 C C . ALA A 1 335 ? 2.275 9.571 -3.006 1.00 8.68 335 ALA A C 1
ATOM 4906 O O . ALA A 1 335 ? 2.424 8.768 -2.095 1.00 8.70 335 ALA A O 1
ATOM 4913 N N . PHE A 1 336 ? 2.018 10.856 -2.800 1.00 9.14 336 PHE A N 1
ATOM 4914 C CA . PHE A 1 336 ? 1.792 11.447 -1.479 1.00 8.63 336 PHE A CA 1
ATOM 4915 C C . PHE A 1 336 ? 0.655 12.424 -1.545 1.00 9.19 336 PHE A C 1
ATOM 4916 O O . PHE A 1 336 ? 0.645 13.272 -2.455 1.00 9.88 336 PHE A O 1
ATOM 4933 N N . ALA A 1 337 ? -0.246 12.373 -0.578 1.00 9.08 337 ALA A N 1
ATOM 4934 C CA . ALA A 1 337 ? -1.258 13.424 -0.426 1.00 10.04 337 ALA A CA 1
ATOM 4935 C C . ALA A 1 337 ? -1.775 13.407 0.990 1.00 9.53 337 ALA A C 1
ATOM 4936 O O . ALA A 1 337 ? -2.015 12.354 1.580 1.00 10.01 337 ALA A O 1
ATOM 4943 N N . ASN A 1 338 ? -1.998 14.613 1.527 1.00 9.45 338 ASN A N 1
ATOM 4944 C CA . ASN A 1 338 ? -2.747 14.745 2.788 1.00 9.49 338 ASN A CA 1
ATOM 4945 C C . ASN A 1 338 ? -2.159 13.969 3.943 1.00 9.99 338 ASN A C 1
ATOM 4946 O O . ASN A 1 338 ? -2.893 13.414 4.779 1.00 11.75 338 ASN A O 1
ATOM 4955 N N . GLY A 1 339 ? -0.825 13.910 3.987 1.00 10.28 339 GLY A N 1
ATOM 4956 C CA . GLY A 1 339 ? -0.126 13.296 5.084 1.00 10.98 339 GLY A CA 1
ATOM 4957 C C . GLY A 1 339 ? 0.151 11.821 4.911 1.00 10.75 339 GLY A C 1
ATOM 4958 O O . GLY A 1 339 ? 0.805 11.244 5.757 1.00 13.03 339 GLY A O 1
ATOM 4962 N N . ARG A 1 340 ? -0.330 11.212 3.828 1.00 9.90 340 ARG A N 1
ATOM 4963 C CA . ARG A 1 340 ? -0.157 9.768 3.620 1.00 10.93 340 ARG A CA 1
ATOM 4964 C C . ARG A 1 340 ? 0.494 9.517 2.267 1.00 8.93 340 ARG A C 1
ATOM 4965 O O . ARG A 1 340 ? 0.141 10.107 1.240 1.00 10.02 340 ARG A O 1
ATOM 4981 N N . PHE A 1 341 ? 1.402 8.561 2.269 1.00 8.42 341 PHE A N 1
ATOM 4982 C CA . PHE A 1 341 ? 1.958 7.993 1.042 1.00 8.14 341 PHE A CA 1
ATOM 4983 C C . PHE A 1 341 ? 1.135 6.826 0.580 1.00 8.53 341 PHE A C 1
ATOM 4984 O O . PHE A 1 341 ? 0.452 6.147 1.342 1.00 9.62 341 PHE A O 1
ATOM 5001 N N . SER A 1 342 ? 1.239 6.543 -0.720 1.00 8.73 342 SER A N 1
ATOM 5002 C CA . SER A 1 342 ? 0.577 5.369 -1.283 1.00 9.20 342 SER A CA 1
ATOM 5003 C C . SER A 1 342 ? 1.415 4.792 -2.408 1.00 8.95 342 SER A C 1
ATOM 5004 O O . SER A 1 342 ? 2.210 5.474 -3.058 1.00 9.28 342 SER A O 1
ATOM 5011 N N . ILE A 1 343 ? 1.176 3.500 -2.619 1.00 8.76 343 ILE A N 1
ATOM 5012 C CA . ILE A 1 343 ? 1.760 2.764 -3.743 1.00 8.99 343 ILE A CA 1
ATOM 5013 C C . ILE A 1 343 ? 0.601 2.126 -4.507 1.00 9.45 343 ILE A C 1
ATOM 5014 O O . ILE A 1 343 ? -0.190 1.369 -3.915 1.00 10.29 343 ILE A O 1
ATOM 5030 N N . ASP A 1 344 ? 0.465 2.482 -5.780 1.00 10.36 344 ASP A N 1
ATOM 5031 C CA . ASP A 1 344 ? -0.681 2.054 -6.595 1.00 11.40 344 ASP A CA 1
ATOM 5032 C C . ASP A 1 344 ? -1.989 2.295 -5.896 1.00 12.06 344 ASP A C 1
ATOM 5033 O O . ASP A 1 344 ? -2.917 1.494 -5.933 1.00 14.01 344 ASP A O 1
ATOM 5042 N N . GLY A 1 345 ? -2.066 3.463 -5.268 1.00 11.63 345 GLY A N 1
ATOM 5043 C CA . GLY A 1 345 ? -3.297 3.943 -4.689 1.00 12.10 345 GLY A CA 1
ATOM 5044 C C . GLY A 1 345 ? -3.596 3.421 -3.296 1.00 11.56 345 GLY A C 1
ATOM 5045 O O . GLY A 1 345 ? -4.620 3.785 -2.743 1.00 14.01 345 GLY A O 1
ATOM 5049 N N . VAL A 1 346 ? -2.700 2.630 -2.691 1.00 10.15 346 VAL A N 1
ATOM 5050 C CA . VAL A 1 346 ? -2.946 2.046 -1.383 1.00 10.38 346 VAL A CA 1
ATOM 5051 C C . VAL A 1 346 ? -1.846 2.510 -0.414 1.00 9.10 346 VAL A C 1
ATOM 5052 O O . VAL A 1 346 ? -0.648 2.325 -0.655 1.00 9.59 346 VAL A O 1
ATOM 5065 N N . SER A 1 347 ? -2.276 3.080 0.702 1.00 9.69 347 SER A N 1
ATOM 5066 C CA . SER A 1 347 ? -1.369 3.485 1.761 1.00 9.52 347 SER A CA 1
ATOM 5067 C C . SER A 1 347 ? -1.158 2.320 2.717 1.00 9.01 347 SER A C 1
ATOM 5068 O O . SER A 1 347 ? -2.131 1.723 3.167 1.00 10.00 347 SER A O 1
ATOM 5075 N N . PHE A 1 348 ? 0.094 1.976 3.024 1.00 8.61 348 PHE A N 1
ATOM 5076 C CA . PHE A 1 348 ? 0.360 0.828 3.872 1.00 8.33 348 PHE A CA 1
ATOM 5077 C C . PHE A 1 348 ? 0.014 1.101 5.323 1.00 8.58 348 PHE A C 1
ATOM 5078 O O . PHE A 1 348 ? 0.537 2.032 5.914 1.00 9.72 348 PHE A O 1
ATOM 5095 N N . VAL A 1 349 ? -0.835 0.247 5.897 1.00 8.73 349 VAL A N 1
ATOM 5096 C CA . VAL A 1 349 ? -1.149 0.276 7.333 1.00 8.73 349 VAL A CA 1
ATOM 5097 C C . VAL A 1 349 ? -0.915 -1.133 7.823 1.00 8.48 349 VAL A C 1
ATOM 5098 O O . VAL A 1 349 ? -1.511 -2.068 7.284 1.00 9.59 349 VAL A O 1
ATOM 5111 N N . PRO A 1 350 ? -0.038 -1.366 8.803 1.00 8.86 350 PRO A N 1
ATOM 5112 C CA . PRO A 1 350 ? 0.317 -2.753 9.140 1.00 9.15 350 PRO A CA 1
ATOM 5113 C C . PRO A 1 350 ? -0.911 -3.571 9.527 1.00 9.39 350 PRO A C 1
ATOM 5114 O O . PRO A 1 350 ? -1.784 -3.086 10.254 1.00 10.84 350 PRO A O 1
ATOM 5125 N N . PRO A 1 351 ? -0.956 -4.836 9.101 1.00 8.99 351 PRO A N 1
ATOM 5126 C CA . PRO A 1 351 ? -2.110 -5.700 9.417 1.00 9.59 351 PRO A CA 1
ATOM 5127 C C . PRO A 1 351 ? -1.991 -6.261 10.846 1.00 9.24 351 PRO A C 1
ATOM 5128 O O . PRO A 1 351 ? -0.921 -6.286 11.450 1.00 9.88 351 PRO A O 1
ATOM 5139 N N . THR A 1 352 ? -3.108 -6.785 11.346 1.00 10.12 352 THR A N 1
ATOM 5140 C CA . THR A 1 352 ? -3.121 -7.401 12.659 1.00 10.42 352 THR A CA 1
ATOM 5141 C C . THR A 1 352 ? -2.391 -8.736 12.691 1.00 9.74 352 THR A C 1
ATOM 5142 O O . THR A 1 352 ? -1.699 -9.034 13.665 1.00 10.79 352 THR A O 1
ATOM 5152 N N . VAL A 1 353 ? -2.551 -9.533 11.642 1.00 9.37 353 VAL A N 1
ATOM 5153 C CA . VAL A 1 353 ? -1.873 -10.809 11.532 1.00 9.26 353 VAL A CA 1
ATOM 5154 C C . VAL A 1 353 ? -0.696 -10.609 10.597 1.00 8.46 353 VAL A C 1
ATOM 5155 O O . VAL A 1 353 ? -0.883 -10.141 9.461 1.00 8.57 353 VAL A O 1
ATOM 5168 N N . PRO A 1 354 ? 0.528 -10.931 11.007 1.00 8.44 354 PRO A N 1
ATOM 5169 C CA . PRO A 1 354 ? 1.650 -10.721 10.086 1.00 8.16 354 PRO A CA 1
ATOM 5170 C C . PRO A 1 354 ? 1.433 -11.436 8.775 1.00 7.90 354 PRO A C 1
ATOM 5171 O O . PRO A 1 354 ? 0.912 -12.556 8.721 1.00 8.38 354 PRO A O 1
ATOM 5182 N N . VAL A 1 355 ? 1.900 -10.806 7.684 1.00 7.80 355 VAL A N 1
ATOM 5183 C CA . VAL A 1 355 ? 1.738 -11.398 6.366 1.00 7.60 355 VAL A CA 1
ATOM 5184 C C . VAL A 1 355 ? 2.260 -12.845 6.315 1.00 7.69 355 VAL A C 1
ATOM 5185 O O . VAL A 1 355 ? 1.592 -13.732 5.768 1.00 8.13 355 VAL A O 1
ATOM 5198 N N . LEU A 1 356 ? 3.455 -13.095 6.893 1.00 7.41 356 LEU A N 1
ATOM 5199 C CA . LEU A 1 356 ? 3.966 -14.464 6.864 1.00 7.51 356 LEU A CA 1
ATOM 5200 C C . LEU A 1 356 ? 2.984 -15.435 7.514 1.00 7.98 356 LEU A C 1
ATOM 5201 O O . LEU A 1 356 ? 2.751 -16.534 7.019 1.00 8.53 356 LEU A O 1
ATOM 5217 N N . LEU A 1 357 ? 2.453 -15.066 8.699 1.00 8.25 357 LEU A N 1
ATOM 5218 C CA . LEU A 1 357 ? 1.517 -15.962 9.390 1.00 8.85 357 LEU A CA 1
ATOM 5219 C C . LEU A 1 357 ? 0.248 -16.168 8.561 1.00 8.99 357 LEU A C 1
ATOM 5220 O O . LEU A 1 357 ? -0.282 -17.281 8.501 1.00 9.95 357 LEU A O 1
ATOM 5236 N N . GLN A 1 358 ? -0.243 -15.126 7.905 1.00 8.92 358 GLN A N 1
ATOM 5237 C CA . GLN A 1 358 ? -1.407 -15.302 7.018 1.00 9.44 358 GLN A CA 1
ATOM 5238 C C . GLN A 1 358 ? -1.110 -16.370 5.962 1.00 9.35 358 GLN A C 1
ATOM 5239 O O . GLN A 1 358 ? -1.994 -17.212 5.669 1.00 10.91 358 GLN A O 1
ATOM 5251 N N . ILE A 1 359 ? 0.073 -16.322 5.365 1.00 9.09 359 ILE A N 1
ATOM 5252 C CA . ILE A 1 359 ? 0.446 -17.290 4.346 1.00 9.47 359 ILE A CA 1
ATOM 5253 C C . ILE A 1 359 ? 0.548 -18.698 4.949 1.00 10.34 359 ILE A C 1
ATOM 5254 O O . ILE A 1 359 ? 0.025 -19.668 4.387 1.00 11.41 359 ILE A O 1
ATOM 5270 N N . LEU A 1 360 ? 1.211 -18.827 6.086 1.00 10.08 360 LEU A N 1
ATOM 5271 C CA . LEU A 1 360 ? 1.366 -20.139 6.710 1.00 11.08 360 LEU A CA 1
ATOM 5272 C C . LEU A 1 360 ? 0.024 -20.736 7.089 1.00 12.24 360 LEU A C 1
ATOM 5273 O O . LEU A 1 360 ? -0.121 -21.951 7.112 1.00 15.71 360 LEU A O 1
ATOM 5289 N N . SER A 1 361 ? -0.945 -19.885 7.412 1.00 12.15 361 SER A N 1
ATOM 5290 C CA . SER A 1 361 ? -2.299 -20.326 7.743 1.00 14.74 361 SER A CA 1
ATOM 5291 C C . SER A 1 361 ? -3.141 -20.670 6.524 1.00 17.00 361 SER A C 1
ATOM 5292 O O . SER A 1 361 ? -4.266 -21.144 6.695 1.00 22.23 361 SER A O 1
ATOM 5299 N N . GLY A 1 362 ? -2.620 -20.494 5.325 1.00 15.80 362 GLY A N 1
ATOM 5300 C CA . GLY A 1 362 ? -3.240 -21.008 4.111 1.00 19.24 362 GLY A CA 1
ATOM 5301 C C . GLY A 1 362 ? -3.701 -19.951 3.155 1.00 18.81 362 GLY A C 1
ATOM 5302 O O . GLY A 1 362 ? -4.375 -20.317 2.189 1.00 21.08 362 GLY A O 1
ATOM 5306 N N . ALA A 1 363 ? -3.476 -18.680 3.388 1.00 17.53 363 ALA A N 1
ATOM 5307 C CA . ALA A 1 363 ? -3.905 -17.654 2.446 1.00 18.17 363 ALA A CA 1
ATOM 5308 C C . ALA A 1 363 ? -3.038 -17.872 1.305 1.00 22.40 363 ALA A C 1
ATOM 5309 O O . ALA A 1 363 ? -1.835 -17.728 1.461 1.00 33.48 363 ALA A O 1
ATOM 5316 N N . GLN A 1 364 ? -3.600 -18.142 0.155 1.00 23.34 364 GLN A N 1
ATOM 5317 C CA . GLN A 1 364 ? -2.720 -18.490 -0.958 1.00 31.62 364 GLN A CA 1
ATOM 5318 C C . GLN A 1 364 ? -2.824 -17.703 -2.253 1.00 23.09 364 GLN A C 1
ATOM 5319 O O . GLN A 1 364 ? -2.314 -18.165 -3.258 1.00 23.82 364 GLN A O 1
ATOM 5331 N N . ASN A 1 365 ? -3.367 -16.495 -2.217 1.00 16.66 365 ASN A N 1
ATOM 5332 C CA . ASN A 1 365 ? -2.975 -15.508 -3.246 1.00 17.05 365 ASN A CA 1
ATOM 5333 C C . ASN A 1 365 ? -2.960 -14.182 -2.595 1.00 14.77 365 ASN A C 1
ATOM 5334 O O . ASN A 1 365 ? -3.428 -13.960 -1.461 1.00 16.80 365 ASN A O 1
ATOM 5343 N N . ALA A 1 366 ? -2.367 -13.278 -3.300 1.00 14.98 366 ALA A N 1
ATOM 5344 C CA . ALA A 1 366 ? -2.075 -12.040 -2.723 1.00 14.57 366 ALA A CA 1
ATOM 5345 C C . ALA A 1 366 ? -3.310 -11.194 -2.569 1.00 15.52 366 ALA A C 1
ATOM 5346 O O . ALA A 1 366 ? -3.383 -10.349 -1.649 1.00 17.21 366 ALA A O 1
ATOM 5353 N N . GLN A 1 367 ? -4.307 -11.445 -3.423 1.00 19.07 367 GLN A N 1
ATOM 5354 C CA . GLN A 1 367 ? -5.637 -10.862 -3.213 1.00 25.89 367 GLN A CA 1
ATOM 5355 C C . GLN A 1 367 ? -6.286 -11.302 -1.853 1.00 24.55 367 GLN A C 1
ATOM 5356 O O . GLN A 1 367 ? -7.161 -10.585 -1.348 1.00 38.05 367 GLN A O 1
ATOM 5362 N N . ASP A 1 368 ? -5.949 -12.471 -1.291 1.00 22.55 368 ASP A N 1
ATOM 5363 C CA . ASP A 1 368 ? -6.447 -12.970 0.011 1.00 23.21 368 ASP A CA 1
ATOM 5364 C C A ASP A 1 368 ? -5.678 -12.323 1.188 0.50 18.09 368 ASP A C 1
ATOM 5365 C C B ASP A 1 368 ? -5.777 -12.152 1.140 0.50 19.61 368 ASP A C 1
ATOM 5366 O O A ASP A 1 368 ? -6.048 -12.554 2.344 0.50 19.44 368 ASP A O 1
ATOM 5367 O O B ASP A 1 368 ? -6.392 -11.899 2.166 0.50 21.75 368 ASP A O 1
ATOM 5376 N N A LEU A 1 369 ? -4.587 -11.606 0.922 0.50 13.63 369 LEU A N 1
ATOM 5377 N N B LEU A 1 369 ? -4.543 -11.709 0.916 0.50 13.54 369 LEU A N 1
ATOM 5378 C CA . LEU A 1 369 ? -3.704 -11.219 1.987 1.00 11.14 369 LEU A CA 1
ATOM 5379 C C . LEU A 1 369 ? -4.013 -9.799 2.405 1.00 11.04 369 LEU A C 1
ATOM 5380 O O . LEU A 1 369 ? -4.370 -8.932 1.593 1.00 13.58 369 LEU A O 1
ATOM 5397 N N . LEU A 1 370 ? -3.889 -9.5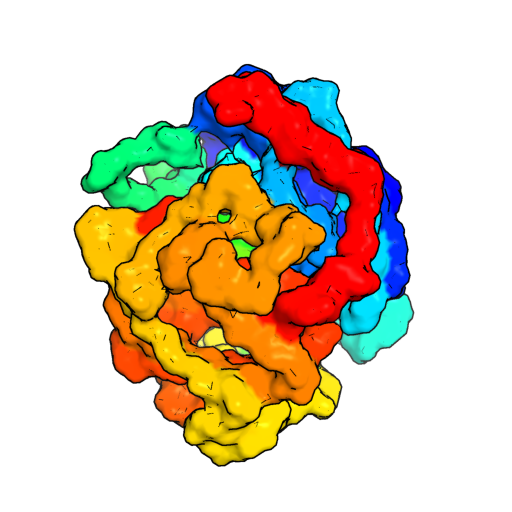57 3.709 1.00 10.15 370 LEU A N 1
ATOM 5398 C CA . LEU A 1 370 ? -4.096 -8.263 4.310 1.00 9.94 370 LEU A CA 1
ATOM 5399 C C . LEU A 1 370 ? -2.735 -7.628 4.575 1.00 9.81 370 LEU A C 1
ATOM 5400 O O . LEU A 1 370 ? -1.793 -8.317 4.976 1.00 10.39 370 LEU A O 1
ATOM 5416 N N . PRO A 1 371 ? -2.607 -6.317 4.380 1.00 10.11 371 PRO A N 1
ATOM 5417 C CA . PRO A 1 371 ? -3.689 -5.386 4.018 1.00 10.39 371 PRO A CA 1
ATOM 5418 C C . PRO A 1 371 ? -4.105 -5.495 2.563 1.00 9.78 371 PRO A C 1
ATOM 5419 O O . PRO A 1 371 ? -3.245 -5.671 1.684 1.00 10.21 371 PRO A O 1
ATOM 5430 N N . ALA A 1 372 ? -5.389 -5.379 2.286 1.00 10.77 372 ALA A N 1
ATOM 5431 C CA . ALA A 1 372 ? -5.856 -5.509 0.924 1.00 11.58 372 ALA A CA 1
ATOM 5432 C C . ALA A 1 372 ? -5.207 -4.464 0.037 1.00 10.39 372 ALA A C 1
ATOM 5433 O O . ALA A 1 372 ? -5.228 -3.276 0.319 1.00 11.20 372 ALA A O 1
ATOM 5440 N N . GLY A 1 373 ? -4.670 -4.925 -1.102 1.00 10.95 373 GLY A N 1
ATOM 5441 C CA . GLY A 1 373 ? -4.044 -4.061 -2.044 1.00 11.29 373 GLY A CA 1
ATOM 5442 C C . GLY A 1 373 ? -2.601 -3.707 -1.745 1.00 10.34 373 GLY A C 1
ATOM 5443 O O . GLY A 1 373 ? -1.973 -3.070 -2.567 1.00 13.17 373 GLY A O 1
ATOM 5447 N N . SER A 1 374 ? -2.098 -4.096 -0.570 1.00 9.28 374 SER A N 1
ATOM 5448 C CA . SER A 1 374 ? -0.722 -3.811 -0.165 1.00 9.52 374 SER A CA 1
ATOM 5449 C C . SER A 1 374 ? 0.199 -4.990 -0.360 1.00 9.20 374 SER A C 1
ATOM 5450 O O . SER A 1 374 ? 1.401 -4.826 -0.137 1.00 12.77 374 SER A O 1
ATOM 5457 N N . VAL A 1 375 ? -0.286 -6.147 -0.743 1.00 8.94 375 VAL A N 1
ATOM 5458 C CA . VAL A 1 375 ? 0.536 -7.340 -0.910 1.00 9.36 375 VAL A CA 1
ATOM 5459 C C . VAL A 1 375 ? 0.421 -7.747 -2.365 1.00 10.08 375 VAL A C 1
ATOM 5460 O O . VAL A 1 375 ? -0.694 -7.983 -2.847 1.00 13.58 375 VAL A O 1
ATOM 5473 N N . ILE A 1 376 ? 1.563 -7.822 -3.038 1.00 9.58 376 ILE A N 1
ATOM 5474 C CA . ILE A 1 376 ? 1.651 -8.141 -4.467 1.00 9.95 376 ILE A CA 1
ATOM 5475 C C . ILE A 1 376 ? 2.435 -9.427 -4.590 1.00 8.64 376 ILE A C 1
ATOM 5476 O O . ILE A 1 376 ? 3.553 -9.533 -4.069 1.00 9.14 376 ILE A O 1
ATOM 5492 N N . SER A 1 377 ? 1.884 -10.434 -5.264 1.00 9.23 377 SER A N 1
ATOM 5493 C CA . SER A 1 377 ? 2.585 -11.687 -5.429 1.00 9.66 377 SER A CA 1
ATOM 5494 C C . SER A 1 377 ? 3.657 -11.564 -6.502 1.00 9.52 377 SER A C 1
ATOM 5495 O O . SER A 1 377 ? 3.492 -10.837 -7.481 1.00 12.13 377 SER A O 1
ATOM 5501 N N . LEU A 1 378 ? 4.764 -12.278 -6.307 1.00 8.64 378 LEU A N 1
ATOM 5502 C CA . LEU A 1 378 ? 5.756 -12.444 -7.345 1.00 9.06 378 LEU A CA 1
ATOM 5503 C C . LEU A 1 378 ? 5.874 -13.940 -7.648 1.00 8.99 378 LEU A C 1
ATOM 5504 O O . LEU A 1 378 ? 5.895 -14.769 -6.733 1.00 9.65 378 LEU A O 1
ATOM 5520 N N . PRO A 1 379 ? 6.041 -14.273 -8.921 1.00 9.81 379 PRO A N 1
ATOM 5521 C CA . PRO A 1 379 ? 6.245 -15.686 -9.284 1.00 10.42 379 PRO A CA 1
ATOM 5522 C C . PRO A 1 379 ? 7.658 -16.123 -8.988 1.00 9.89 379 PRO A C 1
ATOM 5523 O O . PRO A 1 379 ? 8.576 -15.311 -9.031 1.00 10.99 379 PRO A O 1
ATOM 5534 N N . SER A 1 380 ? 7.817 -17.415 -8.760 1.00 10.73 380 SER A N 1
ATOM 5535 C CA . SER A 1 380 ? 9.153 -17.971 -8.508 1.00 10.69 380 SER A CA 1
ATOM 5536 C C . SER A 1 380 ? 10.029 -18.019 -9.757 1.00 9.85 380 SER A C 1
ATOM 5537 O O . SER A 1 380 ? 9.532 -18.100 -10.874 1.00 11.18 380 SER A O 1
ATOM 5543 N N . ASN A 1 381 ? 11.337 -18.021 -9.517 1.00 10.72 381 ASN A N 1
ATOM 5544 C CA . ASN A 1 381 ? 12.352 -18.264 -10.521 1.00 11.72 381 ASN A CA 1
ATOM 5545 C C . ASN A 1 381 ? 12.150 -17.377 -11.757 1.00 11.17 381 ASN A C 1
ATOM 5546 O O . ASN A 1 381 ? 12.265 -17.832 -12.878 1.00 13.51 381 ASN A O 1
ATOM 5556 N N . SER A 1 382 ? 11.890 -16.100 -11.525 1.00 9.92 382 SER A N 1
ATOM 5557 C CA . SER A 1 382 ? 11.495 -15.151 -12.548 1.00 9.97 382 SER A CA 1
ATOM 5558 C C . SER A 1 382 ? 12.313 -13.883 -12.416 1.00 9.02 382 SER A C 1
ATOM 5559 O O . SER A 1 382 ? 12.671 -13.480 -11.312 1.00 9.98 382 SER A O 1
ATOM 5566 N N . VAL A 1 383 ? 12.539 -13.219 -13.544 1.00 8.53 383 VAL A N 1
ATOM 5567 C CA . VAL A 1 383 ? 13.160 -11.905 -13.540 1.00 8.28 383 VAL A CA 1
ATOM 5568 C C . VAL A 1 383 ? 12.080 -10.873 -13.285 1.00 8.04 383 VAL A C 1
ATOM 5569 O O . VAL A 1 383 ? 11.082 -10.796 -14.021 1.00 8.87 383 VAL A O 1
ATOM 5582 N N . ILE A 1 384 ? 12.271 -10.073 -12.238 1.00 7.62 384 ILE A N 1
ATOM 5583 C CA . ILE A 1 384 ? 11.382 -8.999 -11.856 1.00 7.79 384 ILE A CA 1
ATOM 5584 C C . ILE A 1 384 ? 12.050 -7.687 -12.197 1.00 7.33 384 ILE A C 1
ATOM 5585 O O . ILE A 1 384 ? 13.228 -7.481 -11.957 1.00 8.26 384 ILE A O 1
ATOM 5601 N N . GLU A 1 385 ? 11.262 -6.773 -12.793 1.00 7.25 385 GLU A N 1
ATOM 5602 C CA . GLU A 1 385 ? 11.695 -5.386 -12.971 1.00 7.23 385 GLU A CA 1
ATOM 5603 C C . GLU A 1 385 ? 10.719 -4.497 -12.223 1.00 6.90 385 GLU A C 1
ATOM 5604 O O . GLU A 1 385 ? 9.503 -4.696 -12.334 1.00 7.95 385 GLU A O 1
ATOM 5616 N N . VAL A 1 386 ? 11.225 -3.516 -11.475 1.00 6.82 386 VAL A N 1
ATOM 5617 C CA . VAL A 1 386 ? 10.363 -2.567 -10.789 1.00 6.96 386 VAL A CA 1
ATOM 5618 C C . VAL A 1 386 ? 10.842 -1.165 -11.118 1.00 6.93 386 VAL A C 1
ATOM 5619 O O . VAL A 1 386 ? 11.929 -0.753 -10.691 1.00 7.37 386 VAL A O 1
ATOM 5632 N N . ALA A 1 387 ? 10.033 -0.440 -11.887 1.00 7.21 387 ALA A N 1
ATOM 5633 C CA . ALA A 1 387 ? 10.259 0.984 -12.109 1.00 7.36 387 ALA A CA 1
ATOM 5634 C C . ALA A 1 387 ? 9.578 1.766 -10.991 1.00 7.23 387 ALA A C 1
ATOM 5635 O O . ALA A 1 387 ? 8.448 1.489 -10.612 1.00 7.86 387 ALA A O 1
ATOM 5642 N N . LEU A 1 388 ? 10.319 2.759 -10.488 1.00 7.30 388 LEU A N 1
ATOM 5643 C CA . LEU A 1 388 ? 9.954 3.543 -9.299 1.00 7.47 388 LEU A CA 1
ATOM 5644 C C . LEU A 1 388 ? 9.988 5.042 -9.642 1.00 7.57 388 LEU A C 1
ATOM 5645 O O . LEU A 1 388 ? 10.794 5.777 -9.092 1.00 7.87 388 LEU A O 1
ATOM 5661 N N . PRO A 1 389 ? 9.100 5.517 -10.527 1.00 8.48 389 PRO A N 1
ATOM 5662 C CA . PRO A 1 389 ? 9.221 6.908 -10.945 1.00 8.59 389 PRO A CA 1
ATOM 5663 C C . PRO A 1 389 ? 8.965 7.880 -9.800 1.00 8.25 389 PRO A C 1
ATOM 5664 O O . PRO A 1 389 ? 7.977 7.790 -9.062 1.00 9.63 389 PRO A O 1
ATOM 5675 N N . ALA A 1 390 ? 9.857 8.847 -9.668 1.00 8.26 390 ALA A N 1
ATOM 5676 C CA . ALA A 1 390 ? 9.816 9.828 -8.600 1.00 8.53 390 ALA A CA 1
ATOM 5677 C C . ALA A 1 390 ? 8.804 10.938 -8.884 1.00 10.03 390 ALA A C 1
ATOM 5678 O O . ALA A 1 390 ? 8.189 10.989 -9.972 1.00 12.10 390 ALA A O 1
ATOM 5685 N N . GLY A 1 391 ? 8.627 11.800 -7.885 1.00 11.83 391 GLY A N 1
ATOM 5686 C CA . GLY A 1 391 ? 7.714 12.920 -7.969 1.00 14.77 391 GLY A CA 1
ATOM 5687 C C . GLY A 1 391 ? 6.983 13.149 -6.662 1.00 13.17 391 GLY A C 1
ATOM 5688 O O . GLY A 1 391 ? 6.633 14.287 -6.336 1.00 14.14 391 GLY A O 1
ATOM 5692 N N . ALA A 1 392 ? 6.745 12.084 -5.898 1.00 11.94 392 ALA A N 1
ATOM 5693 C CA . ALA A 1 392 ? 6.063 12.224 -4.608 1.00 10.92 392 ALA A CA 1
ATOM 5694 C C . ALA A 1 392 ? 6.849 13.165 -3.690 1.00 10.26 392 ALA A C 1
ATOM 5695 O O . ALA A 1 392 ? 8.089 13.057 -3.599 1.00 9.97 392 ALA A O 1
ATOM 5702 N N . ALA A 1 393 ? 6.134 14.027 -2.959 1.00 9.67 393 ALA A N 1
ATOM 5703 C CA . ALA A 1 393 ? 6.737 14.959 -2.017 1.00 9.08 393 ALA A CA 1
ATOM 5704 C C . ALA A 1 393 ? 7.631 14.249 -1.027 1.00 8.68 393 ALA A C 1
ATOM 5705 O O . ALA A 1 393 ? 7.461 13.071 -0.695 1.00 9.08 393 ALA A O 1
ATOM 5712 N N . GLY A 1 394 ? 8.576 15.019 -0.512 1.00 9.03 394 GLY A N 1
ATOM 5713 C CA . GLY A 1 394 ? 9.472 14.558 0.526 1.00 9.40 394 GLY A CA 1
ATOM 5714 C C . GLY A 1 394 ? 10.710 13.856 0.021 1.00 8.91 394 GLY A C 1
ATOM 5715 O O . GLY A 1 394 ? 11.451 13.292 0.818 1.00 10.05 394 GLY A O 1
ATOM 5719 N N . GLY A 1 395 ? 10.943 13.844 -1.274 1.00 9.35 395 GLY A N 1
ATOM 5720 C CA . GLY A 1 395 ? 12.074 13.155 -1.851 1.00 9.74 395 GLY A CA 1
ATOM 5721 C C . GLY A 1 395 ? 13.373 13.903 -1.648 1.00 8.78 395 GLY A C 1
ATOM 5722 O O . GLY A 1 395 ? 13.395 15.035 -1.120 1.00 10.50 395 GLY A O 1
ATOM 5726 N N . PRO A 1 396 ? 14.486 13.303 -2.067 1.00 8.03 396 PRO A N 1
ATOM 5727 C CA . PRO A 1 396 ? 14.564 12.033 -2.792 1.00 7.50 396 PRO A CA 1
ATOM 5728 C C . PRO A 1 396 ? 14.386 10.838 -1.872 1.00 7.05 396 PRO A C 1
ATOM 5729 O O . PRO A 1 396 ? 14.983 10.740 -0.798 1.00 7.96 396 PRO A O 1
ATOM 5740 N N . HIS A 1 397 ? 13.536 9.901 -2.307 1.00 7.06 397 HIS A N 1
ATOM 5741 C CA . HIS A 1 397 ? 13.164 8.748 -1.488 1.00 6.67 397 HIS A CA 1
ATOM 5742 C C . HIS A 1 397 ? 14.117 7.578 -1.721 1.00 6.24 397 HIS A C 1
ATOM 5743 O O . HIS A 1 397 ? 14.231 7.107 -2.860 1.00 6.89 397 HIS A O 1
ATOM 5757 N N . PRO A 1 398 ? 14.759 7.064 -0.658 1.00 6.11 398 PRO A N 1
ATOM 5758 C CA . PRO A 1 398 ? 15.619 5.882 -0.802 1.00 5.91 398 PRO A CA 1
ATOM 5759 C C . PRO A 1 398 ? 14.805 4.604 -0.599 1.00 5.81 398 PRO A C 1
ATOM 5760 O O . PRO A 1 398 ? 14.504 4.210 0.524 1.00 7.10 398 PRO A O 1
ATOM 5771 N N . PHE A 1 399 ? 14.455 3.951 -1.695 1.00 5.85 399 PHE A N 1
ATOM 5772 C CA . PHE A 1 399 ? 13.688 2.729 -1.646 1.00 6.02 399 PHE A CA 1
ATOM 5773 C C . PHE A 1 399 ? 14.562 1.524 -1.386 1.00 5.75 399 PHE A C 1
ATOM 5774 O O . PHE A 1 399 ? 15.663 1.379 -1.929 1.00 6.41 399 PHE A O 1
ATOM 5791 N N . HIS A 1 400 ? 14.044 0.620 -0.549 1.00 6.05 400 HIS A N 1
ATOM 5792 C CA . HIS A 1 400 ? 14.764 -0.552 -0.088 1.00 6.16 400 HIS A CA 1
ATOM 5793 C C . HIS A 1 400 ? 13.870 -1.764 -0.179 1.00 5.82 400 HIS A C 1
ATOM 5794 O O . HIS A 1 400 ? 12.680 -1.710 0.132 1.00 6.41 400 HIS A O 1
ATOM 5808 N N . LEU A 1 401 ? 14.476 -2.886 -0.608 1.00 5.70 401 LEU A N 1
ATOM 5809 C CA . LEU A 1 401 ? 13.811 -4.175 -0.708 1.00 5.72 401 LEU A CA 1
ATOM 5810 C C . LEU A 1 401 ? 14.477 -5.158 0.245 1.00 5.71 401 LEU A C 1
ATOM 5811 O O . LEU A 1 401 ? 15.676 -5.363 0.181 1.00 6.46 401 LEU A O 1
ATOM 5827 N N . HIS A 1 402 ? 13.668 -5.775 1.129 1.00 5.80 402 HIS A N 1
ATOM 5828 C CA . HIS A 1 402 ? 14.151 -6.860 1.966 1.00 6.10 402 HIS A CA 1
ATOM 5829 C C . HIS A 1 402 ? 14.364 -8.147 1.116 1.00 5.97 402 HIS A C 1
ATOM 5830 O O . HIS A 1 402 ? 13.764 -8.314 0.069 1.00 6.58 402 HIS A O 1
ATOM 5844 N N . GLY A 1 403 ? 15.206 -9.033 1.633 1.00 6.29 403 GLY A N 1
ATOM 5845 C CA . GLY A 1 403 ? 15.341 -10.367 1.060 1.00 6.56 403 GLY A CA 1
ATOM 5846 C C . GLY A 1 403 ? 16.186 -10.464 -0.174 1.00 6.30 403 GLY A C 1
ATOM 5847 O O . GLY A 1 403 ? 16.371 -11.578 -0.705 1.00 7.01 403 GLY A O 1
ATOM 5851 N N . HIS A 1 404 ? 16.691 -9.328 -0.661 1.00 6.39 404 HIS A N 1
ATOM 5852 C CA . HIS A 1 404 ? 17.284 -9.240 -1.991 1.00 6.37 404 HIS A CA 1
ATOM 5853 C C . HIS A 1 404 ? 18.211 -8.049 -2.069 1.00 6.52 404 HIS A C 1
ATOM 5854 O O . HIS A 1 404 ? 17.960 -7.019 -1.442 1.00 7.94 404 HIS A O 1
ATOM 5867 N N . ASN A 1 405 ? 19.202 -8.162 -2.958 1.00 6.37 405 ASN A N 1
ATOM 5868 C CA . ASN A 1 405 ? 19.742 -6.965 -3.602 1.00 6.11 405 ASN A CA 1
ATOM 5869 C C . ASN A 1 405 ? 19.271 -6.971 -5.057 1.00 6.16 405 ASN A C 1
ATOM 5870 O O . ASN A 1 405 ? 18.512 -7.847 -5.496 1.00 7.09 405 ASN A O 1
ATOM 5879 N N . PHE A 1 406 ? 19.659 -5.929 -5.788 1.00 6.00 406 PHE A N 1
ATOM 5880 C CA . PHE A 1 406 ? 19.091 -5.725 -7.107 1.00 6.13 406 PHE A CA 1
ATOM 5881 C C . PHE A 1 406 ? 20.049 -4.949 -7.966 1.00 5.89 406 PHE A C 1
ATOM 5882 O O . PHE A 1 406 ? 20.828 -4.127 -7.469 1.00 6.47 406 PHE A O 1
ATOM 5899 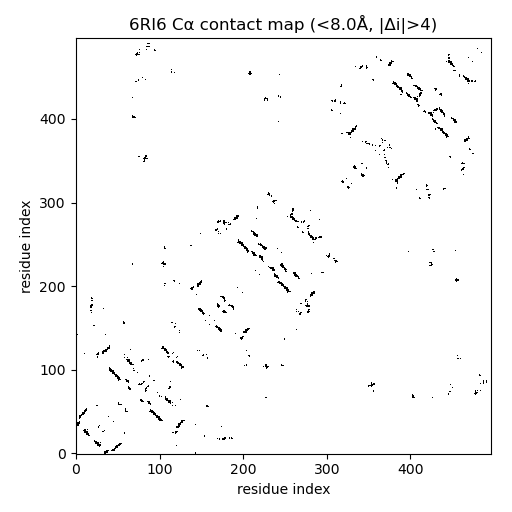N N . ALA A 1 407 ? 19.933 -5.148 -9.276 1.00 6.21 407 ALA A N 1
ATOM 5900 C CA . ALA A 1 407 ? 20.650 -4.313 -10.239 1.00 6.58 407 ALA A CA 1
ATOM 5901 C C . ALA A 1 407 ? 19.943 -2.976 -10.344 1.00 6.25 407 ALA A C 1
ATOM 5902 O O . ALA A 1 407 ? 18.729 -2.938 -10.536 1.00 6.99 407 ALA A O 1
ATOM 5909 N N . VAL A 1 408 ? 20.716 -1.895 -10.298 1.00 6.23 408 VAL A N 1
ATOM 5910 C CA . VAL A 1 408 ? 20.146 -0.558 -10.474 1.00 6.69 408 VAL A CA 1
ATOM 5911 C C . VAL A 1 408 ? 20.248 -0.231 -11.961 1.00 6.46 408 VAL A C 1
ATOM 5912 O O . VAL A 1 408 ? 21.232 0.330 -12.429 1.00 7.10 408 VAL A O 1
ATOM 5925 N N . VAL A 1 409 ? 19.236 -0.653 -12.715 1.00 6.71 409 VAL A N 1
ATOM 5926 C CA . VAL A 1 409 ? 19.245 -0.458 -14.158 1.00 7.28 409 VAL A CA 1
ATOM 5927 C C . VAL A 1 409 ? 19.151 1.014 -14.536 1.00 7.93 409 VAL A C 1
ATOM 5928 O O . VAL A 1 409 ? 19.653 1.390 -15.567 1.00 12.67 409 VAL A O 1
ATOM 5948 N N . GLN A 1 410 ? 18.520 1.840 -13.727 1.00 7.08 410 GLN A N 1
ATOM 5949 C CA . GLN A 1 410 ? 18.483 3.264 -13.993 1.00 7.21 410 GLN A CA 1
ATOM 5950 C C . GLN A 1 410 ? 18.580 3.980 -12.673 1.00 6.80 410 GLN A C 1
ATOM 5951 O O . GLN A 1 410 ? 17.888 3.611 -11.719 1.00 7.15 410 GLN A O 1
ATOM 5963 N N . SER A 1 411 ? 19.447 4.981 -12.627 1.00 7.30 411 SER A N 1
ATOM 5964 C CA . SER A 1 411 ? 19.747 5.768 -11.433 1.00 7.24 411 SER A CA 1
ATOM 5965 C C . SER A 1 411 ? 19.130 7.157 -11.492 1.00 7.57 411 SER A C 1
ATOM 5966 O O . SER A 1 411 ? 18.629 7.624 -12.525 1.00 8.20 411 SER A O 1
ATOM 5973 N N . ALA A 1 412 ? 19.178 7.840 -10.358 1.00 7.51 412 ALA A N 1
ATOM 5974 C CA . ALA A 1 412 ? 18.671 9.195 -10.251 1.00 7.83 412 ALA A CA 1
ATOM 5975 C C . ALA A 1 412 ? 19.367 10.118 -11.223 1.00 8.17 412 ALA A C 1
ATOM 5976 O O . ALA A 1 412 ? 20.565 10.008 -11.499 1.00 9.03 412 ALA A O 1
ATOM 5983 N N . ASN A 1 413 ? 18.600 11.083 -11.753 1.00 8.48 413 ASN A N 1
ATOM 5984 C CA . ASN A 1 413 ? 19.136 12.207 -12.487 1.00 9.40 413 ASN A CA 1
ATOM 5985 C C . ASN A 1 413 ? 19.802 11.856 -13.796 1.00 9.56 413 ASN A C 1
ATOM 5986 O O . ASN A 1 413 ? 20.510 12.678 -14.353 1.00 11.09 413 ASN A O 1
ATOM 5995 N N . ASN A 1 414 ? 19.504 10.680 -14.341 1.00 8.92 414 ASN A N 1
ATOM 5996 C CA . ASN A 1 414 ? 20.084 10.232 -15.613 1.00 8.84 414 ASN A CA 1
ATOM 5997 C C . ASN A 1 414 ? 19.070 9.335 -16.249 1.00 8.82 414 ASN A C 1
ATOM 5998 O O . ASN A 1 414 ? 18.686 8.303 -15.665 1.00 9.10 414 ASN A O 1
ATOM 6007 N N . ALA A 1 415 ? 18.593 9.715 -17.435 1.00 8.94 415 ALA A N 1
ATOM 6008 C CA . ALA A 1 415 ? 17.517 8.988 -18.109 1.00 9.39 415 ALA A CA 1
ATOM 6009 C C . ALA A 1 415 ? 17.971 7.710 -18.790 1.00 9.14 415 ALA A C 1
ATOM 6010 O O . ALA A 1 415 ? 17.138 6.966 -19.304 1.00 10.35 415 ALA A O 1
ATOM 6017 N N . THR A 1 416 ? 19.287 7.453 -18.841 1.00 8.89 416 THR A N 1
ATOM 6018 C CA . THR A 1 416 ? 19.799 6.318 -19.591 1.00 8.93 416 THR A CA 1
ATOM 6019 C C . THR A 1 416 ? 19.874 5.067 -18.717 1.00 8.36 416 THR A C 1
ATOM 6020 O O . THR A 1 416 ? 20.568 5.083 -17.686 1.00 9.08 416 THR A O 1
ATOM 6030 N N . PRO A 1 417 ? 19.228 3.972 -19.120 1.00 8.25 417 PRO A N 1
ATOM 6031 C CA . PRO A 1 417 ? 19.346 2.731 -18.383 1.00 8.21 417 PRO A CA 1
ATOM 6032 C C . PRO A 1 417 ? 20.665 2.034 -18.731 1.00 8.37 417 PRO A C 1
ATOM 6033 O O . PRO A 1 417 ? 21.280 2.314 -19.761 1.00 10.05 417 PRO A O 1
ATOM 6044 N N . ASN A 1 418 ? 21.070 1.097 -17.881 1.00 8.11 418 ASN A N 1
ATOM 6045 C CA . ASN A 1 418 ? 22.293 0.315 -18.048 1.00 8.14 418 ASN A CA 1
ATOM 6046 C C . ASN A 1 418 ? 21.942 -1.143 -17.851 1.00 7.77 418 ASN A C 1
ATOM 6047 O O . ASN A 1 418 ? 21.688 -1.577 -16.748 1.00 8.39 418 ASN A O 1
ATOM 6056 N N . TYR A 1 419 ? 21.929 -1.895 -18.960 1.00 8.10 419 TYR A N 1
ATOM 6057 C CA . TYR A 1 419 ? 21.636 -3.302 -18.941 1.00 8.56 419 TYR A CA 1
ATOM 6058 C C . TYR A 1 419 ? 22.872 -4.179 -19.003 1.00 8.97 419 TYR A C 1
ATOM 6059 O O . TYR A 1 419 ? 22.785 -5.405 -19.192 1.00 10.27 419 TYR A O 1
ATOM 6076 N N . VAL A 1 420 ? 24.049 -3.548 -18.812 1.00 9.00 420 VAL A N 1
ATOM 6077 C CA . VAL A 1 420 ? 25.341 -4.231 -18.959 1.00 9.38 420 VAL A CA 1
ATOM 6078 C C . VAL A 1 420 ? 26.018 -4.451 -17.611 1.00 8.87 420 VAL A C 1
ATOM 6079 O O . VAL A 1 420 ? 26.261 -5.587 -17.196 1.00 10.57 420 VAL A O 1
ATOM 6092 N N . ASN A 1 421 ? 26.352 -3.353 -16.919 1.00 8.42 421 ASN A N 1
ATOM 6093 C CA . ASN A 1 421 ? 27.193 -3.468 -15.724 1.00 8.14 421 ASN A CA 1
ATOM 6094 C C . ASN A 1 421 ? 26.842 -2.481 -14.617 1.00 7.80 421 ASN A C 1
ATOM 6095 O O . ASN A 1 421 ? 27.742 -1.980 -13.927 1.00 8.34 421 ASN A O 1
ATOM 6104 N N . PRO A 1 422 ? 25.559 -2.226 -14.350 1.00 7.60 422 PRO A N 1
ATOM 6105 C CA . PRO A 1 422 ? 25.265 -1.329 -13.237 1.00 7.64 422 PRO A CA 1
ATOM 6106 C C . PRO A 1 422 ? 25.625 -1.955 -11.899 1.00 7.20 422 PRO A C 1
ATOM 6107 O O . PRO A 1 422 ? 25.654 -3.176 -11.744 1.00 7.22 422 PRO A O 1
ATOM 6118 N N . ILE A 1 423 ? 25.827 -1.105 -10.897 1.00 7.27 423 ILE A N 1
ATOM 6119 C CA . ILE A 1 423 ? 25.972 -1.592 -9.553 1.00 6.92 423 ILE A CA 1
ATOM 6120 C C . ILE A 1 423 ? 24.703 -2.326 -9.117 1.00 6.63 423 ILE A C 1
ATOM 6121 O O . ILE A 1 423 ? 23.593 -2.035 -9.555 1.00 7.20 423 ILE A O 1
ATOM 6137 N N . TRP A 1 424 ? 24.916 -3.312 -8.220 1.00 6.60 424 TRP A N 1
ATOM 6138 C CA . TRP A 1 424 ? 23.839 -3.937 -7.461 1.00 6.50 424 TRP A CA 1
ATOM 6139 C C . TRP A 1 424 ? 23.914 -3.371 -6.053 1.00 6.54 424 TRP A C 1
ATOM 6140 O O . TRP A 1 424 ? 24.986 -3.118 -5.519 1.00 7.08 424 TRP A O 1
ATOM 6161 N N . ARG A 1 425 ? 22.723 -3.206 -5.434 1.00 6.18 425 ARG A N 1
ATOM 6162 C CA . ARG A 1 425 ? 22.686 -2.677 -4.071 1.00 5.94 425 ARG A CA 1
ATOM 6163 C C . ARG A 1 425 ? 21.324 -3.044 -3.462 1.00 5.73 425 ARG A C 1
ATOM 6164 O O . ARG A 1 425 ? 20.554 -3.794 -4.062 1.00 6.26 425 ARG A O 1
ATOM 6185 N N . ASP A 1 426 ? 21.045 -2.532 -2.252 1.00 5.64 426 ASP A N 1
ATOM 6186 C CA . ASP A 1 426 ? 19.745 -2.851 -1.624 1.00 5.67 426 ASP A CA 1
ATOM 6187 C C . ASP A 1 426 ? 18.895 -1.642 -1.288 1.00 5.39 426 ASP A C 1
ATOM 6188 O O . ASP A 1 426 ? 17.718 -1.835 -0.965 1.00 5.76 426 ASP A O 1
ATOM 6197 N N . THR A 1 427 ? 19.437 -0.429 -1.383 1.00 5.52 427 THR A N 1
ATOM 6198 C CA . THR A 1 427 ? 18.685 0.807 -1.086 1.00 5.61 427 THR A CA 1
ATOM 6199 C C . THR A 1 427 ? 19.106 1.811 -2.128 1.00 5.59 427 THR A C 1
ATOM 6200 O O . THR A 1 427 ? 20.300 2.036 -2.305 1.00 6.16 427 THR A O 1
ATOM 6210 N N . VAL A 1 428 ? 18.135 2.416 -2.828 1.00 5.66 428 VAL A N 1
ATOM 6211 C CA . VAL A 1 428 ? 18.478 3.273 -3.973 1.00 5.85 428 VAL A CA 1
ATOM 6212 C C . VAL A 1 428 ? 17.639 4.549 -3.922 1.00 5.79 428 VAL A C 1
ATOM 6213 O O . VAL A 1 428 ? 16.414 4.483 -3.764 1.00 6.39 428 VAL A O 1
ATOM 6226 N N . SER A 1 429 ? 18.276 5.704 -4.087 1.00 6.23 429 SER A N 1
ATOM 6227 C CA . SER A 1 429 ? 17.502 6.925 -4.281 1.00 6.50 429 SER A CA 1
ATOM 6228 C C . SER A 1 429 ? 16.750 6.852 -5.591 1.00 6.33 429 SER A C 1
ATOM 6229 O O . SER A 1 429 ? 17.334 6.611 -6.652 1.00 6.83 429 SER A O 1
ATOM 6236 N N . ILE A 1 430 ? 15.452 7.151 -5.536 1.00 6.55 430 ILE A N 1
ATOM 6237 C CA . ILE A 1 430 ? 14.639 7.208 -6.757 1.00 6.86 430 ILE A CA 1
ATOM 6238 C C . ILE A 1 430 ? 14.699 8.577 -7.417 1.00 7.06 430 ILE A C 1
ATOM 6239 O O . ILE A 1 430 ? 14.122 8.801 -8.487 1.00 7.53 430 ILE A O 1
ATOM 6255 N N . GLY A 1 431 ? 15.457 9.523 -6.853 1.00 7.72 431 GLY A N 1
ATOM 6256 C CA . GLY A 1 431 ? 15.731 10.758 -7.580 1.00 7.97 431 GLY A CA 1
ATOM 6257 C C . GLY A 1 431 ? 14.641 11.790 -7.500 1.00 8.48 431 GLY A C 1
ATOM 6258 O O . GLY A 1 431 ? 13.997 11.962 -6.483 1.00 9.24 431 GLY A O 1
ATOM 6262 N N . GLY A 1 432 ? 14.522 12.540 -8.597 1.00 9.62 432 GLY A N 1
ATOM 6263 C CA . GLY A 1 432 ? 13.708 13.744 -8.676 1.00 10.93 432 GLY A CA 1
ATOM 6264 C C . GLY A 1 432 ? 12.673 13.655 -9.748 1.00 10.51 432 GLY A C 1
ATOM 6265 O O . GLY A 1 432 ? 12.509 12.656 -10.432 1.00 10.81 432 GLY A O 1
ATOM 6269 N N . THR A 1 433 ? 11.913 14.730 -9.869 1.00 14.08 433 THR A N 1
ATOM 6270 C CA . THR A 1 433 ? 10.765 14.753 -10.737 1.00 14.33 433 THR A CA 1
ATOM 6271 C C . THR A 1 433 ? 11.184 14.347 -12.171 1.00 11.16 433 THR A C 1
ATOM 6272 O O . THR A 1 433 ? 12.137 14.871 -12.704 1.00 14.52 433 THR A O 1
ATOM 6289 N N . GLY A 1 434 ? 10.426 13.417 -12.746 1.00 10.30 434 GLY A N 1
ATOM 6290 C CA . GLY A 1 434 ? 10.701 12.907 -14.061 1.00 11.22 434 GLY A CA 1
ATOM 6291 C C . GLY A 1 434 ? 11.655 11.721 -14.141 1.00 9.93 434 GLY A C 1
ATOM 6292 O O . GLY A 1 434 ? 11.815 11.145 -15.203 1.00 10.99 434 GLY A O 1
ATOM 6296 N N . ASP A 1 435 ? 12.327 11.400 -13.048 1.00 8.93 435 ASP A N 1
ATOM 6297 C CA . ASP A 1 435 ? 13.242 10.248 -13.059 1.00 8.03 435 ASP A CA 1
ATOM 6298 C C . ASP A 1 435 ? 12.470 8.950 -13.158 1.00 8.01 435 ASP A C 1
ATOM 6299 O O . ASP A 1 435 ? 11.248 8.884 -12.956 1.00 8.69 435 ASP A O 1
ATOM 6308 N N . ASN A 1 436 ? 13.208 7.887 -13.507 1.00 7.66 436 ASN A N 1
ATOM 6309 C CA . ASN A 1 436 ? 12.595 6.573 -13.621 1.00 7.53 436 ASN A CA 1
ATOM 6310 C C . ASN A 1 436 ? 13.588 5.500 -13.149 1.00 7.16 436 ASN A C 1
ATOM 6311 O O . ASN A 1 436 ? 13.915 4.550 -13.873 1.00 7.44 436 ASN A O 1
ATOM 6320 N N . VAL A 1 437 ? 14.021 5.669 -11.902 1.00 7.04 437 VAL A N 1
ATOM 6321 C CA . VAL A 1 437 ? 14.888 4.674 -11.272 1.00 6.57 437 VAL A CA 1
ATOM 6322 C C . VAL A 1 437 ? 14.204 3.334 -11.329 1.00 6.49 437 VAL A C 1
ATOM 6323 O O . VAL A 1 437 ? 13.028 3.189 -11.019 1.00 7.31 437 VAL A O 1
ATOM 6336 N N . THR A 1 438 ? 14.974 2.319 -11.766 1.00 6.62 438 THR A N 1
ATOM 6337 C CA . THR A 1 438 ? 14.435 1.003 -12.053 1.00 7.08 438 THR A CA 1
ATOM 6338 C C . THR A 1 438 ? 15.417 -0.048 -11.529 1.00 6.50 438 THR A C 1
ATOM 6339 O O . THR A 1 438 ? 16.629 0.095 -11.684 1.00 6.90 438 THR A O 1
ATOM 6349 N N . ILE A 1 439 ? 14.845 -1.088 -10.912 1.00 6.67 439 ILE A N 1
ATOM 6350 C CA . ILE A 1 439 ? 15.623 -2.160 -10.315 1.00 6.79 439 ILE A CA 1
ATOM 6351 C C . ILE A 1 439 ? 15.225 -3.490 -10.941 1.00 6.52 439 ILE A C 1
ATOM 6352 O O . ILE A 1 439 ? 14.091 -3.664 -11.415 1.00 7.29 439 ILE A O 1
ATOM 6368 N N . ARG A 1 440 ? 16.155 -4.447 -10.912 1.00 6.57 440 ARG A N 1
ATOM 6369 C CA . ARG A 1 440 ? 15.856 -5.824 -11.339 1.00 7.00 440 ARG A CA 1
ATOM 6370 C C . ARG A 1 440 ? 16.476 -6.827 -10.400 1.00 6.63 440 ARG A C 1
ATOM 6371 O O . ARG A 1 440 ? 17.566 -6.633 -9.864 1.00 7.03 440 ARG A O 1
ATOM 6392 N N . PHE A 1 441 ? 15.797 -7.963 -10.267 1.00 7.54 441 PHE A N 1
ATOM 6393 C CA . PHE A 1 441 ? 16.294 -9.097 -9.467 1.00 7.77 441 PHE A CA 1
ATOM 6394 C C . PHE A 1 441 ? 15.574 -10.343 -9.941 1.00 7.90 441 PHE A C 1
ATOM 6395 O O . PHE A 1 441 ? 14.601 -10.260 -10.687 1.00 8.84 441 PHE A O 1
ATOM 6412 N N . THR A 1 442 ? 16.048 -11.497 -9.488 1.00 8.41 442 THR A N 1
ATOM 6413 C CA . THR A 1 442 ? 15.415 -12.778 -9.767 1.00 8.68 442 THR A CA 1
ATOM 6414 C C . THR A 1 442 ? 14.848 -13.345 -8.490 1.00 8.63 442 THR A C 1
ATOM 6415 O O . THR A 1 442 ? 15.454 -13.280 -7.430 1.00 9.60 442 THR A O 1
ATOM 6425 N N . THR A 1 443 ? 13.665 -13.953 -8.592 1.00 8.87 443 THR A N 1
ATOM 6426 C CA . THR A 1 443 ? 12.994 -14.501 -7.420 1.00 8.59 443 THR A CA 1
ATOM 6427 C C A THR A 1 443 ? 13.385 -15.924 -6.979 0.50 8.87 443 THR A C 1
ATOM 6428 C C B THR A 1 443 ? 13.636 -15.896 -7.206 0.50 10.14 443 THR A C 1
ATOM 6429 O O A THR A 1 443 ? 12.727 -16.927 -7.287 0.50 9.58 443 THR A O 1
ATOM 6430 O O B THR A 1 443 ? 13.635 -16.787 -8.058 0.50 15.36 443 THR A O 1
ATOM 6440 N N . ASN A 1 444 ? 14.407 -16.009 -6.158 1.00 9.09 444 ASN A N 1
ATOM 6441 C CA . ASN A 1 444 ? 14.918 -17.279 -5.675 1.00 10.87 444 ASN A CA 1
ATOM 6442 C C . ASN A 1 444 ? 14.878 -17.348 -4.146 1.00 9.18 444 ASN A C 1
ATOM 6443 O O . ASN A 1 444 ? 15.642 -18.088 -3.536 1.00 11.63 444 ASN A O 1
ATOM 6452 N N . ASN A 1 445 ? 13.924 -16.646 -3.540 1.00 7.77 445 ASN A N 1
ATOM 6453 C CA . ASN A 1 445 ? 13.864 -16.533 -2.090 1.00 7.40 445 ASN A CA 1
ATOM 6454 C C . ASN A 1 445 ? 12.415 -16.441 -1.620 1.00 7.14 445 ASN A C 1
ATOM 6455 O O . ASN A 1 445 ? 11.895 -15.356 -1.405 1.00 7.78 445 ASN A O 1
ATOM 6464 N N . PRO A 1 446 ? 11.732 -17.573 -1.475 1.00 7.48 446 PRO A N 1
ATOM 6465 C CA . PRO A 1 446 ? 10.307 -17.519 -1.110 1.00 7.81 446 PRO A CA 1
ATOM 6466 C C . PRO A 1 446 ? 10.049 -16.840 0.233 1.00 7.32 446 PRO A C 1
ATOM 6467 O O . PRO A 1 446 ? 10.698 -17.168 1.235 1.00 7.75 446 PRO A O 1
ATOM 6478 N N . GLY A 1 447 ? 9.065 -15.963 0.248 1.00 7.31 447 GLY A N 1
ATOM 6479 C CA . GLY A 1 447 ? 8.608 -15.319 1.461 1.00 7.40 447 GLY A CA 1
ATOM 6480 C C . GLY A 1 447 ? 8.111 -13.918 1.190 1.00 6.96 447 GLY A C 1
ATOM 6481 O O . GLY A 1 447 ? 8.326 -13.360 0.111 1.00 7.09 447 GLY A O 1
ATOM 6485 N N . PRO A 1 448 ? 7.481 -13.305 2.204 1.00 6.68 448 PRO A N 1
ATOM 6486 C CA . PRO A 1 448 ? 7.007 -11.917 2.061 1.00 6.80 448 PRO A CA 1
ATOM 6487 C C . PRO A 1 448 ? 8.128 -10.933 2.397 1.00 6.36 448 PRO A C 1
ATOM 6488 O O . PRO A 1 448 ? 8.629 -10.909 3.532 1.00 6.81 448 PRO A O 1
ATOM 6499 N N . TRP A 1 449 ? 8.476 -10.123 1.418 1.00 6.45 449 TRP A N 1
ATOM 6500 C CA . TRP A 1 449 ? 9.594 -9.173 1.509 1.00 6.22 449 TRP A CA 1
ATOM 6501 C C . TRP A 1 449 ? 9.063 -7.763 1.378 1.00 6.16 449 TRP A C 1
ATOM 6502 O O . TRP A 1 449 ? 8.427 -7.371 0.408 1.00 6.69 449 TRP A O 1
ATOM 6523 N N . PHE A 1 450 ? 9.398 -6.948 2.392 1.00 6.16 450 PHE A N 1
ATOM 6524 C CA . PHE A 1 450 ? 8.958 -5.568 2.409 1.00 6.25 450 PHE A CA 1
ATOM 6525 C C . PHE A 1 450 ? 9.718 -4.746 1.356 1.00 6.02 450 PHE A C 1
ATOM 6526 O O . PHE A 1 450 ? 10.921 -4.883 1.208 1.00 7.07 450 PHE A O 1
ATOM 6543 N N . LEU A 1 451 ? 8.986 -3.851 0.684 1.00 6.22 451 LEU A N 1
ATOM 6544 C CA . LEU A 1 451 ? 9.559 -2.839 -0.236 1.00 6.17 451 LEU A CA 1
ATOM 6545 C C . LEU A 1 451 ? 9.062 -1.497 0.275 1.00 6.17 451 LEU A C 1
ATOM 6546 O O . LEU A 1 451 ? 7.848 -1.266 0.331 1.00 7.00 451 LEU A O 1
ATOM 6562 N N . HIS A 1 452 ? 9.970 -0.588 0.631 1.00 6.00 452 HIS A N 1
ATOM 6563 C CA . HIS A 1 452 ? 9.508 0.652 1.227 1.00 6.47 452 HIS A CA 1
ATOM 6564 C C . HIS A 1 452 ? 10.545 1.728 1.101 1.00 5.83 452 HIS A C 1
ATOM 6565 O O . HIS A 1 452 ? 11.739 1.483 0.959 1.00 6.14 452 HIS A O 1
ATOM 6579 N N . CYS A 1 453 ? 10.078 2.982 1.235 1.00 6.34 453 CYS A N 1
ATOM 6580 C CA . CYS A 1 453 ? 10.997 4.094 1.428 1.00 6.17 453 CYS A CA 1
ATOM 6581 C C . CYS A 1 453 ? 11.644 3.943 2.807 1.00 5.88 453 CYS A C 1
ATOM 6582 O O . CYS A 1 453 ? 10.960 3.640 3.789 1.00 6.64 453 CYS A O 1
ATOM 6589 N N . HIS A 1 454 ? 12.958 4.165 2.886 1.00 5.89 454 HIS A N 1
ATOM 6590 C CA . HIS A 1 454 ? 13.684 4.034 4.133 1.00 6.04 454 HIS A CA 1
ATOM 6591 C C . HIS A 1 454 ? 13.795 5.330 4.917 1.00 6.46 454 HIS A C 1
ATOM 6592 O O . HIS A 1 454 ? 14.457 5.372 5.946 1.00 8.47 454 HIS A O 1
ATOM 6606 N N . ILE A 1 455 ? 13.105 6.390 4.469 1.00 6.34 455 ILE A N 1
ATOM 6607 C CA . ILE A 1 455 ? 12.846 7.536 5.360 1.00 6.47 455 ILE A CA 1
ATOM 6608 C C . ILE A 1 455 ? 11.746 7.044 6.296 1.00 6.55 455 ILE A C 1
ATOM 6609 O O . ILE A 1 455 ? 10.610 6.781 5.863 1.00 6.78 455 ILE A O 1
ATOM 6625 N N . ASP A 1 456 ? 12.094 6.850 7.564 1.00 6.73 456 ASP A N 1
ATOM 6626 C CA . ASP A 1 456 ? 11.211 6.106 8.445 1.00 7.18 456 ASP A CA 1
ATOM 6627 C C . ASP A 1 456 ? 9.880 6.804 8.652 1.00 7.08 456 ASP A C 1
ATOM 6628 O O . ASP A 1 456 ? 8.846 6.173 8.825 1.00 8.01 456 ASP A O 1
ATOM 6637 N N . TRP A 1 457 ? 9.898 8.139 8.619 1.00 7.35 457 TRP A N 1
ATOM 6638 C CA . TRP A 1 457 ? 8.681 8.909 8.746 1.00 7.87 457 TRP A CA 1
ATOM 6639 C C . TRP A 1 457 ? 7.723 8.619 7.578 1.00 7.60 457 TRP A C 1
ATOM 6640 O O . TRP A 1 457 ? 6.507 8.710 7.717 1.00 9.69 457 TRP A O 1
ATOM 6661 N N . HIS A 1 458 ? 8.289 8.324 6.415 1.00 7.03 458 HIS A N 1
ATOM 6662 C CA . HIS A 1 458 ? 7.494 8.014 5.224 1.00 7.02 458 HIS A CA 1
ATOM 6663 C C . HIS A 1 458 ? 6.942 6.591 5.260 1.00 6.91 458 HIS A C 1
ATOM 6664 O O . HIS A 1 458 ? 5.804 6.361 4.880 1.00 7.53 458 HIS A O 1
ATOM 6678 N N . LEU A 1 459 ? 7.775 5.639 5.722 1.00 7.14 459 LEU A N 1
ATOM 6679 C CA . LEU A 1 459 ? 7.271 4.291 5.971 1.00 7.49 459 LEU A CA 1
ATOM 6680 C C . LEU A 1 459 ? 6.066 4.339 6.909 1.00 7.64 459 LEU A C 1
ATOM 6681 O O . LEU A 1 459 ? 5.032 3.707 6.668 1.00 8.18 459 LEU A O 1
ATOM 6697 N N . GLU A 1 460 ? 6.213 5.079 8.012 1.00 8.03 460 GLU A N 1
ATOM 6698 C CA . GLU A 1 460 ? 5.144 5.156 8.996 1.00 9.22 460 GLU A CA 1
ATOM 6699 C C . GLU A 1 460 ? 3.871 5.729 8.380 1.00 8.88 460 GLU A C 1
ATOM 6700 O O . GLU A 1 460 ? 2.773 5.334 8.762 1.00 10.76 460 GLU A O 1
ATOM 6716 N N . ALA A 1 461 ? 4.034 6.663 7.434 1.00 8.34 461 ALA A N 1
ATOM 6717 C CA . ALA A 1 461 ? 2.933 7.297 6.754 1.00 9.06 461 ALA A CA 1
ATOM 6718 C C . ALA A 1 461 ? 2.477 6.536 5.495 1.00 8.48 461 ALA A C 1
ATOM 6719 O O . ALA A 1 461 ? 1.675 7.047 4.720 1.00 8.94 461 ALA A O 1
ATOM 6726 N N . GLY A 1 462 ? 2.931 5.278 5.345 1.00 8.20 462 GLY A N 1
ATOM 6727 C CA . GLY A 1 462 ? 2.333 4.365 4.392 1.00 8.34 462 GLY A CA 1
ATOM 6728 C C . GLY A 1 462 ? 3.098 4.035 3.136 1.00 7.58 462 GLY A C 1
ATOM 6729 O O . GLY A 1 462 ? 2.539 3.385 2.259 1.00 7.84 462 GLY A O 1
ATOM 6733 N N . PHE A 1 463 ? 4.370 4.438 3.041 1.00 7.27 463 PHE A N 1
ATOM 6734 C CA . PHE A 1 463 ? 5.090 4.337 1.740 1.00 7.14 463 PHE A CA 1
ATOM 6735 C C . PHE A 1 463 ? 5.751 2.953 1.598 1.00 6.77 463 PHE A C 1
ATOM 6736 O O . PHE A 1 463 ? 6.976 2.819 1.663 1.00 7.30 463 PHE A O 1
ATOM 6753 N N . ALA A 1 464 ? 4.911 1.939 1.393 1.00 7.04 464 ALA A N 1
ATOM 6754 C CA . ALA A 1 464 ? 5.384 0.546 1.408 1.00 7.09 464 ALA A CA 1
ATOM 6755 C C . ALA A 1 464 ? 4.396 -0.361 0.720 1.00 6.92 464 ALA A C 1
ATOM 6756 O O . ALA A 1 464 ? 3.178 -0.075 0.704 1.00 7.42 464 ALA A O 1
ATOM 6763 N N . ILE A 1 465 ? 4.894 -1.496 0.235 1.00 7.21 465 ILE A N 1
ATOM 6764 C CA . ILE A 1 465 ? 4.105 -2.658 -0.156 1.00 6.97 465 ILE A CA 1
ATOM 6765 C C . ILE A 1 465 ? 4.902 -3.892 0.280 1.00 6.84 465 ILE A C 1
ATOM 6766 O O . ILE A 1 465 ? 6.079 -3.807 0.604 1.00 7.57 465 ILE A O 1
ATOM 6792 N N . VAL A 1 466 ? 4.235 -5.034 0.266 1.00 6.91 466 VAL A N 1
ATOM 6793 C CA . VAL A 1 466 ? 4.904 -6.318 0.524 1.00 6.98 466 VAL A CA 1
ATOM 6794 C C . VAL A 1 466 ? 4.888 -7.129 -0.752 1.00 6.97 466 VAL A C 1
ATOM 6795 O O . VAL A 1 466 ? 3.825 -7.327 -1.347 1.00 8.37 466 VAL A O 1
ATOM 6808 N N . PHE A 1 467 ? 6.059 -7.626 -1.160 1.00 6.72 467 PHE A N 1
ATOM 6809 C CA . PHE A 1 467 ? 6.122 -8.608 -2.256 1.00 7.23 467 PHE A CA 1
ATOM 6810 C C . PHE A 1 467 ? 6.030 -9.990 -1.635 1.00 7.47 467 PHE A C 1
ATOM 6811 O O . PHE A 1 467 ? 6.972 -10.453 -0.955 1.00 8.16 467 PHE A O 1
ATOM 6828 N N . ALA A 1 468 ? 4.934 -10.671 -1.867 1.00 7.45 468 ALA A N 1
ATOM 6829 C CA . ALA A 1 468 ? 4.757 -12.056 -1.426 1.00 7.54 468 ALA A CA 1
ATOM 6830 C C . ALA A 1 468 ? 5.381 -12.927 -2.521 1.00 7.29 468 ALA A C 1
ATOM 6831 O O . ALA A 1 468 ? 4.724 -13.309 -3.493 1.00 8.06 468 ALA A O 1
ATOM 6838 N N . GLU A 1 469 ? 6.671 -13.190 -2.356 1.00 7.31 469 GLU A N 1
ATOM 6839 C CA . GLU A 1 469 ? 7.452 -13.922 -3.353 1.00 7.26 469 GLU A CA 1
ATOM 6840 C C . GLU A 1 469 ? 7.176 -15.412 -3.204 1.00 7.12 469 GLU A C 1
ATOM 6841 O O . GLU A 1 469 ? 7.379 -15.979 -2.123 1.00 7.48 469 GLU A O 1
ATOM 6853 N N . ASP A 1 470 ? 6.725 -16.063 -4.267 1.00 8.09 470 ASP A N 1
ATOM 6854 C CA . ASP A 1 470 ? 6.516 -17.512 -4.258 1.00 8.21 470 ASP A CA 1
ATOM 6855 C C . ASP A 1 470 ? 5.680 -17.940 -3.051 1.00 8.01 470 ASP A C 1
ATOM 6856 O O . ASP A 1 470 ? 6.115 -18.747 -2.197 1.00 8.39 470 ASP A O 1
ATOM 6865 N N . ILE A 1 471 ? 4.448 -17.452 -3.006 1.00 8.31 471 ILE A N 1
ATOM 6866 C CA . ILE A 1 471 ? 3.516 -17.882 -1.968 1.00 8.59 471 ILE A CA 1
ATOM 6867 C C . ILE A 1 471 ? 3.481 -19.416 -1.860 1.00 8.29 471 ILE A C 1
ATOM 6868 O O . ILE A 1 471 ? 3.533 -19.934 -0.741 1.00 8.96 471 ILE A O 1
ATOM 6884 N N . PRO A 1 472 ? 3.368 -20.154 -2.978 1.00 8.73 472 PRO A N 1
ATOM 6885 C CA . PRO A 1 472 ? 3.202 -21.610 -2.826 1.00 9.65 472 PRO A CA 1
ATOM 6886 C C . PRO A 1 472 ? 4.278 -22.305 -2.096 1.00 8.67 472 PRO A C 1
ATOM 6887 O O . PRO A 1 472 ? 4.015 -23.367 -1.523 1.00 10.09 472 PRO A O 1
ATOM 6898 N N . ASP A 1 473 ? 5.523 -21.811 -2.155 1.00 8.10 473 ASP A N 1
ATOM 6899 C CA . ASP A 1 473 ? 6.651 -22.463 -1.524 1.00 8.45 473 ASP A CA 1
ATOM 6900 C C . ASP A 1 473 ? 7.075 -21.784 -0.222 1.00 7.81 473 ASP A C 1
ATOM 6901 O O . ASP A 1 473 ? 8.087 -22.178 0.365 1.00 9.54 473 ASP A O 1
ATOM 6910 N N . THR A 1 474 ? 6.325 -20.746 0.288 1.00 8.47 474 THR A N 1
ATOM 6911 C CA . THR A 1 474 ? 6.741 -20.058 1.419 1.00 7.74 474 THR A CA 1
ATOM 6912 C C . THR A 1 474 ? 6.774 -20.928 2.668 1.00 8.44 474 THR A C 1
ATOM 6913 O O . THR A 1 474 ? 7.728 -20.837 3.450 1.00 9.08 474 THR A O 1
ATOM 6923 N N . ALA A 1 475 ? 5.742 -21.751 2.873 1.00 9.82 475 ALA A N 1
ATOM 6924 C CA . ALA A 1 475 ? 5.689 -22.578 4.094 1.00 11.69 475 ALA A CA 1
ATOM 6925 C C . ALA A 1 475 ? 6.783 -23.652 4.084 1.00 11.25 475 ALA A C 1
ATOM 6926 O O . ALA A 1 475 ? 7.494 -23.812 5.100 1.00 12.39 475 ALA A O 1
ATOM 6933 N N . SER A 1 476 ? 6.993 -24.330 2.959 1.00 11.49 476 SER A N 1
ATOM 6934 C CA . SER A 1 476 ? 8.011 -25.359 2.919 1.00 11.72 476 SER A CA 1
ATOM 6935 C C . SER A 1 476 ? 9.400 -24.752 3.031 1.00 9.90 476 SER A C 1
ATOM 6936 O O . SER A 1 476 ? 10.303 -25.361 3.600 1.00 11.72 476 SER A O 1
ATOM 6942 N N . ALA A 1 477 ? 9.608 -23.554 2.459 1.00 9.40 477 ALA A N 1
ATOM 6943 C CA . ALA A 1 477 ? 10.931 -22.954 2.470 1.00 9.74 477 ALA A CA 1
ATOM 6944 C C . ALA A 1 477 ? 11.324 -22.395 3.820 1.00 8.88 477 ALA A C 1
ATOM 6945 O O . ALA A 1 477 ? 12.510 -22.276 4.104 1.00 9.69 477 ALA A O 1
ATOM 6952 N N . ASN A 1 478 ? 10.355 -22.002 4.651 1.00 8.85 478 ASN A N 1
ATOM 6953 C CA . ASN A 1 478 ? 10.617 -21.250 5.875 1.00 9.31 478 ASN A CA 1
ATOM 6954 C C . ASN A 1 478 ? 10.013 -21.933 7.100 1.00 9.89 478 ASN A C 1
ATOM 6955 O O . ASN A 1 478 ? 9.108 -21.378 7.739 1.00 11.51 478 ASN A O 1
ATOM 6964 N N . PRO A 1 479 ? 10.486 -23.123 7.464 1.00 10.11 479 PRO A N 1
ATOM 6965 C CA . PRO A 1 479 ? 9.996 -23.734 8.716 1.00 10.03 479 PRO A CA 1
ATOM 6966 C C . PRO A 1 479 ? 10.201 -22.788 9.874 1.00 9.51 479 PRO A C 1
ATOM 6967 O O . PRO A 1 479 ? 11.240 -22.126 9.979 1.00 10.83 479 PRO A O 1
ATOM 6978 N N .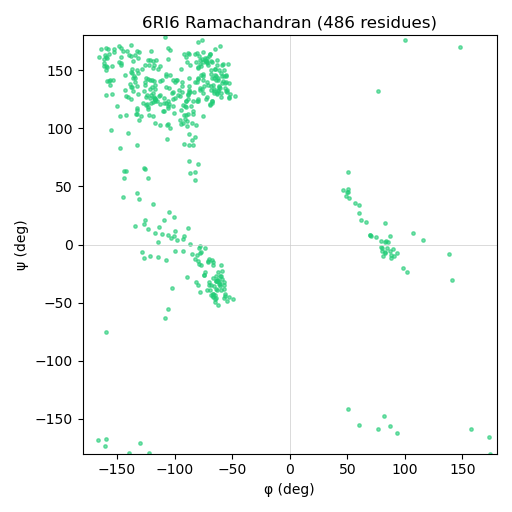 VAL A 1 480 ? 9.235 -22.708 10.770 1.00 9.95 480 VAL A N 1
ATOM 6979 C CA . VAL A 1 480 ? 9.258 -21.712 11.836 1.00 9.97 480 VAL A CA 1
ATOM 6980 C C . VAL A 1 480 ? 9.476 -22.384 13.194 1.00 10.69 480 VAL A C 1
ATOM 6981 O O . VAL A 1 480 ? 8.891 -23.444 13.469 1.00 12.52 480 VAL A O 1
ATOM 6994 N N . PRO A 1 481 ? 10.255 -21.743 14.072 1.00 10.41 481 PRO A N 1
ATOM 6995 C CA . PRO A 1 481 ? 10.439 -22.294 15.420 1.00 10.74 481 PRO A CA 1
ATOM 6996 C C . PRO A 1 481 ? 9.257 -22.019 16.296 1.00 10.65 481 PRO A C 1
ATOM 6997 O O . PRO A 1 481 ? 8.521 -21.045 16.092 1.00 10.49 481 PRO A O 1
ATOM 7008 N N . GLN A 1 482 ? 9.105 -22.822 17.360 1.00 11.87 482 GLN A N 1
ATOM 7009 C CA . GLN A 1 482 ? 8.003 -22.616 18.270 1.00 11.74 482 GLN A CA 1
ATOM 7010 C C . GLN A 1 482 ? 7.990 -21.210 18.853 1.00 10.91 482 GLN A C 1
ATOM 7011 O O . GLN A 1 482 ? 6.926 -20.615 19.023 1.00 11.48 482 GLN A O 1
ATOM 7023 N N . ALA A 1 483 ? 9.170 -20.670 19.160 1.00 10.96 483 ALA A N 1
ATOM 7024 C CA . ALA A 1 483 ? 9.192 -19.327 19.746 1.00 11.01 483 ALA A CA 1
ATOM 7025 C C . ALA A 1 483 ? 8.570 -18.297 18.812 1.00 9.76 483 ALA A C 1
ATOM 7026 O O . ALA A 1 483 ? 8.007 -17.315 19.266 1.00 10.41 483 ALA A O 1
ATOM 7033 N N . TRP A 1 484 ? 8.759 -18.461 17.498 1.00 9.54 484 TRP A N 1
ATOM 7034 C CA . TRP A 1 484 ? 8.122 -17.552 16.547 1.00 8.95 484 TRP A CA 1
ATOM 7035 C C . TRP A 1 484 ? 6.603 -17.735 16.580 1.00 9.20 484 TRP A C 1
ATOM 7036 O O . TRP A 1 484 ? 5.863 -16.743 16.587 1.00 9.31 484 TRP A O 1
ATOM 7057 N N . SER A 1 485 ? 6.145 -18.999 16.578 1.00 9.49 485 SER A N 1
ATOM 7058 C CA . SER A 1 485 ? 4.739 -19.256 16.648 1.00 10.17 485 SER A CA 1
ATOM 7059 C C . SER A 1 485 ? 4.086 -18.684 17.909 1.00 10.47 485 SER A C 1
ATOM 7060 O O . SER A 1 485 ? 2.907 -18.362 17.928 1.00 11.62 485 SER A O 1
ATOM 7067 N N . ASP A 1 486 ? 4.868 -18.556 18.979 1.00 10.00 486 ASP A N 1
ATOM 7068 C CA . ASP A 1 486 ? 4.394 -17.995 20.243 1.00 10.34 486 ASP A CA 1
ATOM 7069 C C . ASP A 1 486 ? 4.272 -16.479 20.246 1.00 9.93 486 ASP A C 1
ATOM 7070 O O . ASP A 1 486 ? 3.626 -15.928 21.132 1.00 11.16 486 ASP A O 1
ATOM 7079 N N . LEU A 1 487 ? 4.918 -15.785 19.303 1.00 9.62 487 LEU A N 1
ATOM 7080 C CA . LEU A 1 487 ? 4.960 -14.338 19.336 1.00 9.35 487 LEU A CA 1
ATOM 7081 C C . LEU A 1 487 ? 3.589 -13.709 19.219 1.00 9.59 487 LEU A C 1
ATOM 7082 O O . LEU A 1 487 ? 3.257 -12.797 20.018 1.00 10.07 487 LEU A O 1
ATOM 7098 N N . CYS A 1 488 ? 2.784 -14.070 18.215 1.00 9.81 488 CYS A N 1
ATOM 7099 C CA . CYS A 1 488 ? 1.534 -13.379 18.037 1.00 9.99 488 CYS A CA 1
ATOM 7100 C C . CYS A 1 488 ? 0.553 -13.641 19.185 1.00 10.87 488 CYS A C 1
ATOM 7101 O O . CYS A 1 488 ? -0.079 -12.682 19.657 1.00 11.81 488 CYS A O 1
ATOM 7106 N N . PRO A 1 489 ? 0.421 -14.881 19.666 1.00 11.98 489 PRO A N 1
ATOM 7107 C CA . PRO A 1 489 ? -0.502 -15.053 20.800 1.00 13.31 489 PRO A CA 1
ATOM 7108 C C . PRO A 1 489 ? -0.075 -14.209 22.003 1.00 13.02 489 PRO A C 1
ATOM 7109 O O . PRO A 1 489 ? -0.908 -13.630 22.690 1.00 14.21 489 PRO A O 1
ATOM 7120 N N . ALA A 1 490 ? 1.224 -14.123 22.275 1.00 12.26 490 ALA A N 1
ATOM 7121 C CA . ALA A 1 490 ? 1.691 -13.344 23.413 1.00 13.44 490 ALA A CA 1
ATOM 7122 C C . ALA A 1 490 ? 1.433 -11.850 23.214 1.00 12.36 490 ALA A C 1
ATOM 7123 O O . ALA A 1 490 ? 1.010 -11.145 24.127 1.00 13.64 490 ALA A O 1
ATOM 7130 N N . TYR A 1 491 ? 1.701 -11.373 22.003 1.00 11.03 491 TYR A N 1
ATOM 7131 C CA . TYR A 1 491 ? 1.488 -9.964 21.678 1.00 11.17 491 TYR A CA 1
ATOM 7132 C C . TYR A 1 491 ? 0.019 -9.588 21.751 1.00 11.97 491 TYR A C 1
ATOM 7133 O O . TYR A 1 491 ? -0.358 -8.565 22.334 1.00 12.94 491 TYR A O 1
ATOM 7150 N N . ASP A 1 492 ? -0.815 -10.391 21.109 1.00 12.59 492 ASP A N 1
ATOM 7151 C CA . ASP A 1 492 ? -2.230 -10.082 21.080 1.00 13.49 492 ASP A CA 1
ATOM 7152 C C . ASP A 1 492 ? -2.853 -10.163 22.477 1.00 15.21 492 ASP A C 1
ATOM 7153 O O . ASP A 1 492 ? -3.739 -9.373 22.807 1.00 17.09 492 ASP A O 1
ATOM 7162 N N . GLN A 1 493 ? -2.404 -11.094 23.316 1.00 15.03 493 GLN A N 1
ATOM 7163 C CA . GLN A 1 493 ? -2.889 -11.157 24.701 1.00 17.32 493 GLN A CA 1
ATOM 7164 C C . GLN A 1 493 ? -2.479 -9.874 25.454 1.00 18.59 493 GLN A C 1
ATOM 7165 O O . GLN A 1 493 ? -3.299 -9.282 26.153 1.00 21.30 493 GLN A O 1
ATOM 7173 N N . ALA A 1 494 ? -1.218 -9.469 25.304 1.00 17.78 494 ALA A N 1
ATOM 7174 C CA . ALA A 1 494 ? -0.736 -8.309 26.033 1.00 19.54 494 ALA A CA 1
ATOM 7175 C C . ALA A 1 494 ? -1.457 -7.030 25.625 1.00 21.80 494 ALA A C 1
ATOM 7176 O O . ALA A 1 494 ? -1.604 -6.111 26.447 1.00 27.29 494 ALA A O 1
ATOM 7183 N N . HIS A 1 495 ? -1.876 -6.954 24.360 1.00 19.57 495 HIS A N 1
ATOM 7184 C CA . HIS A 1 495 ? -2.506 -5.761 23.811 1.00 20.87 495 HIS A CA 1
ATOM 7185 C C . HIS A 1 495 ? -4.032 -5.868 23.736 1.00 22.55 495 HIS A C 1
ATOM 7186 O O . HIS A 1 495 ? -4.680 -4.973 23.177 1.00 26.32 495 HIS A O 1
ATOM 7199 N N . ASN A 1 496 ? -4.603 -6.937 24.295 1.00 22.51 496 ASN A N 1
ATOM 7200 C CA . ASN A 1 496 ? -6.029 -7.202 24.240 1.00 24.81 496 ASN A CA 1
ATOM 7201 C C . ASN A 1 496 ? -6.624 -7.119 22.837 1.00 23.46 496 ASN A C 1
ATOM 7202 O O . ASN A 1 496 ? -7.681 -6.498 22.613 1.00 30.00 496 ASN A O 1
ATOM 7208 N N . ILE A 1 497 ? -5.940 -7.775 21.907 1.00 22.63 497 ILE A N 1
ATOM 7209 C CA . ILE A 1 497 ? -6.392 -7.950 20.538 1.00 24.60 497 ILE A CA 1
ATOM 7210 C C . ILE A 1 497 ? -7.054 -9.317 20.418 1.00 27.34 497 ILE A C 1
ATOM 7211 O O . ILE A 1 497 ? -6.475 -10.341 20.802 1.00 31.53 497 ILE A O 1
ATOM 7226 N N . SER A 1 498 ? -8.274 -9.336 19.879 1.00 31.56 498 SER A N 1
#

Sequence (497 aa):
AQIGPVTDLHITNANISPDGFSRPAVLAGGTFPGPTIAGNTGDNFQQITVFNDLTDPSMLTDTSIHWHGLFQKGTNWADGPAFVTQCPIITGQSFDYNFNVPGQAGTFWYHSHLSTQYCDGLRGPFVVYDPNDPNASLYDVDDDTTIITLADWYHTLAQQEPIGAAITTADATLINGLGRSFTNTTASPLSVITVQSGKRRYRMRLVSISCDPNYLFSIDGHDDMTIIEVDGVNSQQLTVDQIQIFAAQRYSFVLNANQPVGNYWIRAQPNSGGQGFDGGINSAILRYEGATVEDPTTTAPTTFSNPLVETDLHPLADLGVPGQPFRGGADDPLVLNLAFANGRFSIDGVSFVPPTVPVLLQILSGAQNAQDLLPAGSVISLPSNSVIEVALPAGAAGGPHPFHLHGHNFAVVQSANNATPNYVNPIWRDTVSIGGTGDNVTIRFTTNNPGPWFLHCHIDWHLEAGFAIVFAEDIPDTASANPVPQAWSDLCPAYDQAHNI

Foldseek 3Di:
DEDDLEDEKEWEWDWDQQAPAIDIFTAICPDFQHHEHEEAAFDKRKYKYAQAYDDPLLNSWWWKAWALQQCFQAQLLRTADLANFPTDGHPDIDISIGTRHPFFAKAKMATNPALRRLRGHIGIYGHHYPVPPCVVVFDEEDPLQEKEWEFHAPAHPSRPDDPDDDFGQAIAIVSHFFGQPPTDLDDFAEREDAAAGKYFRKYFYQYLAWWWWKAKFPWKWWWQAKARFGWDTDIFGIEGGGHRIITITMTHNHDPQEKIKIAIATPGGHGDQVSHTRTHIYGYPPYDPDHDPGDDDPDTDGYDDQQVIFGPDQPFAPADPDQPRWPAEEEWDWADDDLAIDTNPHFDDRDLHHQLVVLLVPQFAQCSTPPHPQEAEDEAQIKYKYKYADDYPSDQFWKFKHSDKWFFQFAAPDAHGHRTTGDIHGIGGQYHHPGTTMTIDHHPGAGKMKIAGSSSSRVSRGGIGIYRYHSVCNCVSHPDDVVRVVRSVVSCVVVVD

InterPro domains:
  IPR001117 Multicopper oxidase, second cupredoxin domain [PF00394] (163-306)
  IPR008972 Cupredoxin [G3DSA:2.60.40.420] (21-152)
  IPR008972 Cupredoxin [G3DSA:2.60.40.420] (153-332)
  IPR008972 Cupredoxin [G3DSA:2.60.40.420] (333-514)
  IPR008972 Cupredoxin [SSF49503] (29-176)
  IPR008972 Cupredoxin [SSF49503] (156-339)
  IPR008972 Cupredoxin [SSF49503] (325-511)
  IPR011706 Multicopper oxidase, C-terminal [PF07731] (368-489)
  IPR011707 Multicopper oxidase-like, N-terminal [PF07732] (30-150)
  IPR033138 Multicopper oxidases, conserved site [PS00079] (124-144)
  IPR045087 Multicopper oxidase [PTHR11709] (44-487)